Protein AF-0000000073255661 (afdb_homodimer)

InterPro domains:
  IPR002220 DapA-like [PF00701] (5-300)
  IPR002220 DapA-like [PIRSF001365] (4-300)
  IPR002220 DapA-like [PR00146] (39-60)
  IPR002220 DapA-like [PR00146] (75-93)
  IPR002220 DapA-like [PR00146] (135-152)
  IPR002220 DapA-like [PTHR12128] (3-297)
  IPR002220 DapA-like [SM01130] (4-303)
  IPR013785 Aldolase-type TIM barrel [G3DSA:3.20.20.70] (1-301)

Structure (mmCIF, N/CA/C/O backbone):
data_AF-0000000073255661-model_v1
#
loop_
_entity.id
_entity.type
_entity.pdbx_description
1 polymer 'Chromosome 2, complete genome'
#
loop_
_atom_site.group_PDB
_atom_site.id
_atom_site.type_symbol
_atom_site.label_atom_id
_atom_site.label_alt_id
_atom_site.label_comp_id
_atom_site.label_asym_id
_atom_site.label_entity_id
_atom_site.label_seq_id
_atom_site.pdbx_PDB_ins_code
_atom_site.Cartn_x
_atom_site.Cartn_y
_atom_site.Cartn_z
_atom_site.occupancy
_atom_site.B_iso_or_equiv
_atom_site.auth_seq_id
_atom_site.auth_comp_id
_atom_site.auth_asym_id
_atom_site.auth_atom_id
_atom_site.pdbx_PDB_model_num
ATOM 1 N N . MET A 1 1 ? 19.641 -24.047 -0.344 1 47.06 1 MET A N 1
ATOM 2 C CA . MET A 1 1 ? 19.094 -25.016 -1.289 1 47.06 1 MET A CA 1
ATOM 3 C C . MET A 1 1 ? 18.328 -24.312 -2.406 1 47.06 1 MET A C 1
ATOM 5 O O . MET A 1 1 ? 17.5 -23.438 -2.141 1 47.06 1 MET A O 1
ATOM 9 N N . SER A 1 2 ? 18.953 -24.219 -3.6 1 65.62 2 SER A N 1
ATOM 10 C CA . SER A 1 2 ? 18.453 -23.594 -4.824 1 65.62 2 SER A CA 1
ATOM 11 C C . SER A 1 2 ? 17.312 -24.406 -5.43 1 65.62 2 SER A C 1
ATOM 13 O O . SER A 1 2 ? 17.406 -25.641 -5.527 1 65.62 2 SER A O 1
ATOM 15 N N . PHE A 1 3 ? 16.031 -24 -5.211 1 81.38 3 PHE A N 1
ATOM 16 C CA . PHE A 1 3 ? 14.938 -24.672 -5.91 1 81.38 3 PHE A CA 1
ATOM 17 C C . PHE A 1 3 ? 14.688 -24.031 -7.266 1 81.38 3 PHE A C 1
ATOM 19 O O . PHE A 1 3 ? 15.125 -22.906 -7.516 1 81.38 3 PHE A O 1
ATOM 26 N N . ASP A 1 4 ? 14.266 -24.844 -8.195 1 92.88 4 ASP A N 1
ATOM 27 C CA . ASP A 1 4 ? 13.953 -24.484 -9.57 1 92.88 4 ASP A CA 1
ATOM 28 C C . ASP A 1 4 ? 12.516 -23.969 -9.688 1 92.88 4 ASP A C 1
ATOM 30 O O . ASP A 1 4 ? 11.57 -24.672 -9.344 1 92.88 4 ASP A O 1
ATOM 34 N N . LEU A 1 5 ? 12.375 -22.766 -10.148 1 96.94 5 LEU A N 1
ATOM 35 C CA . LEU A 1 5 ? 11.055 -22.172 -10.273 1 96.94 5 LEU A CA 1
ATOM 36 C C . LEU A 1 5 ? 10.602 -22.141 -11.727 1 96.94 5 LEU A C 1
ATOM 38 O O . LEU A 1 5 ? 9.562 -21.562 -12.047 1 96.94 5 LEU A O 1
ATOM 42 N N . LYS A 1 6 ? 11.383 -22.812 -12.625 1 97.38 6 LYS A N 1
ATOM 43 C CA . LYS A 1 6 ? 11.062 -22.844 -14.047 1 97.38 6 LYS A CA 1
ATOM 44 C C . LYS A 1 6 ? 9.891 -23.797 -14.328 1 97.38 6 LYS A C 1
ATOM 46 O O . LYS A 1 6 ? 10.102 -24.969 -14.633 1 97.38 6 LYS A O 1
ATOM 51 N N . GLY A 1 7 ? 8.773 -23.375 -14.32 1 98 7 GLY A N 1
ATOM 52 C CA . GLY A 1 7 ? 7.504 -24.062 -14.484 1 98 7 GLY A CA 1
ATOM 53 C C . GLY A 1 7 ? 6.316 -23.25 -14 1 98 7 GLY A C 1
ATOM 54 O O . GLY A 1 7 ? 6.23 -22.047 -14.258 1 98 7 GLY A O 1
ATOM 55 N N . LEU A 1 8 ? 5.375 -23.938 -13.438 1 98.69 8 LEU A N 1
ATOM 56 C CA . LEU A 1 8 ? 4.203 -23.234 -12.93 1 98.69 8 LEU A CA 1
ATOM 57 C C . LEU A 1 8 ? 4.316 -23 -11.422 1 98.69 8 LEU A C 1
ATOM 59 O O . LEU A 1 8 ? 4.594 -23.938 -10.664 1 98.69 8 LEU A O 1
ATOM 63 N N . VAL A 1 9 ? 4.207 -21.797 -11 1 98.62 9 VAL A N 1
ATOM 64 C CA . VAL A 1 9 ? 4.227 -21.375 -9.602 1 98.62 9 VAL A CA 1
ATOM 65 C C . VAL A 1 9 ? 2.926 -20.672 -9.25 1 98.62 9 VAL A C 1
ATOM 67 O O . VAL A 1 9 ? 2.848 -19.438 -9.312 1 98.62 9 VAL A O 1
ATOM 70 N N . PRO A 1 10 ? 1.924 -21.438 -8.844 1 98.69 10 PRO A N 1
ATOM 71 C CA . PRO A 1 10 ? 0.635 -20.828 -8.516 1 98.69 10 PRO A CA 1
ATOM 72 C C . PRO A 1 10 ? 0.72 -19.891 -7.316 1 98.69 10 PRO A C 1
ATOM 74 O O . PRO A 1 10 ? 1.548 -20.094 -6.422 1 98.69 10 PRO A O 1
ATOM 77 N N . ALA A 1 11 ? -0.057 -18.891 -7.32 1 98.25 11 ALA A N 1
ATOM 78 C CA . ALA A 1 11 ? -0.345 -18.047 -6.164 1 98.25 11 ALA A CA 1
ATOM 79 C C . ALA A 1 11 ? -1.748 -18.312 -5.625 1 98.25 11 ALA A C 1
ATOM 81 O O . ALA A 1 11 ? -2.695 -17.594 -5.965 1 98.25 11 ALA A O 1
ATOM 82 N N . PRO A 1 12 ? -1.879 -19.234 -4.762 1 98.5 12 PRO A N 1
ATOM 83 C CA . PRO A 1 12 ? -3.211 -19.656 -4.324 1 98.5 12 PRO A CA 1
ATOM 84 C C . PRO A 1 12 ? -3.885 -18.641 -3.412 1 98.5 12 PRO A C 1
ATOM 86 O O . PRO A 1 12 ? -3.205 -17.844 -2.77 1 98.5 12 PRO A O 1
ATOM 89 N N . VAL A 1 13 ? -5.199 -18.703 -3.367 1 98.5 13 VAL A N 1
ATOM 90 C CA . VAL A 1 13 ? -6.012 -17.953 -2.414 1 98.5 13 VAL A CA 1
ATOM 91 C C . VAL A 1 13 ? -5.801 -18.516 -1.008 1 98.5 13 VAL A C 1
ATOM 93 O O . VAL A 1 13 ? -5.297 -19.625 -0.842 1 98.5 13 VAL A O 1
ATOM 96 N N . THR A 1 14 ? -6.102 -17.734 -0.025 1 98.75 14 THR A N 1
ATOM 97 C CA . THR A 1 14 ? -6.238 -18.219 1.343 1 98.75 14 THR A CA 1
ATOM 98 C C . THR A 1 14 ? -7.695 -18.562 1.655 1 98.75 14 THR A C 1
ATOM 100 O O . THR A 1 14 ? -8.547 -17.672 1.679 1 98.75 14 THR A O 1
ATOM 103 N N . PRO A 1 15 ? -7.98 -19.812 1.904 1 98.75 15 PRO A N 1
ATOM 104 C CA . PRO A 1 15 ? -9.352 -20.156 2.277 1 98.75 15 PRO A CA 1
ATOM 105 C C . PRO A 1 15 ? -9.727 -19.672 3.674 1 98.75 15 PRO A C 1
ATOM 107 O O . PRO A 1 15 ? -8.906 -19.719 4.59 1 98.75 15 PRO A O 1
ATOM 110 N N . PHE A 1 16 ? -10.938 -19.203 3.783 1 98.69 16 PHE A N 1
ATOM 111 C CA . PHE A 1 16 ? -11.492 -18.812 5.07 1 98.69 16 PHE A CA 1
ATOM 112 C C . PHE A 1 16 ? -12.734 -19.625 5.398 1 98.69 16 PHE A C 1
ATOM 114 O O . PHE A 1 16 ? -13.453 -20.062 4.5 1 98.69 16 PHE A O 1
ATOM 121 N N . THR A 1 17 ? -12.961 -19.828 6.691 1 98.56 17 THR A N 1
ATOM 122 C CA . THR A 1 17 ? -14.242 -20.391 7.121 1 98.56 17 THR A CA 1
ATOM 123 C C . THR A 1 17 ? -15.359 -19.359 6.938 1 98.56 17 THR A C 1
ATOM 125 O O . THR A 1 17 ? -15.094 -18.188 6.664 1 98.56 17 THR A O 1
ATOM 128 N N . LYS A 1 18 ? -16.578 -19.797 7.07 1 97.69 18 LYS A N 1
ATOM 129 C CA . LYS A 1 18 ? -17.719 -18.922 6.848 1 97.69 18 LYS A CA 1
ATOM 130 C C . LYS A 1 18 ? -17.719 -17.766 7.844 1 97.69 18 LYS A C 1
ATOM 132 O O . LYS A 1 18 ? -18.219 -16.672 7.547 1 97.69 18 LYS A O 1
ATOM 137 N N . ASP A 1 19 ? -17.094 -17.953 9.016 1 96.38 19 ASP A N 1
ATOM 138 C CA . ASP A 1 19 ? -17.047 -16.906 10.023 1 96.38 19 ASP A CA 1
ATOM 139 C C . ASP A 1 19 ? -15.773 -16.078 9.898 1 96.38 19 ASP A C 1
ATOM 141 O O . ASP A 1 19 ? -15.484 -15.242 10.75 1 96.38 19 ASP A O 1
ATOM 145 N N . GLY A 1 20 ? -14.922 -16.359 8.891 1 96.19 20 GLY A N 1
ATOM 146 C CA . GLY A 1 20 ? -13.844 -15.445 8.539 1 96.19 20 GLY A CA 1
ATOM 147 C C . GLY A 1 20 ? -12.5 -15.867 9.102 1 96.19 20 GLY A C 1
ATOM 148 O O . GLY A 1 20 ? -11.508 -15.141 8.969 1 96.19 20 GLY A O 1
ATOM 149 N N . LYS A 1 21 ? -12.477 -17.031 9.727 1 97.88 21 LYS A N 1
ATOM 150 C CA . LYS A 1 21 ? -11.188 -17.531 10.211 1 97.88 21 LYS A CA 1
ATOM 151 C C . LYS A 1 21 ? -10.438 -18.266 9.102 1 97.88 21 LYS A C 1
ATOM 153 O O . LYS A 1 21 ? -11.039 -18.734 8.133 1 97.88 21 LYS A O 1
ATOM 158 N N . VAL A 1 22 ? -9.109 -18.328 9.219 1 98.69 22 VAL A N 1
ATOM 159 C CA . VAL A 1 22 ? -8.336 -19.109 8.25 1 98.69 22 VAL A CA 1
ATOM 160 C C . VAL A 1 22 ? -8.797 -20.562 8.273 1 98.69 22 VAL A C 1
ATOM 162 O O . VAL A 1 22 ? -8.906 -21.172 9.336 1 98.69 22 VAL A O 1
ATOM 165 N N . ASP A 1 23 ? -9.086 -21.109 7.148 1 98.81 23 ASP A N 1
ATOM 166 C CA . ASP A 1 23 ? -9.57 -22.469 7.023 1 98.81 23 ASP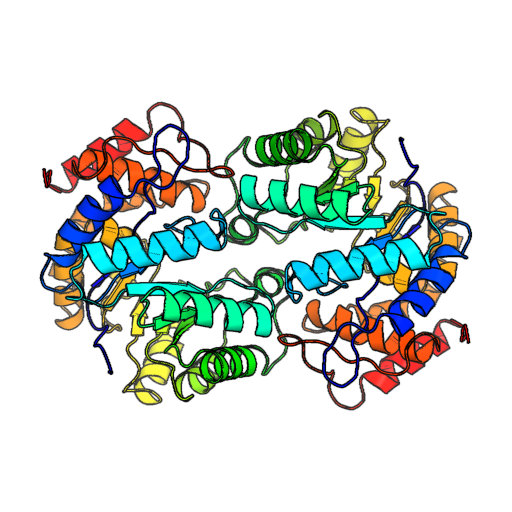 A CA 1
ATOM 167 C C . ASP A 1 23 ? -8.422 -23.438 6.75 1 98.81 23 ASP A C 1
ATOM 169 O O . ASP A 1 23 ? -8.125 -23.75 5.59 1 98.81 23 ASP A O 1
ATOM 173 N N . PHE A 1 24 ? -7.871 -24.031 7.797 1 98.75 24 PHE A N 1
ATOM 174 C CA . PHE A 1 24 ? -6.676 -24.859 7.684 1 98.75 24 PHE A CA 1
ATOM 175 C C . PHE A 1 24 ? -6.988 -26.156 6.969 1 98.75 24 PHE A C 1
ATOM 177 O O . PHE A 1 24 ? -6.145 -26.703 6.254 1 98.75 24 PHE A O 1
ATOM 184 N N . GLU A 1 25 ? -8.172 -26.656 7.148 1 98.62 25 GLU A N 1
ATOM 185 C CA . GLU A 1 25 ? -8.562 -27.875 6.441 1 98.62 25 GLU A CA 1
ATOM 186 C C . GLU A 1 25 ? -8.625 -27.641 4.938 1 98.62 25 GLU A C 1
ATOM 188 O O . GLU A 1 25 ? -8.164 -28.469 4.152 1 98.62 25 GLU A O 1
ATOM 193 N N . ALA A 1 26 ? -9.227 -26.531 4.578 1 98.75 26 ALA A N 1
ATOM 194 C CA . ALA A 1 26 ? -9.297 -26.188 3.16 1 98.75 26 ALA A CA 1
ATOM 195 C C . ALA A 1 26 ? -7.902 -25.938 2.592 1 98.75 26 ALA A C 1
ATOM 197 O O . ALA A 1 26 ? -7.633 -26.25 1.431 1 98.75 26 ALA A O 1
ATOM 198 N N . ILE A 1 27 ? -7.023 -25.328 3.393 1 98.81 27 ILE A N 1
ATOM 199 C CA . ILE A 1 27 ? -5.641 -25.125 2.971 1 98.81 27 ILE A CA 1
ATOM 200 C C . ILE A 1 27 ? -4.98 -26.469 2.703 1 98.81 27 ILE A C 1
ATOM 202 O O . ILE A 1 27 ? -4.266 -26.641 1.712 1 98.81 27 ILE A O 1
ATOM 206 N N . GLN A 1 28 ? -5.227 -27.422 3.586 1 98.62 28 GLN A N 1
ATOM 207 C CA . GLN A 1 28 ? -4.684 -28.75 3.381 1 98.62 28 GLN A CA 1
ATOM 208 C C . GLN A 1 28 ? -5.152 -29.344 2.053 1 98.62 28 GLN A C 1
ATOM 210 O O . GLN A 1 28 ? -4.355 -29.906 1.302 1 98.62 28 GLN A O 1
ATOM 215 N N . ARG A 1 29 ? -6.426 -29.219 1.754 1 98.25 29 ARG A N 1
ATOM 216 C CA . ARG A 1 29 ? -6.98 -29.75 0.511 1 98.25 29 ARG A CA 1
ATOM 217 C C . ARG A 1 29 ? -6.371 -29.047 -0.7 1 98.25 29 ARG A C 1
ATOM 219 O O . ARG A 1 29 ? -5.93 -29.703 -1.646 1 98.25 29 ARG A O 1
ATOM 226 N N . LEU A 1 30 ? -6.332 -27.766 -0.643 1 98.62 30 LEU A N 1
ATOM 227 C CA . LEU A 1 30 ? -5.84 -26.953 -1.75 1 98.62 30 LEU A CA 1
ATOM 228 C C . LEU A 1 30 ? -4.352 -27.188 -1.984 1 98.62 30 LEU A C 1
ATOM 230 O O . LEU A 1 30 ? -3.934 -27.453 -3.113 1 98.62 30 LEU A O 1
ATOM 234 N N . GLY A 1 31 ? -3.578 -27.078 -0.909 1 98.62 31 GLY A N 1
ATOM 235 C CA . GLY A 1 31 ? -2.145 -27.297 -1.012 1 98.62 31 GLY A CA 1
ATOM 236 C C . GLY A 1 31 ? -1.777 -28.688 -1.466 1 98.62 31 GLY A C 1
ATOM 237 O O . GLY A 1 31 ? -0.877 -28.875 -2.289 1 98.62 31 GLY A O 1
ATOM 238 N N . SER A 1 32 ? -2.459 -29.688 -0.92 1 98.31 32 SER A N 1
ATOM 239 C CA . SER A 1 32 ? -2.188 -31.062 -1.309 1 98.31 32 SER A CA 1
ATOM 240 C C . SER A 1 32 ? -2.504 -31.297 -2.783 1 98.31 32 SER A C 1
ATOM 242 O O . SER A 1 32 ? -1.758 -31.984 -3.482 1 98.31 32 SER A O 1
ATOM 244 N N . TRP A 1 33 ? -3.613 -30.766 -3.197 1 98.31 33 TRP A N 1
ATOM 245 C CA . TRP A 1 33 ? -3.996 -30.906 -4.598 1 98.31 33 TRP A CA 1
ATOM 246 C C . TRP A 1 33 ? -2.953 -30.266 -5.512 1 98.31 33 TRP A C 1
ATOM 248 O O . TRP A 1 33 ? -2.41 -30.938 -6.398 1 98.31 33 TRP A O 1
ATOM 258 N N . LEU A 1 34 ? -2.592 -29.016 -5.297 1 98.5 34 LEU A N 1
ATOM 259 C CA . LEU A 1 34 ? -1.617 -28.312 -6.129 1 98.5 34 LEU A CA 1
ATOM 260 C C . LEU A 1 34 ? -0.25 -28.984 -6.043 1 98.5 34 LEU A C 1
ATOM 262 O O . LEU A 1 34 ? 0.434 -29.141 -7.055 1 98.5 34 LEU A O 1
ATOM 266 N N . GLY A 1 35 ? 0.116 -29.375 -4.828 1 97.81 35 GLY A N 1
ATOM 267 C CA . GLY A 1 35 ? 1.404 -30.016 -4.613 1 97.81 35 GLY A CA 1
ATOM 268 C C . GLY A 1 35 ? 1.529 -31.359 -5.316 1 97.81 35 GLY A C 1
ATOM 269 O O . GLY A 1 35 ? 2.639 -31.844 -5.539 1 97.81 35 GLY A O 1
ATOM 270 N N . SER A 1 36 ? 0.444 -31.984 -5.672 1 97.31 36 SER A N 1
ATOM 271 C CA . SER A 1 36 ? 0.451 -33.312 -6.281 1 97.31 36 SER A CA 1
ATOM 272 C C . SER A 1 36 ? 0.637 -33.219 -7.789 1 97.31 36 SER A C 1
ATOM 274 O O . SER A 1 36 ? 0.905 -34.219 -8.445 1 97.31 36 SER A O 1
ATOM 276 N N . ILE A 1 37 ? 0.541 -32.062 -8.336 1 97.5 37 ILE A N 1
ATOM 277 C CA . ILE A 1 37 ? 0.562 -31.906 -9.781 1 97.5 37 ILE A CA 1
ATOM 278 C C . ILE A 1 37 ? 2.002 -31.734 -10.258 1 97.5 37 ILE A C 1
ATOM 280 O O . ILE A 1 37 ? 2.689 -30.797 -9.859 1 97.5 37 ILE A O 1
ATOM 284 N N . ASP A 1 38 ? 2.389 -32.625 -11.156 1 97.31 38 ASP A N 1
ATOM 285 C CA . ASP A 1 38 ? 3.729 -32.531 -11.734 1 97.31 38 ASP A CA 1
ATOM 286 C C . ASP A 1 38 ? 3.896 -31.266 -12.547 1 97.31 38 ASP A C 1
ATOM 288 O O . ASP A 1 38 ? 3.018 -30.906 -13.328 1 97.31 38 ASP A O 1
ATOM 292 N N . GLY A 1 39 ? 4.941 -30.547 -12.297 1 97.5 39 GLY A N 1
ATOM 293 C CA . GLY A 1 39 ? 5.223 -29.328 -13.031 1 97.5 39 GLY A CA 1
ATOM 294 C C . GLY A 1 39 ? 5.039 -28.078 -12.195 1 97.5 39 GLY A C 1
ATOM 295 O O . GLY A 1 39 ? 5.523 -27 -12.555 1 97.5 39 GLY A O 1
ATOM 296 N N . ILE A 1 40 ? 4.273 -28.234 -11.133 1 98.38 40 ILE A N 1
ATOM 297 C CA . ILE A 1 40 ? 4.219 -27.141 -10.172 1 98.38 40 ILE A CA 1
ATOM 298 C C . ILE A 1 40 ? 5.523 -27.078 -9.375 1 98.38 40 ILE A C 1
ATOM 300 O O . ILE A 1 40 ? 5.965 -28.078 -8.82 1 98.38 40 ILE A O 1
ATOM 304 N N . LYS A 1 41 ? 6.133 -25.891 -9.344 1 98.5 41 LYS A N 1
ATOM 305 C CA . LYS A 1 41 ? 7.5 -25.766 -8.844 1 98.5 41 LYS A CA 1
ATOM 306 C C . LYS A 1 41 ? 7.527 -25.047 -7.492 1 98.5 41 LYS A C 1
ATOM 308 O O . LYS A 1 41 ? 8.578 -24.953 -6.855 1 98.5 41 LYS A O 1
ATOM 313 N N . GLY A 1 42 ? 6.43 -24.609 -6.988 1 98.38 42 GLY A N 1
ATOM 314 C CA . GLY A 1 42 ? 6.242 -23.906 -5.73 1 98.38 42 GLY A CA 1
ATOM 315 C C . GLY A 1 42 ? 4.887 -23.234 -5.617 1 98.38 42 GLY A C 1
ATOM 316 O O . GLY A 1 42 ? 4.125 -23.188 -6.586 1 98.38 42 GLY A O 1
ATOM 317 N N . LEU A 1 43 ? 4.543 -22.766 -4.465 1 98.81 43 LEU A N 1
ATOM 318 C CA . LEU A 1 43 ? 3.338 -21.984 -4.23 1 98.81 43 LEU A CA 1
ATOM 319 C C . LEU A 1 43 ? 3.678 -20.656 -3.582 1 98.81 43 LEU A C 1
ATOM 321 O O . LEU A 1 43 ? 4.414 -20.609 -2.594 1 98.81 43 LEU A O 1
ATOM 325 N N . VAL A 1 44 ? 3.234 -19.594 -4.168 1 98.75 44 VAL A N 1
ATOM 326 C CA . VAL A 1 44 ? 3.369 -18.281 -3.549 1 98.75 44 VAL A CA 1
ATOM 327 C C . VAL A 1 44 ? 2.125 -17.969 -2.719 1 98.75 44 VAL A C 1
ATOM 329 O O . VAL A 1 44 ? 1.071 -17.641 -3.27 1 98.75 44 VAL A O 1
ATOM 332 N N . VAL A 1 45 ? 2.297 -17.969 -1.446 1 98.81 45 VAL A N 1
ATOM 333 C CA . VAL A 1 45 ? 1.172 -17.719 -0.551 1 98.81 45 VAL A CA 1
ATOM 334 C C . VAL A 1 45 ? 1.273 -16.297 0.019 1 98.81 45 VAL A C 1
ATOM 336 O O . VAL A 1 45 ? 2.338 -15.68 -0.03 1 98.81 45 VAL A O 1
ATOM 339 N N . LEU A 1 46 ? 0.157 -15.75 0.447 1 98.19 46 LEU A N 1
ATOM 340 C CA . LEU A 1 46 ? 0.066 -14.43 1.055 1 98.19 46 LEU A CA 1
ATOM 341 C C . LEU A 1 46 ? 0.337 -13.336 0.024 1 98.19 46 LEU A C 1
ATOM 343 O O . LEU A 1 46 ? 0.79 -12.25 0.375 1 98.19 46 LEU A O 1
ATOM 347 N N . GLY A 1 47 ? 0.209 -13.648 -1.259 1 94.88 47 GLY A N 1
ATOM 348 C CA . GLY A 1 47 ? 0.194 -12.602 -2.266 1 94.88 47 GLY A CA 1
ATOM 349 C C . GLY A 1 47 ? -1.116 -11.836 -2.314 1 94.88 47 GLY A C 1
ATOM 350 O O . GLY A 1 47 ? -1.903 -11.891 -1.366 1 94.88 47 GLY A O 1
ATOM 351 N N . HIS A 1 48 ? -1.36 -11.148 -3.371 1 92.25 48 HIS A N 1
ATOM 352 C CA . HIS A 1 48 ? -2.615 -10.422 -3.512 1 92.25 48 HIS A CA 1
ATOM 353 C C . HIS A 1 48 ? -3.803 -11.375 -3.566 1 92.25 48 HIS A C 1
ATOM 355 O O . HIS A 1 48 ? -4.781 -11.203 -2.834 1 92.25 48 HIS A O 1
ATOM 361 N N . ALA A 1 49 ? -3.709 -12.391 -4.355 1 93.25 49 ALA A N 1
ATOM 362 C CA . ALA A 1 49 ? -4.777 -13.383 -4.445 1 93.25 49 ALA A CA 1
ATOM 363 C C . ALA A 1 49 ? -4.988 -14.086 -3.107 1 93.25 49 ALA A C 1
ATOM 365 O O . ALA A 1 49 ? -6.105 -14.5 -2.785 1 93.25 49 ALA A O 1
ATOM 366 N N . GLY A 1 50 ? -3.936 -14.188 -2.387 1 96.5 50 GLY A N 1
ATOM 367 C CA . GLY A 1 50 ? -3.969 -14.875 -1.108 1 96.5 50 GLY A CA 1
ATOM 368 C C . GLY A 1 50 ? -4.461 -14 0.03 1 96.5 50 GLY A C 1
ATOM 369 O O . GLY A 1 50 ? -4.527 -14.445 1.178 1 96.5 50 GLY A O 1
ATOM 370 N N . GLU A 1 51 ? -4.754 -12.758 -0.24 1 96.75 51 GLU A N 1
ATOM 371 C CA . GLU A 1 51 ? -5.266 -11.844 0.777 1 96.75 51 GLU A CA 1
ATOM 372 C C . GLU A 1 51 ? -4.309 -11.742 1.961 1 96.75 51 GLU A C 1
ATOM 374 O O . GLU A 1 51 ? -4.742 -11.672 3.113 1 96.75 51 GLU A O 1
ATOM 379 N N . GLY A 1 52 ? -2.99 -11.82 1.691 1 96.56 52 GLY A N 1
ATOM 380 C CA . GLY A 1 52 ? -1.988 -11.844 2.744 1 96.56 52 GLY A CA 1
ATOM 381 C C . GLY A 1 52 ? -2.045 -10.633 3.654 1 96.56 52 GLY A C 1
ATOM 382 O O . GLY A 1 52 ? -1.881 -10.75 4.871 1 96.56 52 GLY A O 1
ATOM 383 N N . THR A 1 53 ? -2.279 -9.492 3.129 1 95.38 53 THR A N 1
ATOM 384 C CA . THR A 1 53 ? -2.289 -8.25 3.895 1 95.38 53 THR A CA 1
ATOM 385 C C . THR A 1 53 ? -3.574 -8.125 4.707 1 95.38 53 THR A C 1
ATOM 387 O O . THR A 1 53 ? -3.725 -7.195 5.504 1 95.38 53 THR A O 1
ATOM 390 N N . PHE A 1 54 ? -4.516 -9.055 4.5 1 96.94 54 PHE A N 1
ATOM 391 C CA . PHE A 1 54 ? -5.762 -9.062 5.258 1 96.94 54 PHE A CA 1
ATOM 392 C C . PHE A 1 54 ? -5.617 -9.891 6.531 1 96.94 54 PHE A C 1
ATOM 394 O O . PHE A 1 54 ? -6.523 -9.922 7.363 1 96.94 54 PHE A O 1
ATOM 401 N N . LEU A 1 55 ? -4.484 -10.5 6.66 1 98 55 LEU A N 1
ATOM 402 C CA . LEU A 1 55 ? -4.203 -11.367 7.801 1 98 55 LEU A CA 1
ATOM 403 C C . LEU A 1 55 ? -3.332 -10.648 8.828 1 98 55 LEU A C 1
ATOM 405 O O . LEU A 1 55 ? -2.463 -9.852 8.461 1 98 55 LEU A O 1
ATOM 409 N N . THR A 1 56 ? -3.576 -10.953 10.117 1 97.38 56 THR A N 1
ATOM 410 C CA . THR A 1 56 ? -2.635 -10.523 11.148 1 97.38 56 THR A CA 1
ATOM 411 C C . THR A 1 56 ? -1.292 -11.227 10.984 1 97.38 56 THR A C 1
ATOM 413 O O . THR A 1 56 ? -1.193 -12.227 10.258 1 97.38 56 THR A O 1
ATOM 416 N N . GLN A 1 57 ? -0.295 -10.719 11.656 1 97.56 57 GLN A N 1
ATOM 417 C CA . GLN A 1 57 ? 1.03 -11.32 11.562 1 97.56 57 GLN A CA 1
ATOM 418 C C . GLN A 1 57 ? 0.998 -12.789 11.977 1 97.56 57 GLN A C 1
ATOM 420 O O . GLN A 1 57 ? 1.611 -13.641 11.32 1 97.56 57 GLN A O 1
ATOM 425 N N . GLN A 1 58 ? 0.267 -13.047 13.023 1 98.38 58 GLN A N 1
ATOM 426 C CA . GLN A 1 58 ? 0.179 -14.43 13.477 1 98.38 58 GLN A CA 1
ATOM 427 C C . GLN A 1 58 ? -0.564 -15.297 12.461 1 98.38 58 GLN A C 1
ATOM 429 O O . GLN A 1 58 ? -0.161 -16.438 12.188 1 98.38 58 GLN A O 1
ATOM 434 N N . GLU A 1 59 ? -1.635 -14.766 11.914 1 98.75 59 GLU A N 1
ATOM 435 C CA . GLU A 1 59 ? -2.357 -15.508 10.891 1 98.75 59 GLU A CA 1
ATOM 436 C C . GLU A 1 59 ? -1.47 -15.781 9.68 1 98.75 59 GLU A C 1
ATOM 438 O O . GLU A 1 59 ? -1.579 -16.844 9.047 1 98.75 59 GLU A O 1
ATOM 443 N N . GLN A 1 60 ? -0.628 -14.797 9.297 1 98.75 60 GLN A N 1
ATOM 444 C CA . GLN A 1 60 ? 0.315 -15.008 8.203 1 98.75 60 GLN A CA 1
ATOM 445 C C . GLN A 1 60 ? 1.23 -16.188 8.492 1 98.75 60 GLN A C 1
ATOM 447 O O . GLN A 1 60 ? 1.41 -17.062 7.641 1 98.75 60 GLN A O 1
ATOM 452 N N . VAL A 1 61 ? 1.775 -16.219 9.719 1 98.88 61 VAL A N 1
ATOM 453 C CA . VAL A 1 61 ? 2.68 -17.281 10.133 1 98.88 61 VAL A CA 1
ATOM 454 C C . VAL A 1 61 ? 1.955 -18.625 10.078 1 98.88 61 VAL A C 1
ATOM 456 O O . VAL A 1 61 ? 2.467 -19.594 9.508 1 98.88 61 VAL A O 1
ATOM 459 N N . ASP A 1 62 ? 0.76 -18.672 10.602 1 98.88 62 ASP A N 1
ATOM 460 C CA . ASP A 1 62 ? -0.008 -19.906 10.656 1 98.88 62 ASP A CA 1
ATOM 461 C C . ASP A 1 62 ? -0.394 -20.375 9.258 1 98.88 62 ASP A C 1
ATOM 463 O O . ASP A 1 62 ? -0.43 -21.578 8.984 1 98.88 62 ASP A O 1
ATOM 467 N N . THR A 1 63 ? -0.716 -19.438 8.398 1 98.88 63 THR A N 1
ATOM 468 C CA . THR A 1 63 ? -1.07 -19.766 7.02 1 98.88 63 THR A CA 1
ATOM 469 C C . THR A 1 63 ? 0.121 -20.359 6.285 1 98.88 63 THR A C 1
ATOM 471 O O . THR A 1 63 ? -0.022 -21.359 5.57 1 98.88 63 THR A O 1
ATOM 474 N N . ILE A 1 64 ? 1.324 -19.781 6.465 1 98.88 64 ILE A N 1
ATOM 475 C CA . ILE A 1 64 ? 2.531 -20.328 5.852 1 98.88 64 ILE A CA 1
ATOM 476 C C . ILE A 1 64 ? 2.766 -21.75 6.344 1 98.88 64 ILE A C 1
ATOM 478 O O . ILE A 1 64 ? 2.957 -22.672 5.543 1 98.88 64 ILE A O 1
ATOM 482 N N . LYS A 1 65 ? 2.678 -21.922 7.668 1 98.88 65 LYS A N 1
ATOM 483 C CA . LYS A 1 65 ? 2.881 -23.25 8.25 1 98.88 65 LYS A CA 1
ATOM 484 C C . LYS A 1 65 ? 1.898 -24.266 7.668 1 98.88 65 LYS A C 1
ATOM 486 O O . LYS A 1 65 ? 2.271 -25.406 7.379 1 98.88 65 LYS A O 1
ATOM 491 N N . ALA A 1 66 ? 0.682 -23.844 7.551 1 98.88 66 ALA A N 1
ATOM 492 C CA . ALA A 1 66 ? -0.362 -24.734 7.035 1 98.88 66 ALA A CA 1
ATOM 493 C C . ALA A 1 66 ? -0.067 -25.156 5.598 1 98.88 66 ALA A C 1
ATOM 495 O O . ALA A 1 66 ? -0.222 -26.328 5.242 1 98.88 66 ALA A O 1
ATOM 496 N N . PHE A 1 67 ? 0.34 -24.219 4.762 1 98.88 67 PHE A N 1
ATOM 497 C CA . PHE A 1 67 ? 0.644 -24.562 3.377 1 98.88 67 PHE A CA 1
ATOM 498 C C . PHE A 1 67 ? 1.887 -25.438 3.293 1 98.88 67 PHE A C 1
ATOM 500 O O . PHE A 1 67 ? 1.948 -26.359 2.477 1 98.88 67 PHE A O 1
ATOM 507 N N . VAL A 1 68 ? 2.936 -25.141 4.098 1 98.75 68 VAL A N 1
ATOM 508 C CA . VAL A 1 68 ? 4.133 -25.969 4.137 1 98.75 68 VAL A CA 1
ATOM 509 C C . VAL A 1 68 ? 3.746 -27.422 4.441 1 98.75 68 VAL A C 1
ATOM 511 O O . VAL A 1 68 ? 4.188 -28.344 3.752 1 98.75 68 VAL A O 1
ATOM 514 N N . LYS A 1 69 ? 2.928 -27.578 5.426 1 98.69 69 LYS A N 1
ATOM 515 C CA . LYS A 1 69 ? 2.471 -28.906 5.805 1 98.69 69 LYS A CA 1
ATOM 516 C C . LYS A 1 69 ? 1.676 -29.562 4.676 1 98.69 69 LYS A C 1
ATOM 518 O O . LYS A 1 69 ? 1.831 -30.75 4.406 1 98.69 69 LYS A O 1
ATOM 523 N N . SER A 1 70 ? 0.884 -28.812 3.998 1 98.75 70 SER A N 1
ATOM 524 C CA . SER A 1 70 ? -0.061 -29.312 3.01 1 98.75 70 SER A CA 1
ATOM 525 C C . SER A 1 70 ? 0.665 -29.922 1.81 1 98.75 70 SER A C 1
ATOM 527 O O . SER A 1 70 ? 0.141 -30.812 1.146 1 98.75 70 SER A O 1
ATOM 529 N N . VAL A 1 71 ? 1.871 -29.422 1.478 1 98.19 71 VAL A N 1
ATOM 530 C CA . VAL A 1 71 ? 2.576 -29.891 0.29 1 98.19 71 VAL A CA 1
ATOM 531 C C . VAL A 1 71 ? 3.611 -30.953 0.686 1 98.19 71 VAL A C 1
ATOM 533 O O . VAL A 1 71 ? 4.391 -31.406 -0.153 1 98.19 71 VAL A O 1
ATOM 536 N N . ASP A 1 72 ? 3.713 -31.281 1.926 1 94.94 72 ASP A N 1
ATOM 537 C CA . ASP A 1 72 ? 4.602 -32.312 2.471 1 94.94 72 ASP A CA 1
ATOM 538 C C . ASP A 1 72 ? 6.051 -32.031 2.062 1 94.94 72 ASP A C 1
ATOM 540 O O . ASP A 1 72 ? 6.762 -32.969 1.661 1 94.94 72 ASP A O 1
ATOM 544 N N . ASN A 1 73 ? 6.418 -30.828 1.963 1 88.62 73 ASN A N 1
ATOM 545 C CA . ASN A 1 73 ? 7.758 -30.328 1.653 1 88.62 73 ASN A CA 1
ATOM 546 C C . ASN A 1 73 ? 8.219 -30.797 0.275 1 88.62 73 ASN A C 1
ATOM 548 O O . ASN A 1 73 ? 9.422 -30.844 0.004 1 88.62 73 ASN A O 1
ATOM 552 N N . LYS A 1 74 ? 7.332 -31.109 -0.542 1 93.94 74 LYS A N 1
ATOM 553 C CA . LYS A 1 74 ? 7.672 -31.562 -1.889 1 93.94 74 LYS A CA 1
ATOM 554 C C . LYS A 1 74 ? 8.047 -30.391 -2.785 1 93.94 74 LYS A C 1
ATOM 556 O O . LYS A 1 74 ? 8.859 -30.531 -3.701 1 93.94 74 LYS A O 1
ATOM 561 N N . ILE A 1 75 ? 7.402 -29.312 -2.596 1 97.25 75 ILE A N 1
ATOM 562 C CA . ILE A 1 75 ? 7.699 -28.078 -3.32 1 97.25 75 ILE A CA 1
ATOM 563 C C . ILE A 1 75 ? 7.832 -26.922 -2.334 1 97.25 75 ILE A C 1
ATOM 565 O O . ILE A 1 75 ? 7.281 -26.969 -1.232 1 97.25 75 ILE A O 1
ATOM 569 N N . PRO A 1 76 ? 8.609 -25.938 -2.699 1 98.44 76 PRO A N 1
ATOM 570 C CA . PRO A 1 76 ? 8.789 -24.828 -1.776 1 98.44 76 PRO A CA 1
ATOM 571 C C . PRO A 1 76 ? 7.539 -23.953 -1.645 1 98.44 76 PRO A C 1
ATOM 573 O O . PRO A 1 76 ? 6.82 -23.75 -2.625 1 98.44 76 PRO A O 1
ATOM 576 N N . ILE A 1 77 ? 7.348 -23.516 -0.438 1 98.75 77 ILE A N 1
ATOM 577 C CA . ILE A 1 77 ? 6.41 -22.422 -0.192 1 98.75 77 ILE A CA 1
ATOM 578 C C . ILE A 1 77 ? 7.152 -21.094 -0.218 1 98.75 77 ILE A C 1
ATOM 580 O O . ILE A 1 77 ? 8.211 -20.953 0.401 1 98.75 77 ILE A O 1
ATOM 584 N N . ILE A 1 78 ? 6.621 -20.188 -1 1 98.81 78 ILE A N 1
ATOM 585 C CA . ILE A 1 78 ? 7.133 -18.828 -1.135 1 98.81 78 ILE A CA 1
ATOM 586 C C . ILE A 1 78 ? 6.16 -17.844 -0.493 1 98.81 78 ILE A C 1
ATOM 588 O O . ILE A 1 78 ? 4.957 -17.875 -0.76 1 98.81 78 ILE A O 1
ATOM 592 N N . ALA A 1 79 ? 6.641 -16.984 0.35 1 98.88 79 ALA A N 1
ATOM 593 C CA . ALA A 1 79 ? 5.758 -16.078 1.086 1 98.88 79 ALA A CA 1
ATOM 594 C C . ALA A 1 79 ? 5.766 -14.688 0.473 1 98.88 79 ALA A C 1
ATOM 596 O O . ALA A 1 79 ? 6.824 -14.164 0.128 1 98.88 79 ALA A O 1
ATOM 597 N N . GLY A 1 80 ? 4.566 -14.133 0.299 1 98.62 80 GLY A N 1
ATOM 598 C CA . GLY A 1 80 ? 4.523 -12.711 0.015 1 98.62 80 GLY A CA 1
ATOM 599 C C . GLY A 1 80 ? 5.059 -11.859 1.15 1 98.62 80 GLY A C 1
ATOM 600 O O . GLY A 1 80 ? 4.648 -12.023 2.301 1 98.62 80 GLY A O 1
ATOM 601 N N . ILE A 1 81 ? 6.027 -11.023 0.863 1 98.69 81 ILE A N 1
ATOM 602 C CA . ILE A 1 81 ? 6.59 -10.07 1.809 1 98.69 81 ILE A CA 1
ATOM 603 C C . ILE A 1 81 ? 6.133 -8.656 1.448 1 98.69 81 ILE A C 1
ATOM 605 O O . ILE A 1 81 ? 6.57 -8.094 0.444 1 98.69 81 ILE A O 1
ATOM 609 N N . THR A 1 82 ? 5.305 -8.062 2.309 1 96.62 82 THR A N 1
ATOM 610 C CA . THR A 1 82 ? 4.574 -6.883 1.861 1 96.62 82 THR A CA 1
ATOM 611 C C . THR A 1 82 ? 4.84 -5.699 2.787 1 96.62 82 THR A C 1
ATOM 613 O O . THR A 1 82 ? 4.375 -4.586 2.529 1 96.62 82 THR A O 1
ATOM 616 N N . GLY A 1 83 ? 5.562 -5.922 3.865 1 96.12 83 GLY A N 1
ATOM 617 C CA . GLY A 1 83 ? 5.867 -4.797 4.734 1 96.12 83 GLY A CA 1
ATOM 618 C C . GLY A 1 83 ? 6.457 -3.613 3.996 1 96.12 83 GLY A C 1
ATOM 619 O O . GLY A 1 83 ? 7.215 -3.787 3.039 1 96.12 83 GLY A O 1
ATOM 620 N N . GLU A 1 84 ? 6.207 -2.375 4.453 1 94.19 84 GLU A N 1
ATOM 621 C CA . GLU A 1 84 ? 6.551 -1.186 3.68 1 94.19 84 GLU A CA 1
ATOM 622 C C . GLU A 1 84 ? 7.957 -0.7 4.008 1 94.19 84 GLU A C 1
ATOM 624 O O . GLU A 1 84 ? 8.797 -0.55 3.115 1 94.19 84 GLU A O 1
ATOM 629 N N . GLY A 1 85 ? 8.219 -0.418 5.301 1 95.88 85 GLY A N 1
ATOM 630 C CA . GLY A 1 85 ? 9.594 -0.122 5.68 1 95.88 85 GLY A CA 1
ATOM 631 C C . GLY A 1 85 ? 10.539 -1.284 5.445 1 95.88 85 GLY A C 1
ATOM 632 O O . GLY A 1 85 ? 10.164 -2.445 5.613 1 95.88 85 GLY A O 1
ATOM 633 N N . THR A 1 86 ? 11.781 -0.965 5.062 1 97.81 86 THR A N 1
ATOM 634 C CA . THR A 1 86 ? 12.727 -2.027 4.754 1 97.81 86 THR A CA 1
ATOM 635 C C . THR A 1 86 ? 12.938 -2.939 5.957 1 97.81 86 THR A C 1
ATOM 637 O O . THR A 1 86 ? 12.922 -4.164 5.824 1 97.81 86 THR A O 1
ATOM 640 N N . GLU A 1 87 ? 13.086 -2.348 7.062 1 97.69 87 GLU A N 1
ATOM 641 C CA . GLU A 1 87 ? 13.25 -3.154 8.266 1 97.69 87 GLU A CA 1
ATOM 642 C C . GLU A 1 87 ? 11.992 -3.969 8.562 1 97.69 87 GLU A C 1
ATOM 644 O O . GLU A 1 87 ? 12.078 -5.133 8.953 1 97.69 87 GLU A O 1
ATOM 649 N N . VAL A 1 88 ? 10.852 -3.365 8.422 1 97.94 88 VAL A N 1
ATOM 650 C CA . VAL A 1 88 ? 9.578 -4.035 8.664 1 97.94 88 VAL A CA 1
ATOM 651 C C . VAL A 1 88 ? 9.43 -5.223 7.715 1 97.94 88 VAL A C 1
ATOM 653 O O . VAL A 1 88 ? 9.016 -6.309 8.125 1 97.94 88 VAL A O 1
ATOM 656 N N . ALA A 1 89 ? 9.766 -5.012 6.496 1 98.5 89 ALA A N 1
ATOM 657 C CA . ALA A 1 89 ? 9.734 -6.086 5.508 1 98.5 89 ALA A CA 1
ATOM 658 C C . ALA A 1 89 ? 10.727 -7.188 5.863 1 98.5 89 ALA A C 1
ATOM 660 O O . ALA A 1 89 ? 10.43 -8.375 5.703 1 98.5 89 ALA A O 1
ATOM 661 N N . ALA A 1 90 ? 11.938 -6.785 6.309 1 98.81 90 ALA A N 1
ATOM 662 C CA . ALA A 1 90 ? 12.961 -7.758 6.68 1 98.81 90 ALA A CA 1
ATOM 663 C C . ALA A 1 90 ? 12.492 -8.641 7.832 1 98.81 90 ALA A C 1
ATOM 665 O O . ALA A 1 90 ? 12.68 -9.859 7.812 1 98.81 90 ALA A O 1
ATOM 666 N N . LEU A 1 91 ? 11.867 -8.008 8.797 1 98.75 91 LEU A N 1
ATOM 667 C CA . LEU A 1 91 ? 11.352 -8.758 9.945 1 98.75 91 LEU A CA 1
ATOM 668 C C . LEU A 1 91 ? 10.211 -9.68 9.523 1 98.75 91 LEU A C 1
ATOM 670 O O . LEU A 1 91 ? 10.07 -10.781 10.055 1 98.75 91 LEU A O 1
ATOM 674 N N . GLU A 1 92 ? 9.383 -9.219 8.602 1 98.75 92 GLU A N 1
ATOM 675 C CA . GLU A 1 92 ? 8.352 -10.07 8.031 1 98.75 92 GLU A CA 1
ATOM 676 C C . GLU A 1 92 ? 8.961 -11.289 7.34 1 98.75 92 GLU A C 1
ATOM 678 O O . GLU A 1 92 ? 8.469 -12.406 7.488 1 98.75 92 GLU A O 1
ATOM 683 N N . ALA A 1 93 ? 10.023 -11.07 6.613 1 98.88 93 ALA A N 1
ATOM 684 C CA . ALA A 1 93 ? 10.727 -12.148 5.926 1 98.88 93 ALA A CA 1
ATOM 685 C C . ALA A 1 93 ? 11.328 -13.133 6.922 1 98.88 93 ALA A C 1
ATOM 687 O O . ALA A 1 93 ? 11.336 -14.344 6.68 1 98.88 93 ALA A O 1
ATOM 688 N N . VAL A 1 94 ? 11.859 -12.617 8.023 1 98.94 94 VAL A N 1
ATOM 689 C CA . VAL A 1 94 ? 12.383 -13.484 9.07 1 98.94 94 VAL A CA 1
ATOM 690 C C . VAL A 1 94 ? 11.273 -14.391 9.594 1 98.94 94 VAL A C 1
ATOM 692 O O . VAL A 1 94 ? 11.461 -15.609 9.711 1 98.94 94 VAL A O 1
ATOM 695 N N . ARG A 1 95 ? 10.078 -13.828 9.906 1 98.88 95 ARG A N 1
ATOM 696 C CA . ARG A 1 95 ? 8.953 -14.609 10.406 1 98.88 95 ARG A CA 1
ATOM 697 C C . ARG A 1 95 ? 8.508 -15.648 9.375 1 98.88 95 ARG A C 1
ATOM 699 O O . ARG A 1 95 ? 8.164 -16.781 9.727 1 98.88 95 ARG A O 1
ATOM 706 N N . ALA A 1 96 ? 8.523 -15.195 8.109 1 98.88 96 ALA A N 1
ATOM 707 C CA . ALA A 1 96 ? 8.125 -16.109 7.039 1 98.88 96 ALA A CA 1
ATOM 708 C C . ALA A 1 96 ? 9.07 -17.312 6.957 1 98.88 96 ALA A C 1
ATOM 710 O O . ALA A 1 96 ? 8.633 -18.453 6.84 1 98.88 96 ALA A O 1
ATOM 711 N N . LYS A 1 97 ? 10.344 -17.016 7.02 1 98.81 97 LYS A N 1
ATOM 712 C CA . LYS A 1 97 ? 11.352 -18.062 6.988 1 98.81 97 LYS A CA 1
ATOM 713 C C . LYS A 1 97 ? 11.188 -19.016 8.172 1 98.81 97 LYS A C 1
ATOM 715 O O . LYS A 1 97 ? 11.227 -20.234 8.008 1 98.81 97 LYS A O 1
ATOM 720 N N . GLU A 1 98 ? 11 -18.484 9.328 1 98.81 98 GLU A N 1
ATOM 721 C CA . GLU A 1 98 ? 10.812 -19.281 10.539 1 98.81 98 GLU A CA 1
ATOM 722 C C . GLU A 1 98 ? 9.555 -20.141 10.445 1 98.81 98 GLU A C 1
ATOM 724 O O . GLU A 1 98 ? 9.492 -21.234 11.023 1 98.81 98 GLU A O 1
ATOM 729 N N . ALA A 1 99 ? 8.594 -19.688 9.688 1 98.81 99 ALA A N 1
ATOM 730 C CA . ALA A 1 99 ? 7.332 -20.406 9.516 1 98.81 99 ALA A CA 1
ATOM 731 C C . ALA A 1 99 ? 7.465 -21.516 8.484 1 98.81 99 ALA A C 1
ATOM 733 O O . ALA A 1 99 ? 6.555 -22.344 8.32 1 98.81 99 ALA A O 1
ATOM 734 N N . GLY A 1 100 ? 8.562 -21.516 7.719 1 98.62 100 GLY A N 1
ATOM 735 C CA . GLY A 1 100 ? 8.828 -22.625 6.812 1 98.62 100 GLY A CA 1
ATOM 736 C C . GLY A 1 100 ? 8.93 -22.188 5.363 1 98.62 100 GLY A C 1
ATOM 737 O O . GLY A 1 100 ? 9.211 -23.016 4.488 1 98.62 100 GLY A O 1
ATOM 738 N N . ALA A 1 101 ? 8.719 -20.906 5.078 1 98.69 101 ALA A N 1
ATOM 739 C CA . ALA A 1 101 ? 8.891 -20.453 3.705 1 98.69 101 ALA A CA 1
ATOM 740 C C . ALA A 1 101 ? 10.344 -20.625 3.246 1 98.69 101 ALA A C 1
ATOM 742 O O . ALA A 1 101 ? 11.273 -20.375 4.016 1 98.69 101 ALA A O 1
ATOM 743 N N . GLN A 1 102 ? 10.477 -20.953 2.055 1 98.44 102 GLN A N 1
ATOM 744 C CA . GLN A 1 102 ? 11.812 -21.188 1.523 1 98.44 102 GLN A CA 1
ATOM 745 C C . GLN A 1 102 ? 12.266 -20.031 0.648 1 98.44 102 GLN A C 1
ATOM 747 O O . GLN A 1 102 ? 13.445 -19.938 0.284 1 98.44 102 GLN A O 1
ATOM 752 N N . ALA A 1 103 ? 11.406 -19.172 0.291 1 98.69 103 ALA A N 1
ATOM 753 C CA . ALA A 1 103 ? 11.68 -17.922 -0.425 1 98.69 103 ALA A CA 1
ATOM 754 C C . ALA A 1 103 ? 10.594 -16.891 -0.157 1 98.69 103 ALA A C 1
ATOM 756 O O . ALA A 1 103 ? 9.594 -17.172 0.509 1 98.69 103 ALA A O 1
ATOM 757 N N . GLY A 1 104 ? 10.867 -15.664 -0.592 1 98.81 104 GLY A N 1
ATOM 758 C CA . GLY A 1 104 ? 9.898 -14.586 -0.493 1 98.81 104 GLY A CA 1
ATOM 759 C C . GLY A 1 104 ? 9.695 -13.844 -1.8 1 98.81 104 GLY A C 1
ATOM 760 O O . GLY A 1 104 ? 10.648 -13.641 -2.557 1 98.81 104 GLY A O 1
ATOM 761 N N . LEU A 1 105 ? 8.492 -13.531 -2.104 1 98.81 105 LEU A N 1
ATOM 762 C CA . LEU A 1 105 ? 8.172 -12.531 -3.121 1 98.81 105 LEU A CA 1
ATOM 763 C C . LEU A 1 105 ? 8.094 -11.141 -2.514 1 98.81 105 LEU A C 1
ATOM 765 O O . LEU A 1 105 ? 7.133 -10.812 -1.812 1 98.81 105 LEU A O 1
ATOM 769 N N . LEU A 1 106 ? 9.07 -10.328 -2.799 1 98.56 106 LEU A N 1
ATOM 770 C CA . LEU A 1 106 ? 9.148 -9.031 -2.141 1 98.56 106 LEU A CA 1
ATOM 771 C C . LEU A 1 106 ? 8.391 -7.973 -2.932 1 98.56 106 LEU A C 1
ATOM 773 O O . LEU A 1 106 ? 8.742 -7.68 -4.078 1 98.56 106 LEU A O 1
ATOM 777 N N . TYR A 1 107 ? 7.402 -7.457 -2.314 1 96.94 107 TYR A N 1
ATOM 778 C CA . TYR A 1 107 ? 6.617 -6.379 -2.902 1 96.94 107 TYR A CA 1
ATOM 779 C C . TYR A 1 107 ? 7.352 -5.047 -2.791 1 96.94 107 TYR A C 1
ATOM 781 O O . TYR A 1 107 ? 8.109 -4.828 -1.846 1 96.94 107 TYR A O 1
ATOM 789 N N . PRO A 1 108 ? 7.148 -4.16 -3.842 1 95 108 PRO A N 1
ATOM 790 C CA . PRO A 1 108 ? 7.609 -2.793 -3.586 1 95 108 PRO A CA 1
ATOM 791 C C . PRO A 1 108 ? 6.898 -2.145 -2.398 1 95 108 PRO A C 1
ATOM 793 O O . PRO A 1 108 ? 5.781 -2.535 -2.055 1 95 108 PRO A O 1
ATOM 796 N N . SER A 1 109 ? 7.613 -1.199 -1.791 1 92.56 109 SER A N 1
ATOM 797 C CA . SER A 1 109 ? 6.938 -0.396 -0.777 1 92.56 109 SER A CA 1
ATOM 798 C C . SER A 1 109 ? 5.66 0.229 -1.328 1 92.56 109 SER A C 1
ATOM 800 O O . SER A 1 109 ? 5.648 0.742 -2.449 1 92.56 109 SER A O 1
ATOM 802 N N . HIS A 1 110 ? 4.66 0.224 -0.601 1 87.31 110 HIS A N 1
ATOM 803 C CA . HIS A 1 110 ? 3.357 0.646 -1.109 1 87.31 110 HIS A CA 1
ATOM 804 C C . HIS A 1 110 ? 3.346 2.139 -1.417 1 87.31 110 HIS A C 1
ATOM 806 O O . HIS A 1 110 ? 2.652 2.582 -2.336 1 87.31 110 HIS A O 1
ATOM 812 N N . GLY A 1 111 ? 4.043 2.941 -0.602 1 87.62 111 GLY A N 1
ATOM 813 C CA . GLY A 1 111 ? 4.145 4.359 -0.905 1 87.62 111 GLY A CA 1
ATOM 814 C C . GLY A 1 111 ? 4.676 4.637 -2.299 1 87.62 111 GLY A C 1
ATOM 815 O O . GLY A 1 111 ? 4.34 5.652 -2.906 1 87.62 111 GLY A O 1
ATOM 816 N N . TRP A 1 112 ? 5.457 3.68 -2.832 1 91.62 112 TRP A N 1
ATOM 817 C CA . TRP A 1 112 ? 6.055 3.855 -4.148 1 91.62 112 TRP A CA 1
ATOM 818 C C . TRP A 1 112 ? 5 3.762 -5.246 1 91.62 112 TRP A C 1
ATOM 820 O O . TRP A 1 112 ? 5.191 4.285 -6.348 1 91.62 112 TRP A O 1
ATOM 830 N N . LEU A 1 113 ? 3.936 3.014 -4.918 1 89.06 113 LEU A N 1
ATOM 831 C CA . LEU A 1 113 ? 2.881 2.861 -5.914 1 89.06 113 LEU A CA 1
ATOM 832 C C . LEU A 1 113 ? 2.342 4.219 -6.348 1 89.06 113 LEU A C 1
ATOM 834 O O . LEU A 1 113 ? 2.039 4.426 -7.527 1 89.06 113 LEU A O 1
ATOM 838 N N . ARG A 1 114 ? 2.334 5.121 -5.367 1 85 114 ARG A N 1
ATOM 839 C CA . ARG A 1 114 ? 1.745 6.441 -5.57 1 85 114 ARG A CA 1
ATOM 840 C C . ARG A 1 114 ? 2.816 7.473 -5.898 1 85 114 ARG A C 1
ATOM 842 O O . ARG A 1 114 ? 2.615 8.336 -6.762 1 85 114 ARG A O 1
ATOM 849 N N . PHE A 1 115 ? 3.977 7.383 -5.254 1 87.25 115 PHE A N 1
ATOM 850 C CA . PHE A 1 115 ? 4.875 8.531 -5.215 1 87.25 115 PHE A CA 1
ATOM 851 C C . PHE A 1 115 ? 6.164 8.234 -5.973 1 87.25 115 PHE A C 1
ATOM 853 O O . PHE A 1 115 ? 6.961 9.141 -6.234 1 87.25 115 PHE A O 1
ATOM 860 N N . GLY A 1 116 ? 6.367 6.961 -6.383 1 90.69 116 GLY A N 1
ATOM 861 C CA . GLY A 1 116 ? 7.648 6.559 -6.941 1 90.69 116 GLY A CA 1
ATOM 862 C C . GLY A 1 116 ? 8.734 6.395 -5.895 1 90.69 116 GLY A C 1
ATOM 863 O O . GLY A 1 116 ? 8.453 6.391 -4.695 1 90.69 116 GLY A O 1
ATOM 864 N N . TYR A 1 117 ? 9.93 6.152 -6.309 1 93.75 117 TYR A N 1
ATOM 865 C CA . TYR A 1 117 ? 11.023 5.887 -5.383 1 93.75 117 TYR A CA 1
ATOM 866 C C . TYR A 1 117 ? 12.305 6.578 -5.844 1 93.75 117 TYR A C 1
ATOM 868 O O . TYR A 1 117 ? 12.438 6.938 -7.016 1 93.75 117 TYR A O 1
ATOM 876 N N . GLN A 1 118 ? 13.211 6.832 -4.93 1 93.94 118 GLN A N 1
ATOM 877 C CA . GLN A 1 118 ? 14.531 7.371 -5.242 1 93.94 118 GLN A CA 1
ATOM 878 C C . GLN A 1 118 ? 15.398 6.324 -5.941 1 93.94 118 GLN A C 1
ATOM 880 O O . GLN A 1 118 ? 15.336 5.137 -5.617 1 93.94 118 GLN A O 1
ATOM 885 N N . PRO A 1 119 ? 16.25 6.855 -6.949 1 93.56 119 PRO A N 1
ATOM 886 C CA . PRO A 1 119 ? 17.219 5.918 -7.512 1 93.56 119 PRO A CA 1
ATOM 887 C C . PRO A 1 119 ? 18.047 5.219 -6.441 1 93.56 119 PRO A C 1
ATOM 889 O O . PRO A 1 119 ? 18.547 5.863 -5.512 1 93.56 119 PRO A O 1
ATOM 892 N N . GLY A 1 120 ? 18.141 3.865 -6.527 1 96.31 120 GLY A N 1
ATOM 893 C CA . GLY A 1 120 ? 18.938 3.102 -5.586 1 96.31 120 GLY A CA 1
ATOM 894 C C . GLY A 1 120 ? 18.125 2.496 -4.461 1 96.31 120 GLY A C 1
ATOM 895 O O . GLY A 1 120 ? 18.547 1.512 -3.844 1 96.31 120 GLY A O 1
ATOM 896 N N . ALA A 1 121 ? 16.953 3.021 -4.188 1 96.75 121 ALA A N 1
ATOM 897 C CA . ALA A 1 121 ? 16.125 2.586 -3.055 1 96.75 121 ALA A CA 1
ATOM 898 C C . ALA A 1 121 ? 15.672 1.14 -3.232 1 96.75 121 ALA A C 1
ATOM 900 O O . ALA A 1 121 ? 15.75 0.339 -2.297 1 96.75 121 ALA A O 1
ATOM 901 N N . PRO A 1 122 ? 15.242 0.742 -4.469 1 97.81 122 PRO A N 1
ATOM 902 C CA . PRO A 1 122 ? 14.844 -0.658 -4.617 1 97.81 122 PRO A CA 1
ATOM 903 C C . PRO A 1 122 ? 16 -1.631 -4.398 1 97.81 122 PRO A C 1
ATOM 905 O O . PRO A 1 122 ? 15.82 -2.666 -3.75 1 97.81 122 PRO A O 1
ATOM 908 N N . GLN A 1 123 ? 17.203 -1.296 -4.926 1 98.44 123 GLN A N 1
ATOM 909 C CA . GLN A 1 123 ? 18.375 -2.135 -4.723 1 98.44 123 GLN A CA 1
ATOM 910 C C . GLN A 1 123 ? 18.672 -2.305 -3.238 1 98.44 123 GLN A C 1
ATOM 912 O O . GLN A 1 123 ? 18.938 -3.418 -2.775 1 98.44 123 GLN A O 1
ATOM 917 N N . ASP A 1 124 ? 18.609 -1.239 -2.561 1 98 124 ASP A N 1
ATOM 918 C CA . ASP A 1 124 ? 18.875 -1.264 -1.126 1 98 124 ASP A CA 1
ATOM 919 C C . ASP A 1 124 ? 17.859 -2.131 -0.39 1 98 124 ASP A C 1
ATOM 921 O O . ASP A 1 124 ? 18.219 -2.902 0.5 1 98 124 ASP A O 1
ATOM 925 N N . ARG A 1 125 ? 16.641 -2.01 -0.702 1 98.19 125 ARG A N 1
ATOM 926 C CA . ARG A 1 125 ? 15.57 -2.768 -0.062 1 98.19 125 ARG A CA 1
ATOM 927 C C . ARG A 1 125 ? 15.797 -4.266 -0.215 1 98.19 125 ARG A C 1
ATOM 929 O O . ARG A 1 125 ? 15.742 -5.012 0.767 1 98.19 125 ARG A O 1
ATOM 936 N N . TYR A 1 126 ? 16.062 -4.699 -1.438 1 98.75 126 TYR A N 1
ATOM 937 C CA . TYR A 1 126 ? 16.312 -6.121 -1.671 1 98.75 126 TYR A CA 1
ATOM 938 C C . TYR A 1 126 ? 17.531 -6.598 -0.902 1 98.75 126 TYR A C 1
ATOM 940 O O . TYR A 1 126 ? 17.516 -7.672 -0.298 1 98.75 126 TYR A O 1
ATOM 948 N N . LYS A 1 127 ? 18.562 -5.812 -0.915 1 98.69 127 LYS A N 1
ATOM 949 C CA . LYS A 1 127 ? 19.797 -6.156 -0.215 1 98.69 127 LYS A CA 1
ATOM 950 C C . LYS A 1 127 ? 19.547 -6.332 1.28 1 98.69 127 LYS A C 1
ATOM 952 O O . LYS A 1 127 ? 19.906 -7.363 1.856 1 98.69 127 LYS A O 1
ATOM 957 N N . VAL A 1 128 ? 18.906 -5.422 1.907 1 98.56 128 VAL A N 1
ATOM 958 C CA . VAL A 1 128 ? 18.719 -5.414 3.355 1 98.56 128 VAL A CA 1
ATOM 959 C C . VAL A 1 128 ? 17.781 -6.539 3.771 1 98.56 128 VAL A C 1
ATOM 961 O O . VAL A 1 128 ? 18.047 -7.254 4.742 1 98.56 128 VAL A O 1
ATOM 964 N N . VAL A 1 129 ? 16.688 -6.711 3.049 1 98.81 129 VAL A N 1
ATOM 965 C CA . VAL A 1 129 ? 15.719 -7.742 3.408 1 98.81 129 VAL A CA 1
ATOM 966 C C . VAL A 1 129 ? 16.375 -9.117 3.348 1 98.81 129 VAL A C 1
ATOM 968 O O . VAL A 1 129 ? 16.172 -9.945 4.238 1 98.81 129 VAL A O 1
AT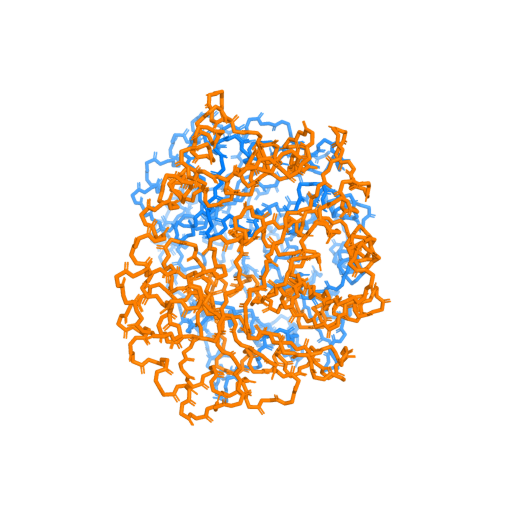OM 971 N N . TYR A 1 130 ? 17.25 -9.367 2.336 1 98.81 130 TYR A N 1
ATOM 972 C CA . TYR A 1 130 ? 17.938 -10.648 2.234 1 98.81 130 TYR A CA 1
ATOM 973 C C . TYR A 1 130 ? 18.969 -10.797 3.338 1 98.81 130 TYR A C 1
ATOM 975 O O . TYR A 1 130 ? 19.078 -11.844 3.975 1 98.81 130 TYR A O 1
ATOM 983 N N . GLU A 1 131 ? 19.719 -9.742 3.576 1 98.69 131 GLU A N 1
ATOM 984 C CA . GLU A 1 131 ? 20.812 -9.82 4.555 1 98.69 131 GLU A CA 1
ATOM 985 C C . GLU A 1 131 ? 20.266 -10.102 5.957 1 98.69 131 GLU A C 1
ATOM 987 O O . GLU A 1 131 ? 20.875 -10.836 6.73 1 98.69 131 GLU A O 1
ATOM 992 N N . VAL A 1 132 ? 19.125 -9.547 6.281 1 98.62 132 VAL A N 1
ATOM 993 C CA . VAL A 1 132 ? 18.562 -9.688 7.617 1 98.62 132 VAL A CA 1
ATOM 994 C C . VAL A 1 132 ? 17.859 -11.039 7.742 1 98.62 132 VAL A C 1
ATOM 996 O O . VAL A 1 132 ? 18.016 -11.734 8.75 1 98.62 132 VAL A O 1
ATOM 999 N N . SER A 1 133 ? 17.141 -11.461 6.738 1 98.75 133 SER A N 1
ATOM 1000 C CA . SER A 1 133 ? 16.281 -12.633 6.848 1 98.75 133 SER A CA 1
ATOM 1001 C C . SER A 1 133 ? 16.969 -13.883 6.32 1 98.75 133 SER A C 1
ATOM 1003 O O . SER A 1 133 ? 16.609 -15 6.672 1 98.75 133 SER A O 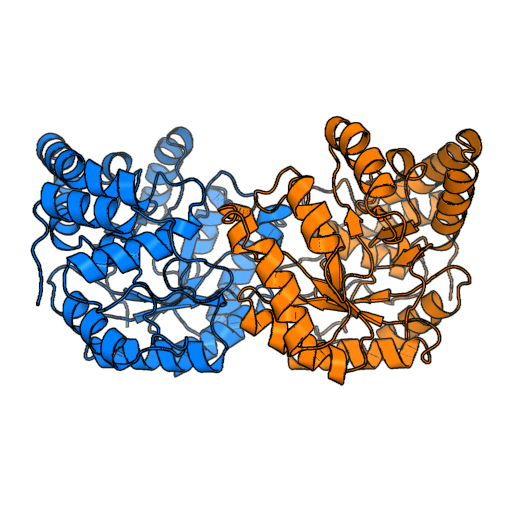1
ATOM 1005 N N . LYS A 1 134 ? 17.906 -13.664 5.348 1 98.62 134 LYS A N 1
ATOM 1006 C CA . LYS A 1 134 ? 18.562 -14.727 4.59 1 98.62 134 LYS A CA 1
ATOM 1007 C C . LYS A 1 134 ? 17.547 -15.547 3.799 1 98.62 134 LYS A C 1
ATOM 1009 O O . LYS A 1 134 ? 17.812 -16.688 3.438 1 98.62 134 LYS A O 1
ATOM 1014 N N . LEU A 1 135 ? 16.344 -15.047 3.627 1 98.62 135 LEU A N 1
ATOM 1015 C CA . LEU A 1 135 ? 15.328 -15.648 2.766 1 98.62 135 LEU A CA 1
ATOM 1016 C C . LEU A 1 135 ? 15.57 -15.281 1.306 1 98.62 135 LEU A C 1
ATOM 1018 O O . LEU A 1 135 ? 15.57 -14.094 0.953 1 98.62 135 LEU A O 1
ATOM 1022 N N . PRO A 1 136 ? 15.852 -16.266 0.458 1 98.62 136 PRO A N 1
ATOM 1023 C CA . PRO A 1 136 ? 15.914 -15.93 -0.965 1 98.62 136 PRO A CA 1
ATOM 1024 C C . PRO A 1 136 ? 14.688 -15.156 -1.444 1 98.62 136 PRO A C 1
ATOM 1026 O O . PRO A 1 136 ? 13.578 -15.398 -0.963 1 98.62 136 PRO A O 1
ATOM 1029 N N . LEU A 1 137 ? 14.922 -14.227 -2.398 1 98.75 137 LEU A N 1
ATOM 1030 C CA . LEU A 1 137 ? 13.844 -13.32 -2.789 1 98.75 137 LEU A CA 1
ATOM 1031 C C . LEU A 1 137 ? 13.578 -13.414 -4.289 1 98.75 137 LEU A C 1
ATOM 1033 O O . LEU A 1 137 ? 14.508 -13.57 -5.078 1 98.75 137 LEU A O 1
ATOM 1037 N N . ILE A 1 138 ? 12.344 -13.289 -4.617 1 98.75 138 ILE A N 1
ATOM 1038 C CA . ILE A 1 138 ? 11.922 -13.094 -5.996 1 98.75 138 ILE A CA 1
ATOM 1039 C C . ILE A 1 138 ? 11.734 -11.602 -6.27 1 98.75 138 ILE A C 1
ATOM 1041 O O . ILE A 1 138 ? 11.055 -10.906 -5.512 1 98.75 138 ILE A O 1
ATOM 1045 N N . LEU A 1 139 ? 12.43 -11.125 -7.309 1 98.56 139 LEU A N 1
ATOM 1046 C CA . LEU A 1 139 ? 12.289 -9.758 -7.801 1 98.56 139 LEU A CA 1
ATOM 1047 C C . LEU A 1 139 ? 10.922 -9.562 -8.453 1 98.56 139 LEU A C 1
ATOM 1049 O O . LEU A 1 139 ? 10.578 -10.258 -9.406 1 98.56 139 LEU A O 1
ATOM 1053 N N . PHE A 1 140 ? 10.203 -8.625 -7.906 1 98.19 140 PHE A N 1
ATOM 1054 C CA . PHE A 1 140 ? 8.852 -8.383 -8.414 1 98.19 140 PHE A CA 1
ATOM 1055 C C . PHE A 1 140 ? 8.812 -7.109 -9.25 1 98.19 140 PHE A C 1
ATOM 1057 O O . PHE A 1 140 ? 8.711 -6.008 -8.703 1 98.19 140 PHE A O 1
ATOM 1064 N N . GLN A 1 141 ? 8.836 -7.297 -10.586 1 97.25 141 GLN A N 1
ATOM 1065 C CA . GLN A 1 141 ? 8.547 -6.199 -11.5 1 97.25 141 GLN A CA 1
ATOM 1066 C C . GLN A 1 141 ? 7.062 -5.863 -11.516 1 97.25 141 GLN A C 1
ATOM 1068 O O . GLN A 1 141 ? 6.242 -6.656 -11.984 1 97.25 141 GLN A O 1
ATOM 1073 N N . TYR A 1 142 ? 6.809 -4.766 -10.969 1 91.62 142 TYR A N 1
ATOM 1074 C CA . TYR A 1 142 ? 5.438 -4.328 -10.719 1 91.62 142 TYR A CA 1
ATOM 1075 C C . TYR A 1 142 ? 4.844 -3.672 -11.961 1 91.62 142 TYR A C 1
ATOM 1077 O O . TYR A 1 142 ? 5.574 -3.141 -12.805 1 91.62 142 TYR A O 1
ATOM 1085 N N . PRO A 1 143 ? 3.531 -3.752 -12.18 1 86.62 143 PRO A N 1
ATOM 1086 C CA . PRO A 1 143 ? 2.994 -3.344 -13.477 1 86.62 143 PRO A CA 1
ATOM 1087 C C . PRO A 1 143 ? 3.338 -1.897 -13.828 1 86.62 143 PRO A C 1
ATOM 1089 O O . PRO A 1 143 ? 3.564 -1.078 -12.938 1 86.62 143 PRO A O 1
ATOM 1092 N N . ASP A 1 144 ? 3.236 -1.55 -15.086 1 86.25 144 ASP A N 1
ATOM 1093 C CA . ASP A 1 144 ? 3.697 -0.29 -15.656 1 86.25 144 ASP A CA 1
ATOM 1094 C C . ASP A 1 144 ? 2.773 0.862 -15.273 1 86.25 144 ASP A C 1
ATOM 1096 O O . ASP A 1 144 ? 3.146 2.031 -15.391 1 86.25 144 ASP A O 1
ATOM 1100 N N . ASN A 1 145 ? 1.607 0.541 -14.875 1 81.81 145 ASN A N 1
ATOM 1101 C CA . ASN A 1 145 ? 0.652 1.603 -14.578 1 81.81 145 ASN A CA 1
ATOM 1102 C C . ASN A 1 145 ? 0.835 2.139 -13.156 1 81.81 145 ASN A C 1
ATOM 1104 O O . ASN A 1 145 ? 0.128 3.057 -12.742 1 81.81 145 ASN A O 1
ATOM 1108 N N . THR A 1 146 ? 1.785 1.61 -12.398 1 86.75 146 THR A N 1
ATOM 1109 C CA . THR A 1 146 ? 2.115 2.123 -11.07 1 86.75 146 THR A CA 1
ATOM 1110 C C . THR A 1 146 ? 3.447 2.867 -11.094 1 86.75 146 THR A C 1
ATOM 1112 O O . THR A 1 146 ? 4.25 2.684 -12.016 1 86.75 146 THR A O 1
ATOM 1115 N N . LYS A 1 147 ? 3.688 3.693 -10.094 1 89.38 147 LYS A N 1
ATOM 1116 C CA . LYS A 1 147 ? 4.953 4.414 -10 1 89.38 147 LYS A CA 1
ATOM 1117 C C . LYS A 1 147 ? 6.047 3.535 -9.398 1 89.38 147 LYS A C 1
ATOM 1119 O O . LYS A 1 147 ? 7.219 3.92 -9.375 1 89.38 147 LYS A O 1
ATOM 1124 N N . ALA A 1 148 ? 5.621 2.367 -8.93 1 91.5 148 ALA A N 1
ATOM 1125 C CA . ALA A 1 148 ? 6.582 1.408 -8.391 1 91.5 148 ALA A CA 1
ATOM 1126 C C . ALA A 1 148 ? 7.094 0.468 -9.477 1 91.5 148 ALA A C 1
ATOM 1128 O O . ALA A 1 148 ? 7.293 -0.724 -9.234 1 91.5 148 ALA A O 1
ATOM 1129 N N . THR A 1 149 ? 7.297 0.938 -10.68 1 94.12 149 THR A N 1
ATOM 1130 C CA . THR A 1 149 ? 7.816 0.162 -11.797 1 94.12 149 THR A CA 1
ATOM 1131 C C . THR A 1 149 ? 9.32 0.361 -11.945 1 94.12 149 THR A C 1
ATOM 1133 O O . THR A 1 149 ? 9.812 1.489 -11.867 1 94.12 149 THR A O 1
ATOM 1136 N N . TYR A 1 150 ? 10.023 -0.755 -12.031 1 97.06 150 TYR A N 1
ATOM 1137 C CA . TYR A 1 150 ? 11.477 -0.694 -12.102 1 97.06 150 TYR A CA 1
ATOM 1138 C C . TYR A 1 150 ? 11.953 -0.595 -13.539 1 97.06 150 TYR A C 1
ATOM 1140 O O . TYR A 1 150 ? 11.445 -1.297 -14.422 1 97.06 150 TYR A O 1
ATOM 1148 N N . ASN A 1 151 ? 12.922 0.314 -13.805 1 96.38 151 ASN A N 1
ATOM 1149 C CA . ASN A 1 151 ? 13.547 0.342 -15.125 1 96.38 151 ASN A CA 1
ATOM 1150 C C . ASN A 1 151 ? 14.531 -0.815 -15.297 1 96.38 151 ASN A C 1
ATOM 1152 O O . ASN A 1 151 ? 14.82 -1.541 -14.344 1 96.38 151 ASN A O 1
ATOM 1156 N N . LEU A 1 152 ? 15.055 -0.993 -16.484 1 97.88 152 LEU A N 1
ATOM 1157 C CA . LEU A 1 152 ? 15.875 -2.15 -16.844 1 97.88 152 LEU A CA 1
ATOM 1158 C C . LEU A 1 152 ? 17.141 -2.199 -15.977 1 97.88 152 LEU A C 1
ATOM 1160 O O . LEU A 1 152 ? 17.5 -3.26 -15.469 1 97.88 152 LEU A O 1
ATOM 1164 N N . GLN A 1 153 ? 17.797 -1.097 -15.797 1 98.56 153 GLN A N 1
ATOM 1165 C CA . GLN A 1 153 ? 19.031 -1.085 -15.016 1 98.56 153 GLN A CA 1
ATOM 1166 C C . GLN A 1 153 ? 18.766 -1.505 -13.57 1 98.56 153 GLN A C 1
ATOM 1168 O O . GLN A 1 153 ? 19.547 -2.246 -12.984 1 98.56 153 GLN A O 1
ATOM 1173 N N . THR A 1 154 ? 17.688 -1.039 -12.961 1 98.38 154 THR A N 1
ATOM 1174 C CA . THR A 1 154 ? 17.297 -1.431 -11.609 1 98.38 154 THR A CA 1
ATOM 1175 C C . THR A 1 154 ? 17.047 -2.934 -11.531 1 98.38 154 THR A C 1
ATOM 1177 O O . THR A 1 154 ? 17.484 -3.596 -10.594 1 98.38 154 THR A O 1
ATOM 1180 N N . LEU A 1 155 ? 16.344 -3.443 -12.516 1 98.62 155 LEU A N 1
ATOM 1181 C CA . LEU A 1 155 ? 16.109 -4.883 -12.578 1 98.62 155 LEU A CA 1
ATOM 1182 C C . LEU A 1 155 ? 17.422 -5.652 -12.609 1 98.62 155 LEU A C 1
ATOM 1184 O O . LEU A 1 155 ? 17.594 -6.617 -11.867 1 98.62 155 LEU A O 1
ATOM 1188 N N . LEU A 1 156 ? 18.312 -5.211 -13.484 1 98.81 156 LEU A N 1
ATOM 1189 C CA . LEU A 1 156 ? 19.609 -5.879 -13.648 1 98.81 156 LEU A CA 1
ATOM 1190 C C . LEU A 1 156 ? 20.422 -5.805 -12.359 1 98.81 156 LEU A C 1
ATOM 1192 O O . LEU A 1 156 ? 21.031 -6.793 -11.945 1 98.81 156 LEU A O 1
ATOM 1196 N N . ASP A 1 157 ? 20.391 -4.652 -11.711 1 98.88 157 ASP A N 1
ATOM 1197 C CA . ASP A 1 157 ? 21.125 -4.461 -10.469 1 98.88 157 ASP A CA 1
ATOM 1198 C C . ASP A 1 157 ? 20.609 -5.383 -9.375 1 98.88 157 ASP A C 1
ATOM 1200 O O . ASP A 1 157 ? 21.391 -6.012 -8.656 1 98.88 157 ASP A O 1
ATOM 1204 N N . ILE A 1 158 ? 19.328 -5.461 -9.211 1 98.81 158 ILE A N 1
ATOM 1205 C CA . ILE A 1 158 ? 18.719 -6.273 -8.164 1 98.81 158 ILE A CA 1
ATOM 1206 C C . ILE A 1 158 ? 18.969 -7.754 -8.453 1 98.81 158 ILE A C 1
ATOM 1208 O O . ILE A 1 158 ? 19.312 -8.516 -7.551 1 98.81 158 ILE A O 1
ATOM 1212 N N . ALA A 1 159 ? 18.859 -8.133 -9.688 1 98.56 159 ALA A N 1
ATOM 1213 C CA . ALA A 1 159 ? 19 -9.531 -10.078 1 98.56 159 ALA A CA 1
ATOM 1214 C C . ALA A 1 159 ? 20.422 -10.016 -9.859 1 98.56 159 ALA A C 1
ATOM 1216 O O . ALA A 1 159 ? 20.672 -11.227 -9.789 1 98.56 159 ALA A O 1
ATOM 1217 N N . ALA A 1 160 ? 21.375 -9.109 -9.812 1 98.44 160 ALA A N 1
ATOM 1218 C CA . ALA A 1 160 ? 22.766 -9.461 -9.609 1 98.44 160 ALA A CA 1
ATOM 1219 C C . ALA A 1 160 ? 23.078 -9.688 -8.125 1 98.44 160 ALA A C 1
ATOM 1221 O O . ALA A 1 160 ? 24.125 -10.234 -7.777 1 98.44 160 ALA A O 1
ATOM 1222 N N . GLN A 1 161 ? 22.203 -9.328 -7.258 1 98.38 161 GLN A N 1
ATOM 1223 C CA . GLN A 1 161 ? 22.453 -9.406 -5.82 1 98.38 161 GLN A CA 1
ATOM 1224 C C . GLN A 1 161 ? 22.344 -10.852 -5.332 1 98.38 161 GLN A C 1
ATOM 1226 O O . GLN A 1 161 ? 21.547 -11.633 -5.84 1 98.38 161 GLN A O 1
ATOM 1231 N N . PRO A 1 162 ? 23.141 -11.125 -4.273 1 96.69 162 PRO A N 1
ATOM 1232 C CA . PRO A 1 162 ? 22.953 -12.422 -3.635 1 96.69 162 PRO A CA 1
ATOM 1233 C C . PRO A 1 162 ? 21.531 -12.617 -3.115 1 96.69 162 PRO A C 1
ATOM 1235 O O . PRO A 1 162 ? 20.938 -11.688 -2.568 1 96.69 162 PRO A O 1
ATOM 1238 N N . GLY A 1 163 ? 21 -13.742 -3.395 1 96.56 163 GLY A N 1
ATOM 1239 C CA . GLY A 1 163 ? 19.719 -14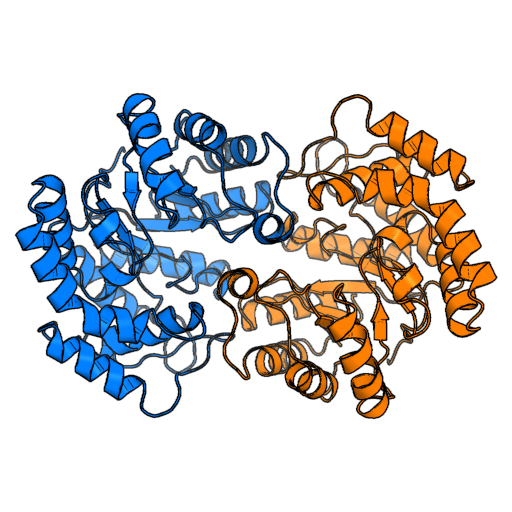.086 -2.791 1 96.56 163 GLY A CA 1
ATOM 1240 C C . GLY A 1 163 ? 18.531 -13.828 -3.703 1 96.56 163 GLY A C 1
ATOM 1241 O O . GLY A 1 163 ? 17.406 -14.188 -3.377 1 96.56 163 GLY A O 1
ATOM 1242 N N . VAL A 1 164 ? 18.734 -13.172 -4.82 1 98.12 164 VAL A N 1
ATOM 1243 C CA . VAL A 1 164 ? 17.656 -13.008 -5.785 1 98.12 164 VAL A CA 1
ATOM 1244 C C . VAL A 1 164 ? 17.594 -14.219 -6.707 1 98.12 164 VAL A C 1
ATOM 1246 O O . VAL A 1 164 ? 18.562 -14.523 -7.41 1 98.12 164 VAL A O 1
ATOM 1249 N N . ILE A 1 165 ? 16.422 -14.883 -6.742 1 98.12 165 ILE A N 1
ATOM 1250 C CA . ILE A 1 165 ? 16.453 -16.234 -7.301 1 98.12 165 ILE A CA 1
ATOM 1251 C C . ILE A 1 165 ? 15.57 -16.297 -8.547 1 98.12 165 ILE A C 1
ATOM 1253 O O . ILE A 1 165 ? 15.617 -17.266 -9.297 1 98.12 165 ILE A O 1
ATOM 1257 N N . ALA A 1 166 ? 14.789 -15.297 -8.812 1 98.5 166 ALA A N 1
ATOM 1258 C CA . ALA A 1 166 ? 13.906 -15.203 -9.969 1 98.5 166 ALA A CA 1
ATOM 1259 C C . ALA A 1 166 ? 13.312 -13.805 -10.102 1 98.5 166 ALA A C 1
ATOM 1261 O O . ALA A 1 166 ? 13.453 -12.977 -9.195 1 98.5 166 ALA A O 1
ATOM 1262 N N . MET A 1 167 ? 12.742 -13.555 -11.195 1 98.38 167 MET A N 1
ATOM 1263 C CA . MET A 1 167 ? 11.945 -12.352 -11.406 1 98.38 167 MET A CA 1
ATOM 1264 C C . MET A 1 167 ? 10.5 -12.703 -11.758 1 98.38 167 MET A C 1
ATOM 1266 O O . MET A 1 167 ? 10.258 -13.523 -12.648 1 98.38 167 MET A O 1
ATOM 1270 N N . LYS A 1 168 ? 9.617 -12.211 -10.977 1 98.25 168 LYS A N 1
ATOM 1271 C CA . LYS A 1 168 ? 8.227 -12.117 -11.414 1 98.25 168 LYS A CA 1
ATOM 1272 C C . LYS A 1 168 ? 7.988 -10.859 -12.242 1 98.25 168 LYS A C 1
ATOM 1274 O O . LYS A 1 168 ? 8.055 -9.742 -11.719 1 98.25 168 LYS A O 1
ATOM 1279 N N . ASN A 1 169 ? 7.625 -11.031 -13.484 1 97.44 169 ASN A N 1
ATOM 1280 C CA . ASN A 1 169 ? 7.523 -9.875 -14.367 1 97.44 169 ASN A CA 1
ATOM 1281 C C . ASN A 1 169 ? 6.07 -9.578 -14.742 1 97.44 169 ASN A C 1
ATOM 1283 O O . ASN A 1 169 ? 5.469 -10.312 -15.531 1 97.44 169 ASN A O 1
ATOM 1287 N N . GLY A 1 170 ? 5.594 -8.461 -14.164 1 93.69 170 GLY A N 1
ATOM 1288 C CA . GLY A 1 170 ? 4.203 -8.086 -14.375 1 93.69 170 GLY A CA 1
ATOM 1289 C C . GLY A 1 170 ? 4.027 -7.039 -15.453 1 93.69 170 GLY A C 1
ATOM 1290 O O . GLY A 1 170 ? 2.98 -6.391 -15.531 1 93.69 170 GLY A O 1
ATOM 1291 N N . VAL A 1 171 ? 5.004 -6.805 -16.344 1 91.31 171 VAL A N 1
ATOM 1292 C CA . VAL A 1 171 ? 4.93 -5.812 -17.422 1 91.31 171 VAL A CA 1
ATOM 1293 C C . VAL A 1 171 ? 3.855 -6.211 -18.422 1 91.31 171 VAL A C 1
ATOM 1295 O O . VAL A 1 171 ? 3.809 -7.363 -18.859 1 91.31 171 VAL A O 1
ATOM 1298 N N . ARG A 1 172 ? 3.049 -5.332 -18.781 1 89.56 172 ARG A N 1
ATOM 1299 C CA . ARG A 1 172 ? 1.978 -5.539 -19.75 1 89.56 172 ARG A CA 1
ATOM 1300 C C . ARG A 1 172 ? 2.18 -4.664 -20.984 1 89.56 172 ARG A C 1
ATOM 1302 O O . ARG A 1 172 ? 1.377 -4.707 -21.922 1 89.56 172 ARG A O 1
ATOM 1309 N N . ASN A 1 173 ? 3.104 -3.844 -20.922 1 93.69 173 ASN A N 1
ATOM 1310 C CA . ASN A 1 173 ? 3.537 -3.039 -22.062 1 93.69 173 ASN A CA 1
ATOM 1311 C C . ASN A 1 173 ? 4.492 -3.814 -22.953 1 93.69 173 ASN A C 1
ATOM 1313 O O . ASN A 1 173 ? 5.672 -3.965 -22.641 1 93.69 173 ASN A O 1
ATOM 1317 N N . MET A 1 174 ? 3.953 -4.168 -24.047 1 94.56 174 MET A N 1
ATOM 1318 C CA . MET A 1 174 ? 4.723 -5.09 -24.875 1 94.56 174 MET A CA 1
ATOM 1319 C C . MET A 1 174 ? 5.934 -4.391 -25.484 1 94.56 174 MET A C 1
ATOM 1321 O O . MET A 1 174 ? 6.922 -5.043 -25.828 1 94.56 174 MET A O 1
ATOM 1325 N N . ARG A 1 175 ? 5.883 -2.992 -25.719 1 94.94 175 ARG A N 1
ATOM 1326 C CA . ARG A 1 175 ? 7.09 -2.283 -26.141 1 94.94 175 ARG A CA 1
ATOM 1327 C C . ARG A 1 175 ? 8.219 -2.486 -25.141 1 94.94 175 ARG A C 1
ATOM 1329 O O . ARG A 1 175 ? 9.359 -2.766 -25.516 1 94.94 175 ARG A O 1
ATOM 1336 N N . ARG A 1 176 ? 7.883 -2.451 -23.906 1 94.75 176 ARG A N 1
ATOM 1337 C CA . ARG A 1 176 ? 8.867 -2.674 -22.844 1 94.75 176 ARG A CA 1
ATOM 1338 C C . ARG A 1 176 ? 9.289 -4.141 -22.797 1 94.75 176 ARG A C 1
ATOM 1340 O O . ARG A 1 176 ? 10.477 -4.445 -22.672 1 94.75 176 ARG A O 1
ATOM 1347 N N . TRP A 1 177 ? 8.281 -4.965 -22.906 1 96 177 TRP A N 1
ATOM 1348 C CA . TRP A 1 177 ? 8.547 -6.398 -22.859 1 96 177 TRP A CA 1
ATOM 1349 C C . TRP A 1 177 ? 9.555 -6.801 -23.938 1 96 177 TRP A C 1
ATOM 1351 O O . TRP A 1 177 ? 10.578 -7.418 -23.641 1 96 177 TRP A O 1
ATOM 1361 N N . ASP A 1 178 ? 9.359 -6.363 -25.125 1 96.19 178 ASP A N 1
ATOM 1362 C CA . ASP A 1 178 ? 10.156 -6.758 -26.281 1 96.19 178 ASP A CA 1
ATOM 1363 C C . ASP A 1 178 ? 11.562 -6.164 -26.203 1 96.19 178 ASP A C 1
ATOM 1365 O O . ASP A 1 178 ? 12.508 -6.73 -26.766 1 96.19 178 ASP A O 1
ATOM 1369 N N . THR A 1 179 ? 11.68 -5.102 -25.516 1 97.06 179 THR A N 1
ATOM 1370 C CA . THR A 1 179 ? 12.969 -4.422 -25.484 1 97.06 179 THR A CA 1
ATOM 1371 C C . THR A 1 179 ? 13.773 -4.836 -24.266 1 97.06 179 THR A C 1
ATOM 1373 O O . THR A 1 179 ? 15 -4.934 -24.312 1 97.06 179 THR A O 1
ATOM 1376 N N . GLU A 1 180 ? 13.109 -5.125 -23.172 1 97.31 180 GLU A N 1
ATOM 1377 C CA . GLU A 1 180 ? 13.812 -5.324 -21.906 1 97.31 180 GLU A CA 1
ATOM 1378 C C . GLU A 1 180 ? 14.102 -6.801 -21.656 1 97.31 180 GLU A C 1
ATOM 1380 O O . GLU A 1 180 ? 15.172 -7.156 -21.156 1 97.31 180 GLU A O 1
ATOM 1385 N N . ILE A 1 181 ? 13.227 -7.641 -22.016 1 97.31 181 ILE A N 1
ATOM 1386 C CA . ILE A 1 181 ? 13.352 -9.047 -21.672 1 97.31 181 ILE A CA 1
ATOM 1387 C C . ILE A 1 181 ? 14.555 -9.656 -22.375 1 97.31 181 ILE A C 1
ATOM 1389 O O . ILE A 1 181 ? 15.367 -10.352 -21.75 1 97.31 181 ILE A O 1
ATOM 1393 N N . PRO A 1 182 ? 14.781 -9.383 -23.703 1 97.69 182 PRO A N 1
ATOM 1394 C CA . PRO A 1 182 ? 15.977 -9.953 -24.328 1 97.69 182 PRO A CA 1
ATOM 1395 C C . PRO A 1 182 ? 17.266 -9.492 -23.656 1 97.69 182 PRO A C 1
ATOM 1397 O O . PRO A 1 182 ? 18.203 -10.289 -23.516 1 97.69 182 PRO A O 1
ATOM 1400 N N . VAL A 1 183 ? 17.328 -8.273 -23.234 1 98.56 183 VAL A N 1
ATOM 1401 C CA . VAL A 1 183 ? 18.531 -7.75 -22.578 1 98.56 183 VAL A CA 1
ATOM 1402 C C . VAL A 1 183 ? 18.688 -8.398 -21.203 1 98.56 183 VAL A C 1
ATOM 1404 O O . VAL A 1 183 ? 19.781 -8.828 -20.828 1 98.56 183 VAL A O 1
ATOM 1407 N N . PHE A 1 184 ? 17.625 -8.508 -20.469 1 98.5 184 PHE A N 1
ATOM 1408 C CA . PHE A 1 184 ? 17.672 -9.117 -19.141 1 98.5 184 PHE A CA 1
ATOM 1409 C C . PHE A 1 184 ? 18.172 -10.555 -19.219 1 98.5 184 PHE A C 1
ATOM 1411 O O . PHE A 1 184 ? 19.047 -10.961 -18.438 1 98.5 184 PHE A O 1
ATOM 1418 N N . ARG A 1 185 ? 17.641 -11.312 -20.141 1 97.5 185 ARG A N 1
ATOM 1419 C CA . ARG A 1 185 ? 18.016 -12.711 -20.297 1 97.5 185 ARG A CA 1
ATOM 1420 C C . ARG A 1 185 ? 19.484 -12.852 -20.672 1 97.5 185 ARG A C 1
ATOM 1422 O O . ARG A 1 185 ? 20.156 -13.789 -20.219 1 97.5 185 ARG A O 1
ATOM 1429 N N . ARG A 1 186 ? 19.938 -11.961 -21.453 1 98.19 186 ARG A N 1
ATOM 1430 C CA . ARG A 1 186 ? 21.344 -11.984 -21.859 1 98.19 186 ARG A CA 1
ATOM 1431 C C . ARG A 1 186 ? 22.25 -11.648 -20.672 1 98.19 186 ARG A C 1
ATOM 1433 O O . ARG A 1 186 ? 23.266 -12.32 -20.453 1 98.19 186 ARG A O 1
ATOM 1440 N N . GLU A 1 187 ? 21.891 -10.641 -19.906 1 98.62 187 GLU A N 1
ATOM 1441 C CA . GLU A 1 187 ? 22.75 -10.117 -18.844 1 98.62 187 GLU A CA 1
ATOM 1442 C C . GLU A 1 187 ? 22.609 -10.938 -17.562 1 98.62 187 GLU A C 1
ATOM 1444 O O . GLU A 1 187 ? 23.531 -10.969 -16.734 1 98.62 187 GLU A O 1
ATOM 1449 N N . ARG A 1 188 ? 21.469 -11.562 -17.406 1 98.25 188 ARG A N 1
ATOM 1450 C CA . ARG A 1 188 ? 21.188 -12.367 -16.219 1 98.25 188 ARG A CA 1
ATOM 1451 C C . ARG A 1 188 ? 20.625 -13.734 -16.609 1 98.25 188 ARG A C 1
ATOM 1453 O O . ARG A 1 188 ? 19.516 -14.094 -16.203 1 98.25 188 ARG A O 1
ATOM 1460 N N . PRO A 1 189 ? 21.422 -14.539 -17.328 1 96.56 189 PRO A N 1
ATOM 1461 C CA . PRO A 1 189 ? 20.922 -15.797 -17.906 1 96.56 189 PRO A CA 1
ATOM 1462 C C . PRO A 1 189 ? 20.562 -16.828 -16.828 1 96.56 189 PRO A C 1
ATOM 1464 O O . PRO A 1 189 ? 19.812 -17.766 -17.094 1 96.56 189 PRO A O 1
ATOM 1467 N N . ASN A 1 190 ? 21.062 -16.609 -15.633 1 95.62 190 ASN A N 1
ATOM 1468 C CA . ASN A 1 190 ? 20.844 -17.609 -14.586 1 95.62 190 ASN A CA 1
ATOM 1469 C C . ASN A 1 190 ? 19.656 -17.234 -13.703 1 95.62 190 ASN A C 1
ATOM 1471 O O . ASN A 1 190 ? 19.344 -17.938 -12.742 1 95.62 190 ASN A O 1
ATOM 1475 N N . VAL A 1 191 ? 18.969 -16.141 -13.93 1 97.75 191 VAL A N 1
ATOM 1476 C CA . VAL A 1 191 ? 17.797 -15.703 -13.172 1 97.75 191 VAL A CA 1
ATOM 1477 C C . VAL A 1 191 ? 16.531 -16 -13.961 1 97.75 191 VAL A C 1
ATOM 1479 O O . VAL A 1 191 ? 16.25 -15.352 -14.969 1 97.75 191 VAL A O 1
ATOM 1482 N N . PRO A 1 192 ? 15.766 -16.984 -13.492 1 97.94 192 PRO A N 1
ATOM 1483 C CA . PRO A 1 192 ? 14.523 -17.312 -14.203 1 97.94 192 PRO A CA 1
ATOM 1484 C C . PRO A 1 192 ? 13.57 -16.125 -14.305 1 97.94 192 PRO A C 1
ATOM 1486 O O . PRO A 1 192 ? 13.438 -15.352 -13.352 1 97.94 192 PRO A O 1
ATOM 1489 N N . VAL A 1 193 ? 12.945 -16.016 -15.469 1 98.06 193 VAL A N 1
ATOM 1490 C CA . VAL A 1 193 ? 11.898 -15.023 -15.695 1 98.06 193 VAL A CA 1
ATOM 1491 C C . VAL A 1 193 ? 10.531 -15.703 -15.695 1 98.06 193 VAL A C 1
ATOM 1493 O O . VAL A 1 193 ? 10.242 -16.547 -16.547 1 98.06 193 VAL A O 1
ATOM 1496 N N . LEU A 1 194 ? 9.75 -15.352 -14.703 1 98.38 194 LEU A N 1
ATOM 1497 C CA . LEU A 1 194 ? 8.383 -15.852 -14.594 1 98.38 194 LEU A CA 1
ATOM 1498 C C . LEU A 1 194 ? 7.379 -14.766 -14.953 1 98.38 194 LEU A C 1
ATOM 1500 O O . LEU A 1 194 ? 7.348 -13.703 -14.312 1 98.38 194 LEU A O 1
ATOM 1504 N N . THR A 1 195 ? 6.59 -15.047 -16.016 1 97.31 195 THR A N 1
ATOM 1505 C CA . THR A 1 195 ? 5.574 -14.062 -16.359 1 97.31 195 THR A CA 1
ATOM 1506 C C . THR A 1 195 ? 4.422 -14.094 -15.367 1 97.31 195 THR A C 1
ATOM 1508 O O . THR A 1 195 ? 4.211 -15.094 -14.68 1 97.31 195 THR A O 1
ATOM 1511 N N . CYS A 1 196 ? 3.85 -12.938 -15.32 1 93.5 196 CYS A N 1
ATOM 1512 C CA . CYS A 1 196 ? 2.637 -12.844 -14.516 1 93.5 196 CYS A CA 1
ATOM 1513 C C . CYS A 1 196 ? 1.578 -12 -15.219 1 93.5 196 CYS A C 1
ATOM 1515 O O . CYS A 1 196 ? 1.748 -11.633 -16.391 1 93.5 196 CYS A O 1
ATOM 1517 N N . HIS A 1 197 ? 0.414 -11.797 -14.672 1 85.12 197 HIS A N 1
ATOM 1518 C CA . HIS A 1 197 ? -0.822 -11.234 -15.203 1 85.12 197 HIS A CA 1
ATOM 1519 C C . HIS A 1 197 ? -1.511 -12.203 -16.156 1 85.12 197 HIS A C 1
ATOM 1521 O O . HIS A 1 197 ? -1.153 -12.289 -17.328 1 85.12 197 HIS A O 1
ATOM 1527 N N . ASP A 1 198 ? -2.488 -12.672 -15.82 1 86 198 ASP A N 1
ATOM 1528 C CA . ASP A 1 198 ? -3.18 -13.844 -16.359 1 86 198 ASP A CA 1
ATOM 1529 C C . ASP A 1 198 ? -3.775 -13.539 -17.734 1 86 198 ASP A C 1
ATOM 1531 O O . ASP A 1 198 ? -3.846 -14.422 -18.594 1 86 198 ASP A O 1
ATOM 1535 N N . GLU A 1 199 ? -3.975 -12.289 -18.016 1 90.06 199 GLU A N 1
ATOM 1536 C CA . GLU A 1 199 ? -4.566 -11.883 -19.281 1 90.06 199 GLU A CA 1
ATOM 1537 C C . GLU A 1 199 ? -3.504 -11.75 -20.375 1 90.06 199 GLU A C 1
ATOM 1539 O O . GLU A 1 199 ? -3.83 -11.594 -21.547 1 90.06 199 GLU A O 1
ATOM 1544 N N . TYR A 1 200 ? -2.23 -11.914 -20.016 1 92.5 200 TYR A N 1
ATOM 1545 C CA . TYR A 1 200 ? -1.16 -11.648 -20.969 1 92.5 200 TYR A CA 1
ATOM 1546 C C . TYR A 1 200 ? -0.302 -12.891 -21.172 1 92.5 200 TYR A C 1
ATOM 1548 O O . TYR A 1 200 ? 0.784 -12.812 -21.766 1 92.5 200 TYR A O 1
ATOM 1556 N N . LEU A 1 201 ? -0.746 -14.008 -20.766 1 96.31 201 LEU A N 1
ATOM 1557 C CA . LEU A 1 201 ? 0.091 -15.203 -20.781 1 96.31 201 LEU A CA 1
ATOM 1558 C C . LEU A 1 201 ? 0.43 -15.625 -22.203 1 96.31 201 LEU A C 1
ATOM 1560 O O . LEU A 1 201 ? 1.564 -16.016 -22.484 1 96.31 201 LEU A O 1
ATOM 1564 N N . LEU A 1 202 ? -0.552 -15.523 -23.125 1 96.62 202 LEU A N 1
ATOM 1565 C CA . LEU A 1 202 ? -0.26 -15.891 -24.516 1 96.62 202 LEU A CA 1
ATOM 1566 C C . LEU A 1 202 ? 0.863 -15.031 -25.078 1 96.62 202 LEU A C 1
ATOM 1568 O O . LEU A 1 202 ? 1.752 -15.539 -25.766 1 96.62 202 LEU A O 1
ATOM 1572 N N . HIS A 1 203 ? 0.919 -13.766 -24.734 1 95.19 203 HIS A N 1
ATOM 1573 C CA . HIS A 1 203 ? 1.821 -12.789 -25.328 1 95.19 203 HIS A CA 1
ATOM 1574 C C . HIS A 1 203 ? 3.225 -12.906 -24.734 1 95.19 203 HIS A C 1
ATOM 1576 O O . HIS A 1 203 ? 4.191 -12.414 -25.328 1 95.19 203 HIS A O 1
ATOM 1582 N N . THR A 1 204 ? 3.297 -13.625 -23.578 1 96.62 204 THR A N 1
ATOM 1583 C CA . THR A 1 204 ? 4.578 -13.609 -22.891 1 96.62 204 THR A CA 1
ATOM 1584 C C . THR A 1 204 ? 5.133 -15.031 -22.75 1 96.62 204 THR A C 1
ATOM 1586 O O . THR A 1 204 ? 6.309 -1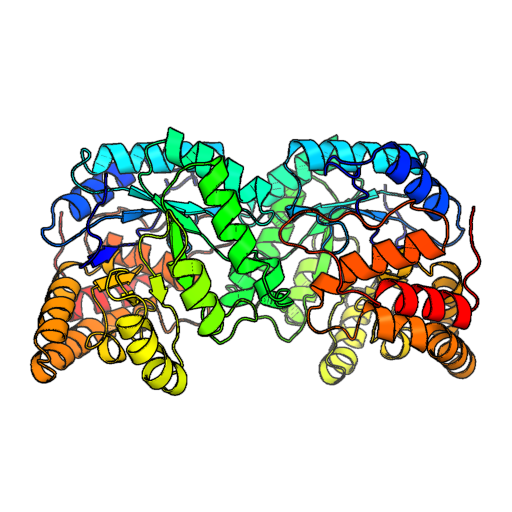5.211 -22.422 1 96.62 204 THR A O 1
ATOM 1589 N N . ALA A 1 205 ? 4.367 -16.016 -23.109 1 96.81 205 ALA A N 1
ATOM 1590 C CA . ALA A 1 205 ? 4.684 -17.422 -22.828 1 96.81 205 ALA A CA 1
ATOM 1591 C C . ALA A 1 205 ? 5.934 -17.859 -23.578 1 96.81 205 ALA A C 1
ATOM 1593 O O . ALA A 1 205 ? 6.605 -18.812 -23.188 1 96.81 205 ALA A O 1
ATOM 1594 N N . PHE A 1 206 ? 6.332 -17.156 -24.594 1 96.44 206 PHE A N 1
ATOM 1595 C CA . PHE A 1 206 ? 7.363 -17.641 -25.516 1 96.44 206 PHE A CA 1
ATOM 1596 C C . PHE A 1 206 ? 8.742 -17.156 -25.062 1 96.44 206 PHE A C 1
ATOM 1598 O O . PHE A 1 206 ? 9.758 -17.641 -25.562 1 96.44 206 PHE A O 1
ATOM 1605 N N . ASP A 1 207 ? 8.812 -16.188 -24.078 1 94.69 207 ASP A N 1
ATOM 1606 C CA . ASP A 1 207 ? 10.062 -15.547 -23.703 1 94.69 207 ASP A CA 1
ATOM 1607 C C . ASP A 1 207 ? 10.406 -15.82 -22.25 1 94.69 207 ASP A C 1
ATOM 1609 O O . ASP A 1 207 ? 11.328 -15.219 -21.688 1 94.69 207 ASP A O 1
ATOM 1613 N N . VAL A 1 208 ? 9.672 -16.703 -21.641 1 96.38 208 VAL A N 1
ATOM 1614 C CA . VAL A 1 208 ? 9.828 -16.812 -20.188 1 96.38 208 VAL A CA 1
ATOM 1615 C C . VAL A 1 208 ? 10.156 -18.25 -19.812 1 96.38 208 VAL A C 1
ATOM 1617 O O . VAL A 1 208 ? 10.117 -19.156 -20.672 1 96.38 208 VAL A O 1
ATOM 1620 N N . ASP A 1 209 ? 10.531 -18.453 -18.531 1 97.5 209 ASP A N 1
ATOM 1621 C CA . ASP A 1 209 ? 10.914 -19.766 -18.016 1 97.5 209 ASP A CA 1
ATOM 1622 C C . ASP A 1 209 ? 9.742 -20.438 -17.312 1 97.5 209 ASP A C 1
ATOM 1624 O O . ASP A 1 209 ? 9.781 -21.656 -17.047 1 97.5 209 ASP A O 1
ATOM 1628 N N . GLY A 1 210 ? 8.711 -19.703 -17.016 1 98 210 GLY A N 1
ATOM 1629 C CA . GLY A 1 210 ? 7.551 -20.203 -16.297 1 98 210 GLY A CA 1
ATOM 1630 C C . GLY A 1 210 ? 6.527 -19.125 -15.984 1 98 210 GLY A C 1
ATOM 1631 O O . GLY A 1 210 ? 6.562 -18.047 -16.562 1 98 210 GLY A O 1
ATOM 1632 N N . MET A 1 211 ? 5.543 -19.516 -15.188 1 98.5 211 MET A N 1
ATOM 1633 C CA . MET A 1 211 ? 4.449 -18.609 -14.836 1 98.5 211 MET A CA 1
ATOM 1634 C C . MET A 1 211 ? 4.246 -18.578 -13.32 1 98.5 211 MET A C 1
ATOM 1636 O O . MET A 1 211 ? 4.16 -19.609 -12.672 1 98.5 211 MET A O 1
ATOM 1640 N N . LEU A 1 212 ? 4.309 -17.422 -12.719 1 98.31 212 LEU A N 1
ATOM 1641 C CA . LEU A 1 212 ? 3.871 -17.172 -11.344 1 98.31 212 LEU A CA 1
ATOM 1642 C C . LEU A 1 212 ? 2.562 -16.391 -11.328 1 98.31 212 LEU A C 1
ATOM 1644 O O . LEU A 1 212 ? 2.57 -15.156 -11.43 1 98.31 212 LEU A O 1
ATOM 1648 N N . VAL A 1 213 ? 1.428 -17.062 -11.188 1 97.62 213 VAL A N 1
ATOM 1649 C CA . VAL A 1 213 ? 0.125 -16.469 -11.461 1 97.62 213 VAL A CA 1
ATOM 1650 C C . VAL A 1 213 ? -0.917 -17.047 -10.5 1 97.62 213 VAL A C 1
ATOM 1652 O O . VAL A 1 213 ? -0.823 -18.203 -10.086 1 97.62 213 VAL A O 1
ATOM 1655 N N . GLY A 1 214 ? -1.857 -16.188 -10.141 1 96.31 214 GLY A N 1
ATOM 1656 C CA . GLY A 1 214 ? -3.035 -16.688 -9.445 1 96.31 214 GLY A CA 1
ATOM 1657 C C . GLY A 1 214 ? -3.82 -17.703 -10.242 1 96.31 214 GLY A C 1
ATOM 1658 O O . GLY A 1 214 ? -4.359 -18.656 -9.672 1 96.31 214 GLY A O 1
ATOM 1659 N N . TYR A 1 215 ? -3.807 -17.562 -11.531 1 95.81 215 TYR A N 1
ATOM 1660 C CA . TYR A 1 215 ? -4.496 -18.438 -12.484 1 95.81 215 TYR A CA 1
ATOM 1661 C C . TYR A 1 215 ? -4.098 -19.891 -12.281 1 95.81 215 TYR A C 1
ATOM 1663 O O . TYR A 1 215 ? -4.91 -20.797 -12.484 1 95.81 215 TYR A O 1
ATOM 1671 N N . GLY A 1 216 ? -2.885 -20.094 -11.914 1 97.5 216 GLY A N 1
ATOM 1672 C CA . GLY A 1 216 ? -2.373 -21.438 -11.68 1 97.5 216 GLY A CA 1
ATOM 1673 C C . GLY A 1 216 ? -3.088 -22.156 -10.555 1 97.5 216 GLY A C 1
ATOM 1674 O O . GLY A 1 216 ? -3.031 -23.391 -10.469 1 97.5 216 GLY A O 1
ATOM 1675 N N . GLY A 1 217 ? -3.766 -21.391 -9.711 1 97.5 217 GLY A N 1
ATOM 1676 C CA . GLY A 1 217 ? -4.484 -21.969 -8.586 1 97.5 217 GLY A CA 1
ATOM 1677 C C . GLY A 1 217 ? -5.793 -22.625 -8.992 1 97.5 217 GLY A C 1
ATOM 1678 O O . GLY A 1 217 ? -6.355 -23.422 -8.234 1 97.5 217 GLY A O 1
ATOM 1679 N N . ILE A 1 218 ? -6.277 -22.328 -10.258 1 98.06 218 ILE A N 1
ATOM 1680 C CA . ILE A 1 218 ? -7.582 -22.859 -10.625 1 98.06 218 ILE A CA 1
ATOM 1681 C C . ILE A 1 218 ? -7.473 -23.625 -11.938 1 98.06 218 ILE A C 1
ATOM 1683 O O . ILE A 1 218 ? -8.336 -24.453 -12.258 1 98.06 218 ILE A O 1
ATOM 1687 N N . ALA A 1 219 ? -6.449 -23.391 -12.711 1 98.19 219 ALA A N 1
ATOM 1688 C CA . ALA A 1 219 ? -6.301 -24.031 -14.016 1 98.19 219 ALA A CA 1
ATOM 1689 C C . ALA A 1 219 ? -4.859 -24.484 -14.242 1 98.19 219 ALA A C 1
ATOM 1691 O O . ALA A 1 219 ? -4.266 -24.188 -15.281 1 98.19 219 ALA A O 1
ATOM 1692 N N . PRO A 1 220 ? -4.34 -25.25 -13.281 1 98.31 220 PRO A N 1
ATOM 1693 C CA . PRO A 1 220 ? -2.93 -25.625 -13.406 1 98.31 220 PRO A CA 1
ATOM 1694 C C . PRO A 1 220 ? -2.66 -26.516 -14.617 1 98.31 220 PRO A C 1
ATOM 1696 O O . PRO A 1 220 ? -1.646 -26.344 -15.297 1 98.31 220 PRO A O 1
ATOM 1699 N N . GLU A 1 221 ? -3.533 -27.375 -15.023 1 97.75 221 GLU A N 1
ATOM 1700 C CA . GLU A 1 221 ? -3.281 -28.375 -16.062 1 97.75 221 GLU A CA 1
ATOM 1701 C C . GLU A 1 221 ? -3.102 -27.703 -17.422 1 97.75 221 GLU A C 1
ATOM 1703 O O . GLU A 1 221 ? -2.059 -27.844 -18.062 1 97.75 221 GLU A O 1
ATOM 1708 N N . PRO A 1 222 ? -4.047 -26.906 -17.859 1 98.19 222 PRO A N 1
ATOM 1709 C CA . PRO A 1 222 ? -3.836 -26.266 -19.156 1 98.19 222 PRO A CA 1
ATOM 1710 C C . PRO A 1 222 ? -2.68 -25.266 -19.141 1 98.19 222 PRO A C 1
ATOM 1712 O O . PRO A 1 222 ? -2.018 -25.062 -20.156 1 98.19 222 PRO A O 1
ATOM 1715 N N . LEU A 1 223 ? -2.363 -24.625 -18.031 1 98.56 223 LEU A N 1
ATOM 1716 C CA . LEU A 1 223 ? -1.264 -23.672 -17.969 1 98.56 223 LEU A CA 1
ATOM 1717 C C . LEU A 1 223 ? 0.08 -24.375 -18.109 1 98.56 223 LEU A C 1
ATOM 1719 O O . LEU A 1 223 ? 1.02 -23.828 -18.688 1 98.56 223 LEU A O 1
ATOM 1723 N N . LEU A 1 224 ? 0.159 -25.609 -17.531 1 98.69 224 LEU A N 1
ATOM 1724 C CA . LEU A 1 224 ? 1.367 -26.391 -17.734 1 98.69 224 LEU A CA 1
ATOM 1725 C C . LEU A 1 224 ? 1.555 -26.734 -19.219 1 98.69 224 LEU A C 1
ATOM 1727 O O . LEU A 1 224 ? 2.676 -26.688 -19.719 1 98.69 224 LEU A O 1
ATOM 1731 N N . GLU A 1 225 ? 0.45 -27 -19.891 1 98.62 225 GLU A N 1
ATOM 1732 C CA . GLU A 1 225 ? 0.508 -27.219 -21.328 1 98.62 225 GLU A CA 1
ATOM 1733 C C . GLU A 1 225 ? 0.913 -25.953 -22.062 1 98.62 225 GLU A C 1
ATOM 1735 O O . GLU A 1 225 ? 1.637 -26 -23.062 1 98.62 225 GLU A O 1
ATOM 1740 N N . LEU A 1 226 ? 0.431 -24.812 -21.594 1 98.69 226 LEU A N 1
ATOM 1741 C CA . LEU A 1 226 ? 0.78 -23.547 -22.219 1 98.69 226 LEU A CA 1
ATOM 1742 C C . LEU A 1 226 ? 2.27 -23.25 -22.062 1 98.69 226 LEU A C 1
ATOM 1744 O O . LEU A 1 226 ? 2.908 -22.766 -23 1 98.69 226 LEU A O 1
ATOM 1748 N N . ILE A 1 227 ? 2.803 -23.516 -20.891 1 98.56 227 ILE A N 1
ATOM 1749 C CA . ILE A 1 227 ? 4.23 -23.344 -20.656 1 98.56 227 ILE A CA 1
ATOM 1750 C C . ILE A 1 227 ? 5.027 -24.219 -21.625 1 98.56 227 ILE A C 1
ATOM 1752 O O . ILE A 1 227 ? 5.992 -23.766 -22.234 1 98.56 227 ILE A O 1
ATOM 1756 N N . LYS A 1 228 ? 4.602 -25.484 -21.781 1 98.5 228 LYS A N 1
ATOM 1757 C CA . LYS A 1 228 ? 5.262 -26.406 -22.703 1 98.5 228 LYS A CA 1
ATOM 1758 C C . LYS A 1 228 ? 5.191 -25.891 -24.141 1 98.5 228 LYS A C 1
ATOM 1760 O O . LYS A 1 228 ? 6.188 -25.922 -24.859 1 98.5 228 LYS A O 1
ATOM 1765 N N . ALA A 1 229 ? 4.035 -25.438 -24.516 1 98.69 229 ALA A N 1
ATOM 1766 C CA . ALA A 1 229 ? 3.855 -24.891 -25.859 1 98.69 229 ALA A CA 1
ATOM 1767 C C . ALA A 1 229 ? 4.742 -23.672 -26.078 1 98.69 229 ALA A C 1
ATOM 1769 O O . ALA A 1 229 ? 5.316 -23.5 -27.156 1 98.69 229 ALA A O 1
ATOM 1770 N N . GLY A 1 230 ? 4.785 -22.797 -25.078 1 98.06 230 GLY A N 1
ATOM 1771 C CA . GLY A 1 230 ? 5.645 -21.625 -25.156 1 98.06 230 GLY A CA 1
ATOM 1772 C C . GLY A 1 230 ? 7.113 -21.969 -25.328 1 98.06 230 GLY A C 1
ATOM 1773 O O . GLY A 1 230 ? 7.797 -21.406 -26.188 1 98.06 230 GLY A O 1
ATOM 1774 N N . LYS A 1 231 ? 7.59 -22.906 -24.531 1 97.31 231 LYS A N 1
ATOM 1775 C CA . LYS A 1 231 ? 8.977 -23.344 -24.609 1 97.31 231 LYS A CA 1
ATOM 1776 C C . LYS A 1 231 ? 9.289 -23.938 -25.984 1 97.31 231 LYS A C 1
ATOM 1778 O O . LYS A 1 231 ? 10.398 -23.766 -26.5 1 97.31 231 LYS A O 1
ATOM 1783 N N . ALA A 1 232 ? 8.305 -24.562 -26.547 1 98.19 232 ALA A N 1
ATOM 1784 C CA . ALA A 1 232 ? 8.461 -25.188 -27.844 1 98.19 232 ALA A CA 1
ATOM 1785 C C . ALA A 1 232 ? 8.242 -24.188 -28.969 1 98.19 232 ALA A C 1
ATOM 1787 O O . ALA A 1 232 ? 8.406 -24.516 -30.156 1 98.19 232 ALA A O 1
ATOM 1788 N N . LYS A 1 233 ? 7.883 -23.016 -28.672 1 98 233 LYS A N 1
ATOM 1789 C CA . LYS A 1 233 ? 7.539 -21.984 -29.641 1 98 233 LYS A CA 1
ATOM 1790 C C . LYS A 1 233 ? 6.426 -22.438 -30.562 1 98 233 LYS A C 1
ATOM 1792 O O . LYS A 1 233 ? 6.453 -22.156 -31.766 1 98 233 LYS A O 1
ATOM 1797 N N . ASP A 1 234 ? 5.609 -23.25 -30 1 98.44 234 ASP A N 1
ATOM 1798 C CA . ASP A 1 234 ? 4.441 -23.75 -30.719 1 98.44 234 ASP A CA 1
ATOM 1799 C C . ASP A 1 234 ? 3.246 -22.812 -30.547 1 98.44 234 ASP A C 1
ATOM 1801 O O . ASP A 1 234 ? 2.373 -23.062 -29.719 1 98.44 234 ASP A O 1
ATOM 1805 N N . TYR A 1 235 ? 3.168 -21.844 -31.422 1 98.25 235 TYR A N 1
ATOM 1806 C CA . TYR A 1 235 ? 2.129 -20.828 -31.297 1 98.25 235 TYR A CA 1
ATOM 1807 C C . TYR A 1 235 ? 0.745 -21.438 -31.469 1 98.25 235 TYR A C 1
ATOM 1809 O O . TYR A 1 235 ? -0.209 -21.047 -30.797 1 98.25 235 TYR A O 1
ATOM 1817 N N . ALA A 1 236 ? 0.616 -22.312 -32.375 1 98.56 236 ALA A N 1
ATOM 1818 C CA . ALA A 1 236 ? -0.692 -22.906 -32.625 1 98.56 236 ALA A CA 1
ATOM 1819 C C . ALA A 1 236 ? -1.249 -23.578 -31.375 1 98.56 236 ALA A C 1
ATOM 1821 O O . ALA A 1 236 ? -2.406 -23.359 -31.016 1 98.56 236 ALA A O 1
ATOM 1822 N N . LYS A 1 237 ? -0.428 -24.359 -30.75 1 98.62 237 LYS A N 1
ATOM 1823 C CA . LYS A 1 237 ? -0.854 -25.031 -29.531 1 98.62 237 LYS A CA 1
ATOM 1824 C C . LYS A 1 237 ? -1.114 -24.031 -28.406 1 98.62 237 LYS A C 1
ATOM 1826 O O . LYS A 1 237 ? -2.082 -24.172 -27.656 1 98.62 237 LYS A O 1
ATOM 1831 N N . ALA A 1 238 ? -0.233 -23.047 -28.266 1 98.56 238 ALA A N 1
ATOM 1832 C CA . ALA A 1 238 ? -0.416 -22.016 -27.25 1 98.56 238 ALA A CA 1
ATOM 1833 C C . ALA A 1 238 ? -1.744 -21.281 -27.453 1 98.56 238 ALA A C 1
ATOM 1835 O O . ALA A 1 238 ? -2.471 -21.031 -26.484 1 98.56 238 ALA A O 1
ATOM 1836 N N . ARG A 1 239 ? -2.068 -20.953 -28.719 1 98.38 239 ARG A N 1
ATOM 1837 C CA . ARG A 1 239 ? -3.314 -20.266 -29.047 1 98.38 239 ARG A CA 1
ATOM 1838 C C . ARG A 1 239 ? -4.523 -21.141 -28.719 1 98.38 239 ARG A C 1
ATOM 1840 O O . ARG A 1 239 ? -5.52 -20.641 -28.172 1 98.38 239 ARG A O 1
ATOM 1847 N N . GLU A 1 240 ? -4.414 -22.375 -29.016 1 98.62 240 GLU A N 1
ATOM 1848 C CA . GLU A 1 240 ? -5.484 -23.312 -28.688 1 98.62 240 GLU A CA 1
ATOM 1849 C C . GLU A 1 240 ? -5.789 -23.328 -27.203 1 98.62 240 GLU A C 1
ATOM 1851 O O . GLU A 1 240 ? -6.953 -23.25 -26.797 1 98.62 240 GLU A O 1
ATOM 1856 N N . ILE A 1 241 ? -4.77 -23.422 -26.406 1 98.31 241 ILE A N 1
ATOM 1857 C CA . ILE A 1 241 ? -4.926 -23.453 -24.953 1 98.31 241 ILE A CA 1
ATOM 1858 C C . ILE A 1 241 ? -5.48 -22.109 -24.469 1 98.31 241 ILE A C 1
ATOM 1860 O O . ILE A 1 241 ? -6.367 -22.078 -23.609 1 98.31 241 ILE A O 1
ATOM 1864 N N . HIS A 1 242 ? -4.93 -21.016 -25.016 1 98.19 242 HIS A N 1
ATOM 1865 C CA . HIS A 1 242 ? -5.426 -19.672 -24.703 1 98.19 242 HIS A CA 1
ATOM 1866 C C . HIS A 1 242 ? -6.926 -19.562 -24.953 1 98.19 242 HIS A C 1
ATOM 1868 O O . HIS A 1 242 ? -7.676 -19.094 -24.109 1 98.19 242 HIS A O 1
ATOM 1874 N N . ASP A 1 243 ? -7.34 -20.016 -26.125 1 98.19 243 ASP A N 1
ATOM 1875 C CA . ASP A 1 243 ? -8.75 -19.922 -26.5 1 98.19 243 ASP A CA 1
ATOM 1876 C C . ASP A 1 243 ? -9.617 -20.797 -25.594 1 98.19 243 ASP A C 1
ATOM 1878 O O . ASP A 1 243 ? -10.734 -20.406 -25.25 1 98.19 243 ASP A O 1
ATOM 1882 N N . GLN A 1 244 ? -9.133 -21.953 -25.203 1 97.81 244 GLN A N 1
ATOM 1883 C CA . GLN A 1 244 ? -9.836 -22.828 -24.266 1 97.81 244 GLN A CA 1
ATOM 1884 C C . GLN A 1 244 ? -10.062 -22.141 -22.922 1 97.81 244 GLN A C 1
ATOM 1886 O O . GLN A 1 244 ? -11.141 -22.266 -22.328 1 97.81 244 GLN A O 1
ATOM 1891 N N . LEU A 1 245 ? -9.078 -21.359 -22.5 1 97.88 245 LEU A N 1
ATOM 1892 C CA . LEU A 1 245 ? -9.094 -20.781 -21.172 1 97.88 245 LEU A CA 1
ATOM 1893 C C . LEU A 1 245 ? -9.734 -19.391 -21.188 1 97.88 245 LEU A C 1
ATOM 1895 O O . LEU A 1 245 ? -10.07 -18.844 -20.125 1 97.88 245 LEU A O 1
ATOM 1899 N N . LEU A 1 246 ? -9.992 -18.812 -22.344 1 97.44 246 LEU A N 1
ATOM 1900 C CA . LEU A 1 246 ? -10.406 -17.422 -22.484 1 97.44 246 LEU A CA 1
ATOM 1901 C C . LEU A 1 246 ? -11.703 -17.156 -21.734 1 97.44 246 LEU A C 1
ATOM 1903 O O . LEU A 1 246 ? -11.844 -16.125 -21.078 1 97.44 246 LEU A O 1
ATOM 1907 N N . PRO A 1 247 ? -12.742 -18.078 -21.734 1 97.25 247 PRO A N 1
ATOM 1908 C CA . PRO A 1 247 ? -13.945 -17.828 -20.938 1 97.25 247 PRO A CA 1
ATOM 1909 C C . PRO A 1 247 ? -13.633 -17.672 -19.453 1 97.25 247 PRO A C 1
ATOM 1911 O O . PRO A 1 247 ? -14.234 -16.828 -18.781 1 97.25 247 PRO A O 1
ATOM 1914 N N . VAL A 1 248 ? -12.719 -18.453 -18.906 1 97.62 248 VAL A N 1
ATOM 1915 C CA . VAL A 1 248 ? -12.336 -18.375 -17.5 1 97.62 248 VAL A CA 1
ATOM 1916 C C . VAL A 1 248 ? -11.586 -17.062 -17.234 1 97.62 248 VAL A C 1
ATOM 1918 O O . VAL A 1 248 ? -11.844 -16.391 -16.234 1 97.62 248 VAL A O 1
ATOM 1921 N N . THR A 1 249 ? -10.625 -16.719 -18.172 1 96.75 249 THR A N 1
ATOM 1922 C CA . THR A 1 249 ? -9.883 -15.469 -18.047 1 96.75 249 THR A CA 1
ATOM 1923 C C . THR A 1 249 ? -10.828 -14.273 -17.969 1 96.75 249 THR A C 1
ATOM 1925 O O . THR A 1 249 ? -10.656 -13.398 -17.125 1 96.75 249 THR A O 1
ATOM 1928 N N . LYS A 1 250 ? -11.828 -14.266 -18.844 1 95.56 250 LYS A N 1
ATOM 1929 C CA . LYS A 1 250 ? -12.797 -13.18 -18.844 1 95.56 250 LYS A CA 1
ATOM 1930 C C . LYS A 1 250 ? -13.594 -13.133 -17.547 1 95.56 250 LYS A C 1
ATOM 1932 O O . LYS A 1 250 ? -13.75 -12.062 -16.953 1 95.56 250 LYS A O 1
ATOM 1937 N N . ALA A 1 251 ? -14.023 -14.266 -17.078 1 95.38 251 ALA A N 1
ATOM 1938 C CA . ALA A 1 251 ? -14.898 -14.344 -15.914 1 95.38 251 ALA A CA 1
ATOM 1939 C C . ALA A 1 251 ? -14.148 -13.945 -14.641 1 95.38 251 ALA A C 1
ATOM 1941 O O . ALA A 1 251 ? -14.742 -13.391 -13.719 1 95.38 251 ALA A O 1
ATOM 1942 N N . VAL A 1 252 ? -12.867 -14.148 -14.648 1 94.75 252 VAL A N 1
ATOM 1943 C CA . VAL A 1 252 ? -12.102 -13.961 -13.422 1 94.75 252 VAL A CA 1
ATOM 1944 C C . VAL A 1 252 ? -11.414 -12.594 -13.445 1 94.75 252 VAL A C 1
ATOM 1946 O O . VAL A 1 252 ? -11.422 -11.867 -12.453 1 94.75 252 VAL A O 1
ATOM 1949 N N . TYR A 1 253 ? -10.898 -12.164 -14.625 1 91.19 253 TYR A N 1
ATOM 1950 C CA . TYR A 1 253 ? -9.93 -11.078 -14.586 1 91.19 253 TYR A CA 1
ATOM 1951 C C . TYR A 1 253 ? -10.43 -9.867 -15.359 1 91.19 253 TYR A C 1
ATOM 1953 O O . TYR A 1 253 ? -9.82 -8.797 -15.32 1 91.19 253 TYR A O 1
ATOM 1961 N N . HIS A 1 254 ? -11.5 -9.977 -16.141 1 88.06 254 HIS A N 1
ATOM 1962 C CA . HIS A 1 254 ? -12.031 -8.82 -16.859 1 88.06 254 HIS A CA 1
ATOM 1963 C C . HIS A 1 254 ? -13.109 -8.117 -16.031 1 88.06 254 HIS A C 1
ATOM 1965 O O . HIS A 1 254 ? -14.062 -7.57 -16.594 1 88.06 254 HIS A O 1
ATOM 1971 N N . ARG A 1 255 ? -12.945 -8.172 -14.789 1 82.88 255 ARG A N 1
ATOM 1972 C CA . ARG A 1 255 ? -13.891 -7.547 -13.867 1 82.88 255 ARG A CA 1
ATOM 1973 C C . ARG A 1 255 ? -13.492 -6.105 -13.57 1 82.88 255 ARG A C 1
ATOM 1975 O O . ARG A 1 255 ? -12.383 -5.684 -13.891 1 82.88 255 ARG A O 1
ATOM 1982 N N . GLY A 1 256 ? -14.453 -5.32 -13.047 1 72.94 256 GLY A N 1
ATOM 1983 C CA . GLY A 1 256 ? -14.242 -3.91 -12.773 1 72.94 256 GLY A CA 1
ATOM 1984 C C . GLY A 1 256 ? -13.055 -3.652 -11.859 1 72.94 256 GLY A C 1
ATOM 1985 O O . GLY A 1 256 ? -12.227 -2.783 -12.141 1 72.94 256 GLY A O 1
ATOM 1986 N N . SER A 1 257 ? -12.992 -4.359 -10.766 1 76.81 257 SER A N 1
ATOM 1987 C CA . SER A 1 257 ? -11.828 -4.32 -9.891 1 76.81 257 SER A CA 1
ATOM 1988 C C . SER A 1 257 ? -11.039 -5.621 -9.961 1 76.81 257 SER A C 1
ATOM 1990 O O . SER A 1 257 ? -11.602 -6.707 -9.82 1 76.81 257 SER A O 1
ATOM 1992 N N . HIS A 1 258 ? -9.758 -5.445 -10.141 1 76.44 258 HIS A N 1
ATOM 1993 C CA . HIS A 1 258 ? -8.922 -6.637 -10.195 1 76.44 258 HIS A CA 1
ATOM 1994 C C . HIS A 1 258 ? -8.914 -7.367 -8.859 1 76.44 258 HIS A C 1
ATOM 1996 O O . HIS A 1 258 ? -8.586 -8.555 -8.797 1 76.44 258 HIS A O 1
ATOM 2002 N N . MET A 1 259 ? -9.312 -6.625 -7.832 1 81.44 259 MET A N 1
ATOM 2003 C CA . MET A 1 259 ? -9.391 -7.273 -6.527 1 81.44 259 MET A CA 1
ATOM 2004 C C . MET A 1 259 ? -10.5 -8.32 -6.512 1 81.44 259 MET A C 1
ATOM 2006 O O . MET A 1 259 ? -10.414 -9.312 -5.789 1 81.44 259 MET A O 1
ATOM 2010 N N . GLU A 1 260 ? -11.492 -8.125 -7.344 1 90.06 260 GLU A N 1
ATOM 2011 C CA . GLU A 1 260 ? -12.578 -9.094 -7.461 1 90.06 260 GLU A CA 1
ATOM 2012 C C . GLU A 1 260 ? -12.07 -10.43 -8 1 90.06 260 GLU A C 1
ATOM 2014 O O . GLU A 1 260 ? -12.734 -11.453 -7.852 1 90.06 260 GLU A O 1
ATOM 2019 N N . GLY A 1 261 ? -10.969 -10.328 -8.609 1 92.94 261 GLY A N 1
ATOM 2020 C CA . GLY A 1 261 ? -10.359 -11.547 -9.117 1 92.94 261 GLY A CA 1
ATOM 2021 C C . GLY A 1 261 ? -10.148 -12.602 -8.047 1 92.94 261 GLY A C 1
ATOM 2022 O O . GLY A 1 261 ? -10.359 -13.789 -8.281 1 92.94 261 GLY A O 1
ATOM 2023 N N . THR A 1 262 ? -9.797 -12.164 -6.867 1 95.12 262 THR A N 1
ATOM 2024 C CA . THR A 1 262 ? -9.594 -13.086 -5.75 1 95.12 262 THR A CA 1
ATOM 2025 C C . THR A 1 262 ? -10.891 -13.805 -5.402 1 95.12 262 THR A C 1
ATOM 2027 O O . THR A 1 262 ? -10.891 -15.016 -5.176 1 95.12 262 THR A O 1
ATOM 2030 N N . VAL A 1 263 ? -11.984 -13.07 -5.402 1 96.62 263 VAL A N 1
ATOM 2031 C CA . VAL A 1 263 ? -13.281 -13.664 -5.098 1 96.62 263 VAL A CA 1
ATOM 2032 C C . VAL A 1 263 ? -13.664 -14.664 -6.195 1 96.62 263 VAL A C 1
ATOM 2034 O O . VAL A 1 263 ? -14.141 -15.758 -5.902 1 96.62 263 VAL A O 1
ATOM 2037 N N . ALA A 1 264 ? -13.414 -14.242 -7.398 1 97.25 264 ALA A N 1
ATOM 2038 C CA . ALA A 1 264 ? -13.719 -15.094 -8.547 1 97.25 264 ALA A CA 1
ATOM 2039 C C . ALA A 1 264 ? -12.875 -16.375 -8.523 1 97.25 264 ALA A C 1
ATOM 2041 O O . ALA A 1 264 ? -13.359 -17.453 -8.867 1 97.25 264 ALA A O 1
ATOM 2042 N N . LEU A 1 265 ? -11.625 -16.234 -8.141 1 97.81 265 LEU A N 1
ATOM 2043 C CA . LEU A 1 265 ? -10.766 -17.406 -8.016 1 97.81 265 LEU A CA 1
ATOM 2044 C C . LEU A 1 265 ? -11.336 -18.406 -7.016 1 97.81 265 LEU A C 1
ATOM 2046 O O . LEU A 1 265 ? -11.297 -19.609 -7.242 1 97.81 265 LEU A O 1
ATOM 2050 N N . LYS A 1 266 ? -11.898 -17.891 -5.918 1 98.44 266 LYS A N 1
ATOM 2051 C CA . LYS A 1 266 ? -12.469 -18.781 -4.91 1 98.44 266 LYS A CA 1
ATOM 2052 C C . LYS A 1 266 ? -13.727 -19.469 -5.434 1 98.44 266 LYS A C 1
ATOM 2054 O O . LYS A 1 266 ? -13.945 -20.656 -5.172 1 98.44 266 LYS A O 1
ATOM 2059 N N . HIS A 1 267 ? -14.523 -18.766 -6.203 1 98.25 267 HIS A N 1
ATOM 2060 C CA . HIS A 1 267 ? -15.68 -19.391 -6.828 1 98.25 267 HIS A CA 1
ATOM 2061 C C . HIS A 1 267 ? -15.25 -20.469 -7.832 1 98.25 267 HIS A C 1
ATOM 2063 O O . HIS A 1 267 ? -15.914 -21.5 -7.965 1 98.25 267 HIS A O 1
ATOM 2069 N N . ALA A 1 268 ? -14.203 -20.188 -8.578 1 98.44 268 ALA A N 1
ATOM 2070 C CA . ALA A 1 268 ? -13.672 -21.172 -9.508 1 98.44 268 ALA A CA 1
ATOM 2071 C C . ALA A 1 268 ? -13.242 -22.438 -8.773 1 98.44 268 ALA A C 1
ATOM 2073 O O . ALA A 1 268 ? -13.453 -23.547 -9.266 1 98.44 268 ALA A O 1
ATOM 2074 N N . LEU A 1 269 ? -12.641 -22.266 -7.59 1 98.62 269 LEU A N 1
ATOM 2075 C CA . LEU A 1 269 ? -12.203 -23.422 -6.801 1 98.62 269 LEU A CA 1
ATOM 2076 C C . LEU A 1 269 ? -13.398 -24.188 -6.254 1 98.62 269 LEU A C 1
ATOM 2078 O O . LEU A 1 269 ? -13.336 -25.406 -6.082 1 98.62 269 LEU A O 1
ATOM 2082 N N . VAL A 1 270 ? -14.484 -23.484 -5.977 1 98.31 270 VAL A N 1
ATOM 2083 C CA . VAL A 1 270 ? -15.727 -24.156 -5.625 1 98.31 270 VAL A CA 1
ATOM 2084 C C . VAL A 1 270 ? -16.203 -25.016 -6.797 1 98.31 270 VAL A C 1
ATOM 2086 O O . VAL A 1 270 ? -16.547 -26.188 -6.617 1 98.31 270 VAL A O 1
ATOM 2089 N N . ALA A 1 271 ? -16.156 -24.453 -7.957 1 98.06 271 ALA A N 1
ATOM 2090 C CA . ALA A 1 271 ? -16.562 -25.172 -9.156 1 98.06 271 ALA A CA 1
ATOM 2091 C C . ALA A 1 271 ? -15.695 -26.406 -9.391 1 98.06 271 ALA A C 1
ATOM 2093 O O . ALA A 1 271 ? -16.172 -27.422 -9.875 1 98.06 271 ALA A O 1
ATOM 2094 N N . ARG A 1 272 ? -14.438 -26.297 -9.031 1 97.75 272 ARG A N 1
ATOM 2095 C CA . ARG A 1 272 ? -13.492 -27.391 -9.211 1 97.75 272 ARG A CA 1
ATOM 2096 C C . ARG A 1 272 ? -13.641 -28.438 -8.117 1 97.75 272 ARG A C 1
ATOM 2098 O O . ARG A 1 272 ? -13.055 -29.516 -8.195 1 97.75 272 ARG A O 1
ATOM 2105 N N . GLY A 1 273 ? -14.406 -28.156 -7.066 1 97.69 273 GLY A N 1
ATOM 2106 C CA . GLY A 1 273 ? -14.672 -29.078 -5.98 1 97.69 273 GLY A CA 1
ATOM 2107 C C . GLY A 1 273 ? -13.602 -29.062 -4.902 1 97.69 273 GLY A C 1
ATOM 2108 O O . GLY A 1 273 ? -13.477 -30 -4.125 1 97.69 273 GLY A O 1
ATOM 2109 N N . ILE A 1 274 ? -12.805 -28.047 -4.883 1 97.81 274 ILE A N 1
ATOM 2110 C CA . ILE A 1 274 ? -11.703 -27.938 -3.926 1 97.81 274 ILE A CA 1
ATOM 2111 C C . ILE A 1 274 ? -12.188 -27.203 -2.678 1 97.81 274 ILE A C 1
ATOM 2113 O O . ILE A 1 274 ? -11.844 -27.578 -1.555 1 97.81 274 ILE A O 1
ATOM 2117 N N . LEU A 1 275 ? -12.938 -26.109 -2.881 1 98.31 275 LEU A N 1
ATOM 2118 C CA . LEU A 1 275 ? -13.516 -25.344 -1.78 1 98.31 275 LEU A CA 1
ATOM 2119 C C . LEU A 1 275 ? -15.023 -25.562 -1.696 1 98.31 275 LEU A C 1
ATOM 2121 O O . LEU A 1 275 ? -15.672 -25.844 -2.707 1 98.31 275 LEU A O 1
ATOM 2125 N N . ASP A 1 276 ? -15.57 -25.359 -0.502 1 97.5 276 ASP A N 1
ATOM 2126 C CA . ASP A 1 276 ? -17.016 -25.5 -0.308 1 97.5 276 ASP A CA 1
ATOM 2127 C C . ASP A 1 276 ? -17.734 -24.172 -0.504 1 97.5 276 ASP A C 1
ATOM 2129 O O . ASP A 1 276 ? -18.938 -24.141 -0.777 1 97.5 276 ASP A O 1
ATOM 2133 N N . HIS A 1 277 ? -17.078 -23.141 -0.342 1 98 277 HIS A N 1
ATOM 2134 C CA . HIS A 1 277 ? -17.625 -21.797 -0.469 1 98 277 HIS A CA 1
ATOM 2135 C C . HIS A 1 277 ? -16.516 -20.781 -0.771 1 98 277 HIS A C 1
ATOM 2137 O O . HIS A 1 277 ? -15.336 -21.109 -0.719 1 98 277 HIS A O 1
ATOM 2143 N N . ALA A 1 278 ? -16.891 -19.547 -1.113 1 98 278 ALA A N 1
ATOM 2144 C CA . ALA A 1 278 ? -15.953 -18.531 -1.586 1 98 278 ALA A CA 1
ATOM 2145 C C . ALA A 1 278 ? -15.859 -17.375 -0.596 1 98 278 ALA A C 1
ATOM 2147 O O . ALA A 1 278 ? -15.805 -16.203 -0.997 1 98 278 ALA A O 1
ATOM 2148 N N . THR A 1 279 ? -15.797 -17.641 0.696 1 98.06 279 THR A N 1
ATOM 2149 C CA . THR A 1 279 ? -15.734 -16.609 1.724 1 98.06 279 THR A CA 1
ATOM 2150 C C . THR A 1 279 ? -14.469 -15.773 1.569 1 98.06 279 THR A C 1
ATOM 2152 O O . THR A 1 279 ? -13.383 -16.312 1.338 1 98.06 279 THR A O 1
ATOM 2155 N N . VAL A 1 280 ? -14.602 -14.484 1.581 1 97.25 280 VAL A N 1
ATOM 2156 C CA . VAL A 1 280 ? -13.484 -13.547 1.573 1 97.25 280 VAL A CA 1
ATOM 2157 C C . VAL A 1 280 ? -13.508 -12.703 2.844 1 97.25 280 VAL A C 1
ATOM 2159 O O . VAL A 1 280 ? -14.508 -12.688 3.566 1 97.25 280 VAL A O 1
ATOM 2162 N N . ARG A 1 281 ? -12.414 -12.031 3.115 1 96.5 281 ARG A N 1
ATOM 2163 C CA . ARG A 1 281 ? -12.344 -11.07 4.215 1 96.5 281 ARG A CA 1
ATOM 2164 C C . ARG A 1 281 ? -12.484 -9.641 3.701 1 96.5 281 ARG A C 1
ATOM 2166 O O . ARG A 1 281 ? -12.008 -9.312 2.613 1 96.5 281 ARG A O 1
ATOM 2173 N N . SER A 1 282 ? -13.086 -8.867 4.547 1 94.56 282 SER A N 1
ATOM 2174 C CA . SER A 1 282 ? -13.117 -7.434 4.289 1 94.56 282 SER A CA 1
ATOM 2175 C C . SER A 1 282 ? -11.703 -6.855 4.207 1 94.56 282 SER A C 1
ATOM 2177 O O . SER A 1 282 ? -10.844 -7.203 5.012 1 94.56 282 SER A O 1
ATOM 2179 N N . PRO A 1 283 ? -11.438 -6.047 3.088 1 94.88 283 PRO A N 1
ATOM 2180 C CA . PRO A 1 283 ? -12.398 -5.176 2.404 1 94.88 283 PRO A CA 1
ATOM 2181 C C . PRO A 1 283 ? -12.961 -5.805 1.133 1 94.88 283 PRO A C 1
ATOM 2183 O O . PRO A 1 283 ? -13.727 -5.164 0.408 1 94.88 283 PRO A O 1
ATOM 2186 N N . LEU A 1 284 ? -12.617 -7.031 0.817 1 95.81 284 LEU A N 1
ATOM 2187 C CA . LEU A 1 284 ? -13.281 -7.688 -0.302 1 95.81 284 LEU A CA 1
ATOM 2188 C C . LEU A 1 284 ? -14.727 -8.023 0.046 1 95.81 284 LEU A C 1
ATOM 2190 O O . LEU A 1 284 ? -15.039 -8.336 1.196 1 95.81 284 LEU A O 1
ATOM 2194 N N . LEU A 1 285 ? -15.57 -7.938 -0.91 1 95.38 285 LEU A N 1
ATOM 2195 C CA . LEU A 1 285 ? -16.984 -8.289 -0.773 1 95.38 285 LEU A CA 1
ATOM 2196 C C . LEU A 1 285 ? -17.344 -9.461 -1.682 1 95.38 285 LEU A C 1
ATOM 2198 O O . LEU A 1 285 ? -16.672 -9.703 -2.684 1 95.38 285 LEU A O 1
ATOM 2202 N N . PRO A 1 286 ? -18.406 -10.188 -1.264 1 95.62 286 PRO A N 1
ATOM 2203 C CA . PRO A 1 286 ? -18.891 -11.188 -2.215 1 95.62 286 PRO A CA 1
ATOM 2204 C C . PRO A 1 286 ? -19.266 -10.586 -3.562 1 95.62 286 PRO A C 1
ATOM 2206 O O . PRO A 1 286 ? -19.609 -9.398 -3.639 1 95.62 286 PRO A O 1
ATOM 2209 N N . LEU A 1 287 ? -19.172 -11.359 -4.609 1 95.25 287 LEU A N 1
ATOM 2210 C CA . LEU A 1 287 ? -19.594 -10.898 -5.93 1 95.25 287 LEU A CA 1
ATOM 2211 C C . LEU A 1 287 ? -21.109 -10.758 -5.996 1 95.25 287 LEU A C 1
ATOM 2213 O O . LEU A 1 287 ? -21.828 -11.375 -5.211 1 95.25 287 LEU A O 1
ATOM 2217 N N . PRO A 1 288 ? -21.547 -9.906 -6.898 1 91.69 288 PRO A N 1
ATOM 2218 C CA . PRO A 1 288 ? -23 -9.766 -7.047 1 91.69 288 PRO A CA 1
ATOM 2219 C C . PRO A 1 288 ? -23.672 -11.078 -7.434 1 91.69 288 PRO A C 1
ATOM 2221 O O . PRO A 1 288 ? -23.016 -11.992 -7.934 1 91.69 288 PRO A O 1
ATOM 2224 N N . GLU A 1 289 ? -24.938 -11.047 -7.238 1 92.44 289 GLU A N 1
ATOM 2225 C CA . GLU A 1 289 ? -25.734 -12.211 -7.59 1 92.44 289 GLU A CA 1
ATOM 2226 C C . GLU A 1 289 ? -25.547 -12.586 -9.062 1 92.44 289 GLU A C 1
ATOM 2228 O O . GLU A 1 289 ? -25.531 -11.711 -9.93 1 92.44 289 GLU A O 1
ATOM 2233 N N . GLY A 1 290 ? -25.344 -13.844 -9.344 1 93.5 290 GLY A N 1
ATOM 2234 C CA . GLY A 1 290 ? -25.203 -14.312 -10.711 1 93.5 290 GLY A CA 1
ATOM 2235 C C . GLY A 1 290 ? -23.766 -14.523 -11.125 1 93.5 290 GLY A C 1
ATOM 2236 O O . GLY A 1 290 ? -23.484 -15.312 -12.031 1 93.5 290 GLY A O 1
ATOM 2237 N N . ALA A 1 291 ? -22.844 -13.867 -10.477 1 92.88 291 ALA A N 1
ATOM 2238 C CA . ALA A 1 291 ? -21.438 -13.953 -10.844 1 92.88 291 ALA A CA 1
ATOM 2239 C C . ALA A 1 291 ? -20.906 -15.367 -10.648 1 92.88 291 ALA A C 1
ATOM 2241 O O . ALA A 1 291 ? -20.094 -15.852 -11.438 1 92.88 291 ALA A O 1
ATOM 2242 N N . GLU A 1 292 ? -21.359 -16 -9.617 1 94.94 292 GLU A N 1
ATOM 2243 C CA . GLU A 1 292 ? -20.922 -17.375 -9.352 1 94.94 292 GLU A CA 1
ATOM 2244 C C . GLU A 1 292 ? -21.312 -18.297 -10.492 1 94.94 292 GLU A C 1
ATOM 2246 O O . GLU A 1 292 ? -20.5 -19.141 -10.906 1 94.94 292 GLU A O 1
ATOM 2251 N N . GLY A 1 293 ? -22.516 -18.156 -10.984 1 96.44 293 GLY A N 1
ATOM 2252 C CA . GLY A 1 293 ? -22.953 -18.969 -12.102 1 96.44 293 GLY A CA 1
ATOM 2253 C C . GLY A 1 293 ? -22.125 -18.75 -13.359 1 96.44 293 GLY A C 1
ATOM 2254 O O . GLY A 1 293 ? -21.828 -19.703 -14.078 1 96.44 293 GLY A O 1
ATOM 2255 N N . GLU A 1 294 ? -21.797 -17.5 -13.539 1 96.25 294 GLU A N 1
ATOM 2256 C CA . GLU A 1 294 ? -20.969 -17.172 -14.688 1 96.25 294 GLU A CA 1
ATOM 2257 C C . GLU A 1 294 ? -19.594 -17.828 -14.586 1 96.25 294 GLU A C 1
ATOM 2259 O O . GLU A 1 294 ? -19.094 -18.375 -15.57 1 96.25 294 GLU A O 1
ATOM 2264 N N . ILE A 1 295 ? -19.031 -17.844 -13.453 1 97.62 295 ILE A N 1
ATOM 2265 C CA . ILE A 1 295 ? -17.703 -18.422 -13.234 1 97.62 295 ILE A CA 1
ATOM 2266 C C . ILE A 1 295 ? -17.766 -19.938 -13.375 1 97.62 295 ILE A C 1
ATOM 2268 O O . ILE A 1 295 ? -16.922 -20.547 -14.023 1 97.62 295 ILE A O 1
ATOM 2272 N N . HIS A 1 296 ? -18.812 -20.531 -12.82 1 97.62 296 HIS A N 1
ATOM 2273 C CA . HIS A 1 296 ? -18.984 -21.969 -12.93 1 97.62 296 HIS A CA 1
ATOM 2274 C C . HIS A 1 296 ? -19.156 -22.391 -14.391 1 97.62 296 HIS A C 1
ATOM 2276 O O . HIS A 1 296 ? -18.578 -23.391 -14.82 1 97.62 296 HIS A O 1
ATOM 2282 N N . SER A 1 297 ? -19.891 -21.625 -15.102 1 97.75 297 SER A N 1
ATOM 2283 C CA . SER A 1 297 ? -20.094 -21.891 -16.516 1 97.75 297 SER A CA 1
ATOM 2284 C C . SER A 1 297 ? -18.766 -21.797 -17.281 1 97.75 297 SER A C 1
ATOM 2286 O O . SER A 1 297 ? -18.5 -22.609 -18.172 1 97.75 297 SER A O 1
ATOM 2288 N N . ALA A 1 298 ? -18.016 -20.812 -16.984 1 97.94 298 ALA A N 1
ATOM 2289 C CA . ALA A 1 298 ? -16.719 -20.625 -17.641 1 97.94 298 ALA A CA 1
ATOM 2290 C C . ALA A 1 298 ? -15.789 -21.812 -17.375 1 97.94 298 ALA A C 1
ATOM 2292 O O . ALA A 1 298 ? -15.094 -22.281 -18.281 1 97.94 298 ALA A O 1
ATOM 2293 N N . ILE A 1 299 ? -15.805 -22.281 -16.125 1 98.06 299 ILE A N 1
ATOM 2294 C CA . ILE A 1 299 ? -14.992 -23.438 -15.742 1 98.06 299 ILE A CA 1
ATOM 2295 C C . ILE A 1 299 ? -15.422 -24.656 -16.547 1 98.06 299 ILE A C 1
ATOM 2297 O O . ILE A 1 299 ? -14.586 -25.406 -17.047 1 98.06 299 ILE A O 1
ATOM 2301 N N . SER A 1 300 ? -16.688 -24.797 -16.703 1 97.06 300 SER A N 1
ATOM 2302 C CA . SER A 1 300 ? -17.234 -25.906 -17.469 1 97.06 300 SER A CA 1
ATOM 2303 C C . SER A 1 300 ? -16.875 -25.781 -18.953 1 97.06 300 SER A C 1
ATOM 2305 O O . SER A 1 300 ? -16.484 -26.766 -19.578 1 97.06 300 SER A O 1
ATOM 2307 N N . MET A 1 301 ? -17 -24.656 -19.453 1 96.81 301 MET A N 1
ATOM 2308 C CA . MET A 1 301 ? -16.719 -24.406 -20.875 1 96.81 301 MET A CA 1
ATOM 2309 C C . MET A 1 301 ? -15.258 -24.688 -21.188 1 96.81 301 MET A C 1
ATOM 2311 O O . MET A 1 301 ? -14.945 -25.141 -22.297 1 96.81 301 MET A O 1
ATOM 2315 N N . ALA A 1 302 ? -14.422 -24.453 -20.234 1 97 302 ALA A N 1
ATOM 2316 C CA . ALA A 1 302 ? -12.984 -24.672 -20.438 1 97 302 ALA A CA 1
ATOM 2317 C C . ALA A 1 302 ? -12.602 -26.125 -20.172 1 97 302 ALA A C 1
ATOM 2319 O O . ALA A 1 302 ? -11.43 -26.484 -20.266 1 97 302 ALA A O 1
ATOM 2320 N N . SER A 1 303 ? -13.547 -26.953 -19.844 1 95.88 303 SER A N 1
ATOM 2321 C CA . SER A 1 303 ? -13.375 -28.391 -19.609 1 95.88 303 SER A CA 1
ATOM 2322 C C . SER A 1 303 ? -12.422 -28.641 -18.438 1 95.88 303 SER A C 1
ATOM 2324 O O . SER A 1 303 ? -11.578 -29.531 -18.5 1 95.88 303 SER A O 1
ATOM 2326 N N . LEU A 1 304 ? -12.484 -27.734 -17.438 1 96.25 304 LEU A N 1
ATOM 2327 C CA . LEU A 1 304 ? -11.766 -27.984 -16.188 1 96.25 304 LEU A CA 1
ATOM 2328 C C . LEU A 1 304 ? -12.586 -28.875 -15.266 1 96.25 304 LEU A C 1
ATOM 2330 O O . LEU A 1 304 ? -13.625 -28.453 -14.75 1 96.25 304 LEU A O 1
ATOM 2334 N N . LYS A 1 305 ? -12.156 -30.016 -15.078 1 93.31 305 LYS A N 1
ATOM 2335 C CA . LYS A 1 305 ? -12.93 -31.031 -14.375 1 93.31 305 LYS A CA 1
ATOM 2336 C C . LYS A 1 305 ? -12.906 -30.797 -12.867 1 93.31 305 LYS A C 1
ATOM 2338 O O . LYS A 1 305 ? -11.977 -30.172 -12.344 1 93.31 305 LYS A O 1
ATOM 2343 N N . LYS A 1 306 ? -13.891 -31.297 -12.227 1 94.19 306 LYS A N 1
ATOM 2344 C CA . LYS A 1 306 ? -13.898 -31.328 -10.766 1 94.19 306 LYS A CA 1
ATOM 2345 C C . LYS A 1 306 ? -12.805 -32.25 -10.227 1 94.19 306 LYS A C 1
ATOM 2347 O O . LYS A 1 306 ? -12.562 -33.312 -10.766 1 94.19 306 LYS A O 1
ATOM 2352 N N . VAL A 1 307 ? -12.055 -31.875 -9.273 1 90.69 307 VAL A N 1
ATOM 2353 C CA . VAL A 1 307 ? -10.953 -32.625 -8.68 1 90.69 307 VAL A CA 1
ATOM 2354 C C . VAL A 1 307 ? -11.492 -33.594 -7.637 1 90.69 307 VAL A C 1
ATOM 2356 O O . VAL A 1 307 ? -11.039 -34.75 -7.551 1 90.69 307 VAL A O 1
ATOM 2359 N N . ALA A 1 308 ? -12.398 -33.094 -6.832 1 75.88 308 ALA A N 1
ATOM 2360 C CA . ALA A 1 308 ? -13.078 -33.969 -5.867 1 75.88 308 ALA A CA 1
ATOM 2361 C C . ALA A 1 308 ? -14.586 -33.781 -5.922 1 75.88 308 ALA A C 1
ATOM 2363 O O . ALA A 1 308 ? -15.07 -32.688 -6.27 1 75.88 308 ALA A O 1
ATOM 2364 N N . MET B 1 1 ? -15.508 13.055 22.844 1 47.22 1 MET B N 1
ATOM 2365 C CA . MET B 1 1 ? -15.133 14.461 22.844 1 47.22 1 MET B CA 1
ATOM 2366 C C . MET B 1 1 ? -14.797 14.938 21.438 1 47.22 1 MET B C 1
ATOM 2368 O O . MET B 1 1 ? -14.016 14.297 20.734 1 47.22 1 MET B O 1
ATOM 2372 N N . SER B 1 2 ? -15.719 15.68 20.812 1 65.62 2 SER B N 1
ATOM 2373 C CA . SER B 1 2 ? -15.648 16.266 19.484 1 65.62 2 SER B CA 1
ATOM 2374 C C . SER B 1 2 ? -14.609 17.391 19.422 1 65.62 2 SER B C 1
ATOM 2376 O O . SER B 1 2 ? -14.562 18.25 20.312 1 65.62 2 SER B O 1
ATOM 2378 N N . PHE B 1 3 ? -13.383 17.094 18.906 1 81.31 3 PHE B N 1
ATOM 2379 C CA . PHE B 1 3 ? -12.438 18.188 18.703 1 81.31 3 PHE B CA 1
ATOM 2380 C C . PHE B 1 3 ? -12.625 18.828 17.344 1 81.31 3 PHE B C 1
ATOM 2382 O O . PHE B 1 3 ? -13.242 18.234 16.453 1 81.31 3 PHE B O 1
ATOM 2389 N N . ASP B 1 4 ? -12.359 20.109 17.297 1 92.81 4 ASP B N 1
ATOM 2390 C CA . ASP B 1 4 ? -12.461 20.953 16.109 1 92.81 4 ASP B CA 1
ATOM 2391 C C . ASP B 1 4 ? -11.18 20.875 15.281 1 92.81 4 ASP B C 1
ATOM 2393 O O . ASP B 1 4 ? -10.102 21.203 15.773 1 92.81 4 ASP B O 1
ATOM 2397 N N . LEU B 1 5 ? -11.305 20.469 14.062 1 96.94 5 LEU B N 1
ATOM 2398 C CA . LEU B 1 5 ? -10.141 20.328 13.195 1 96.94 5 LEU B CA 1
ATOM 2399 C C . LEU B 1 5 ? -10.086 21.469 12.188 1 96.94 5 LEU B C 1
ATOM 2401 O O . LEU B 1 5 ? -9.242 21.469 11.289 1 96.94 5 LEU B O 1
ATOM 2405 N N . LYS B 1 6 ? -10.984 22.484 12.344 1 97.38 6 LYS B N 1
ATOM 2406 C CA . LYS B 1 6 ? -11.031 23.625 11.438 1 97.38 6 LYS B CA 1
ATOM 2407 C C . LYS B 1 6 ? -9.867 24.578 11.695 1 97.38 6 LYS B C 1
ATOM 2409 O O . LYS B 1 6 ? -9.977 25.5 12.5 1 97.38 6 LYS B O 1
ATOM 2414 N N . GLY B 1 7 ? -8.852 24.453 11.062 1 98 7 GLY B N 1
ATOM 2415 C CA . GLY B 1 7 ? -7.59 25.188 11.164 1 98 7 GLY B CA 1
ATOM 2416 C C . GLY B 1 7 ? -6.426 24.438 10.539 1 98 7 GLY B C 1
ATOM 2417 O O . GLY B 1 7 ? -6.559 23.859 9.453 1 98 7 GLY B O 1
ATOM 2418 N N . LEU B 1 8 ? -5.297 24.578 11.156 1 98.62 8 LEU B N 1
ATOM 2419 C CA . LEU B 1 8 ? -4.129 23.875 10.633 1 98.62 8 LEU B CA 1
ATOM 2420 C C . LEU B 1 8 ? -3.877 22.578 11.391 1 98.62 8 LEU B C 1
ATOM 2422 O O . LEU B 1 8 ? -3.832 22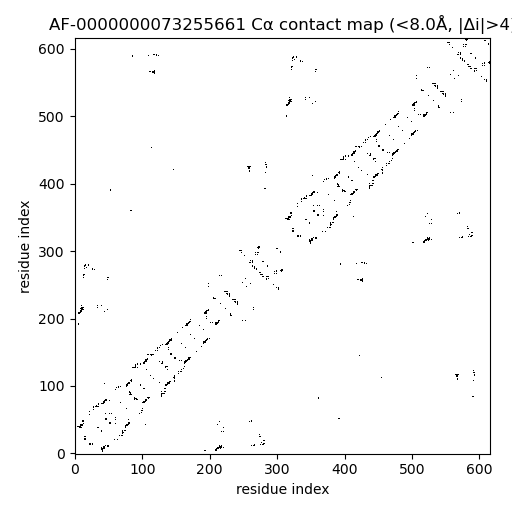.578 12.625 1 98.62 8 LEU B O 1
ATOM 2426 N N . VAL B 1 9 ? -3.811 21.5 10.695 1 98.62 9 VAL B N 1
ATOM 2427 C CA . VAL B 1 9 ? -3.521 20.172 11.234 1 98.62 9 VAL B CA 1
ATOM 2428 C C . VAL B 1 9 ? -2.268 19.609 10.57 1 98.62 9 VAL B C 1
ATOM 2430 O O . VAL B 1 9 ? -2.359 18.859 9.594 1 98.62 9 VAL B O 1
ATOM 2433 N N . PRO B 1 10 ? -1.11 19.922 11.141 1 98.69 10 PRO B N 1
ATOM 2434 C CA . PRO B 1 10 ? 0.136 19.438 10.547 1 98.69 10 PRO B CA 1
ATOM 2435 C C . PRO B 1 10 ? 0.249 17.906 10.578 1 98.69 10 PRO B C 1
ATOM 2437 O O . PRO B 1 10 ? -0.288 17.266 11.484 1 98.69 10 PRO B O 1
ATOM 2440 N N . ALA B 1 11 ? 0.871 17.359 9.609 1 98.19 11 ALA B N 1
ATOM 2441 C CA . ALA B 1 11 ? 1.347 15.977 9.594 1 98.19 11 ALA B CA 1
ATOM 2442 C C . ALA B 1 11 ? 2.861 15.914 9.766 1 98.19 11 ALA B C 1
ATOM 2444 O O . ALA B 1 11 ? 3.598 15.82 8.773 1 98.19 11 ALA B O 1
ATOM 2445 N N . PRO B 1 12 ? 3.32 15.883 10.961 1 98.5 12 PRO B N 1
ATOM 2446 C CA . PRO B 1 12 ? 4.762 15.984 11.203 1 98.5 12 PRO B CA 1
ATOM 2447 C C . PRO B 1 12 ? 5.52 14.719 10.805 1 98.5 12 PRO B C 1
ATOM 2449 O O . PRO B 1 12 ? 4.938 13.633 10.758 1 98.5 12 PRO B O 1
ATOM 2452 N N . VAL B 1 13 ? 6.797 14.883 10.539 1 98.5 13 VAL B N 1
ATOM 2453 C CA . VAL B 1 13 ? 7.73 13.773 10.336 1 98.5 13 VAL B CA 1
ATOM 2454 C C . VAL B 1 13 ? 7.957 13.047 11.656 1 98.5 13 VAL B C 1
ATOM 2456 O O . VAL B 1 13 ? 7.652 13.578 12.727 1 98.5 13 VAL B O 1
ATOM 2459 N N . THR B 1 14 ? 8.414 11.852 11.586 1 98.75 14 THR B N 1
ATOM 2460 C CA . THR B 1 14 ? 8.961 11.148 12.742 1 98.75 14 THR B CA 1
ATOM 2461 C C . THR B 1 14 ? 10.477 11.297 12.805 1 98.75 14 THR B C 1
ATOM 2463 O O . THR B 1 14 ? 11.188 10.805 11.93 1 98.75 14 THR B O 1
ATOM 2466 N N . PRO B 1 15 ? 10.969 11.953 13.828 1 98.75 15 PRO B N 1
ATOM 2467 C CA . PRO B 1 15 ? 12.422 12.07 13.961 1 98.75 15 PRO B CA 1
ATOM 2468 C C . PRO B 1 15 ? 13.086 10.742 14.336 1 98.75 15 PRO B C 1
ATOM 2470 O O . PRO B 1 15 ? 12.531 9.977 15.133 1 98.75 15 PRO B O 1
ATOM 2473 N N . PHE B 1 16 ? 14.211 10.508 13.734 1 98.69 16 PHE B N 1
ATOM 2474 C CA . PHE B 1 16 ? 15.031 9.344 14.062 1 98.69 16 PHE B CA 1
ATOM 2475 C C . PHE B 1 16 ? 16.406 9.773 14.562 1 98.69 16 PHE B C 1
ATOM 2477 O O . PHE B 1 16 ? 16.922 10.828 14.164 1 98.69 16 PHE B O 1
ATOM 2484 N N . THR B 1 17 ? 16.984 8.961 15.438 1 98.62 17 THR B N 1
ATOM 2485 C CA . THR B 1 17 ? 18.391 9.141 15.773 1 98.62 17 THR B CA 1
ATOM 2486 C C . THR B 1 17 ? 19.281 8.758 14.602 1 98.62 17 THR B C 1
ATOM 2488 O O . THR B 1 17 ? 18.812 8.18 13.617 1 98.62 17 THR B O 1
ATOM 2491 N N . LYS B 1 18 ? 20.531 9.094 14.703 1 97.69 18 LYS B N 1
ATOM 2492 C CA . LYS B 1 18 ? 21.453 8.836 13.602 1 97.69 18 LYS B CA 1
ATOM 2493 C C . LYS B 1 18 ? 21.578 7.34 13.328 1 97.69 18 LYS B C 1
ATOM 2495 O O . LYS B 1 18 ? 21.844 6.93 12.195 1 97.69 18 LYS B O 1
ATOM 2500 N N . ASP B 1 19 ? 21.312 6.504 14.336 1 96.44 19 ASP B N 1
ATOM 2501 C CA . ASP B 1 19 ? 21.406 5.059 14.156 1 96.44 19 ASP B CA 1
ATOM 2502 C C . ASP B 1 19 ? 20.047 4.465 13.789 1 96.44 19 ASP B C 1
ATOM 2504 O O . ASP B 1 19 ? 19.891 3.242 13.75 1 96.44 19 ASP B O 1
ATOM 2508 N N . GLY B 1 20 ? 19 5.289 13.617 1 96.31 20 GLY B N 1
ATOM 2509 C CA . GLY B 1 20 ? 17.766 4.84 13 1 96.31 20 GLY B CA 1
ATOM 2510 C C . GLY B 1 20 ? 16.672 4.523 14.008 1 96.31 20 GLY B C 1
ATOM 2511 O O . GLY B 1 20 ? 15.602 4.039 13.641 1 96.31 20 GLY B O 1
ATOM 2512 N N . LYS B 1 21 ? 16.969 4.809 15.273 1 97.94 21 LYS B N 1
ATOM 2513 C CA . LYS B 1 21 ? 15.914 4.605 16.266 1 97.94 21 LYS B CA 1
ATOM 2514 C C . LYS B 1 21 ? 14.992 5.82 16.359 1 97.94 21 LYS B C 1
ATOM 2516 O O . LYS B 1 21 ? 15.375 6.926 15.961 1 97.94 21 LYS B O 1
ATOM 2521 N N . VAL B 1 22 ? 13.766 5.609 16.828 1 98.69 22 VAL B N 1
ATOM 2522 C CA . VAL B 1 22 ? 12.867 6.742 17.031 1 98.69 22 VAL B CA 1
ATOM 2523 C C . VAL B 1 22 ? 13.484 7.723 18.016 1 98.69 22 VAL B C 1
ATOM 2525 O O . VAL B 1 22 ? 13.945 7.32 19.094 1 98.69 22 VAL B O 1
ATOM 2528 N N . ASP B 1 23 ? 13.547 8.953 17.672 1 98.81 23 ASP B N 1
ATOM 2529 C CA . ASP B 1 23 ? 14.141 9.992 18.5 1 98.81 23 ASP B CA 1
ATOM 2530 C C . ASP B 1 23 ? 13.086 10.68 19.359 1 98.81 23 ASP B C 1
ATOM 2532 O O . ASP B 1 23 ? 12.547 11.719 18.984 1 98.81 23 ASP B O 1
ATOM 2536 N N . PHE B 1 24 ? 12.898 10.188 20.578 1 98.75 24 PHE B N 1
ATOM 2537 C CA . PHE B 1 24 ? 11.828 10.656 21.453 1 98.75 24 PHE B CA 1
ATOM 2538 C C . PHE B 1 24 ? 12.102 12.078 21.922 1 98.75 24 PHE B C 1
ATOM 2540 O O . PHE B 1 24 ? 11.172 12.859 22.125 1 98.75 24 PHE B O 1
ATOM 2547 N N . GLU B 1 25 ? 13.344 12.406 22.109 1 98.62 25 GLU B N 1
ATOM 2548 C CA . GLU B 1 25 ? 13.68 13.773 22.5 1 98.62 25 GLU B CA 1
ATOM 2549 C C . GLU B 1 25 ? 13.32 14.766 21.406 1 98.62 25 GLU B C 1
ATOM 2551 O O . GLU B 1 25 ? 12.781 15.836 21.672 1 98.62 25 GLU B O 1
ATOM 2556 N N . ALA B 1 26 ? 13.672 14.398 20.188 1 98.75 26 ALA B N 1
ATOM 2557 C CA . ALA B 1 26 ? 13.328 15.266 19.062 1 98.75 26 ALA B CA 1
ATOM 2558 C C . ALA B 1 26 ? 11.812 15.359 18.891 1 98.75 26 ALA B C 1
ATOM 2560 O O . ALA B 1 26 ? 11.297 16.406 18.5 1 98.75 26 ALA B O 1
ATOM 2561 N N . ILE B 1 27 ? 11.109 14.25 19.141 1 98.81 27 ILE B N 1
ATOM 2562 C CA . ILE B 1 27 ? 9.648 14.273 19.094 1 98.81 27 ILE B CA 1
ATOM 2563 C C . ILE B 1 27 ? 9.109 15.266 20.125 1 98.81 27 ILE B C 1
ATOM 2565 O O . ILE B 1 27 ? 8.188 16.031 19.828 1 98.81 27 ILE B O 1
ATOM 2569 N N . GLN B 1 28 ? 9.695 15.234 21.297 1 98.62 28 GLN B N 1
ATOM 2570 C CA . GLN B 1 28 ? 9.281 16.188 22.328 1 98.62 28 GLN B CA 1
ATOM 2571 C C . GLN B 1 28 ? 9.461 17.625 21.859 1 98.62 28 GLN B C 1
ATOM 2573 O O . GLN B 1 28 ? 8.57 18.453 22.031 1 98.62 28 GLN B O 1
ATOM 2578 N N . ARG B 1 29 ? 10.578 17.938 21.25 1 98.25 29 ARG B N 1
ATOM 2579 C CA . ARG B 1 29 ? 10.859 19.281 20.766 1 98.25 29 ARG B CA 1
ATOM 2580 C C . ARG B 1 29 ? 9.875 19.672 19.672 1 98.25 29 ARG B C 1
ATOM 2582 O O . ARG B 1 29 ? 9.289 20.75 19.703 1 98.25 29 ARG B O 1
ATOM 2589 N N . LEU B 1 30 ? 9.695 18.781 18.734 1 98.62 30 LEU B N 1
ATOM 2590 C CA . LEU B 1 30 ? 8.836 19.047 17.578 1 98.62 30 LEU B CA 1
ATOM 2591 C C . LEU B 1 30 ? 7.383 19.203 18.016 1 98.62 30 LEU B C 1
ATOM 2593 O O . LEU B 1 30 ? 6.719 20.172 17.641 1 98.62 30 LEU B O 1
ATOM 2597 N N . GLY B 1 31 ? 6.906 18.219 18.766 1 98.62 31 GLY B N 1
ATOM 2598 C CA . GLY B 1 31 ? 5.527 18.266 19.234 1 98.62 31 GLY B CA 1
ATOM 2599 C C . GLY B 1 31 ? 5.23 19.453 20.125 1 98.62 31 GLY B C 1
ATOM 2600 O O . GLY B 1 31 ? 4.176 20.078 19.984 1 98.62 31 GLY B O 1
ATOM 2601 N N . SER B 1 32 ? 6.145 19.766 21.031 1 98.31 32 SER B N 1
ATOM 2602 C CA . SER B 1 32 ? 5.953 20.922 21.906 1 98.31 32 SER B CA 1
ATOM 2603 C C . SER B 1 32 ? 5.906 22.219 21.109 1 98.31 32 SER B C 1
ATOM 2605 O O . SER B 1 32 ? 5.098 23.094 21.406 1 98.31 32 SER B O 1
ATOM 2607 N N . TRP B 1 33 ? 6.789 22.312 20.172 1 98.31 33 TRP B N 1
ATOM 2608 C CA . TRP B 1 33 ? 6.812 23.516 19.328 1 98.31 33 TRP B CA 1
ATOM 2609 C C . TRP B 1 33 ? 5.5 23.672 18.578 1 98.31 33 TRP B C 1
ATOM 2611 O O . TRP B 1 33 ? 4.832 24.703 18.688 1 98.31 33 TRP B O 1
ATOM 2621 N N . LEU B 1 34 ? 5.062 22.641 17.844 1 98.5 34 LEU B N 1
ATOM 2622 C CA . LEU B 1 34 ? 3.828 22.719 17.062 1 98.5 34 LEU B CA 1
ATOM 2623 C C . LEU B 1 34 ? 2.623 22.906 17.984 1 98.5 34 LEU B C 1
ATOM 2625 O O . LEU B 1 34 ? 1.726 23.703 17.672 1 98.5 34 LEU B O 1
ATOM 2629 N N . GLY B 1 35 ? 2.629 22.203 19.109 1 97.81 35 GLY B N 1
ATOM 2630 C CA . GLY B 1 35 ? 1.528 22.297 20.047 1 97.81 35 GLY B CA 1
ATOM 2631 C C . GLY B 1 35 ? 1.392 23.672 20.672 1 97.81 35 GLY B C 1
ATOM 2632 O O . GLY B 1 35 ? 0.332 24.031 21.203 1 97.81 35 GLY B O 1
ATOM 2633 N N . SER B 1 36 ? 2.424 24.484 20.641 1 97.31 36 SER B N 1
ATOM 2634 C CA . SER B 1 36 ? 2.422 25.797 21.281 1 97.31 36 SER B CA 1
ATOM 2635 C C . SER B 1 36 ? 1.844 26.859 20.359 1 97.31 36 SER B C 1
ATOM 2637 O O . SER B 1 36 ? 1.541 27.969 20.797 1 97.31 36 SER B O 1
ATOM 2639 N N . ILE B 1 37 ? 1.642 26.531 19.141 1 97.5 37 ILE B N 1
ATOM 2640 C CA . ILE B 1 37 ? 1.227 27.516 18.141 1 97.5 37 ILE B CA 1
ATOM 2641 C C . ILE B 1 37 ? -0.298 27.594 18.109 1 97.5 37 ILE B C 1
ATOM 2643 O O . ILE B 1 37 ? -0.969 26.609 17.812 1 97.5 37 ILE B O 1
ATOM 2647 N N . ASP B 1 38 ? -0.794 28.797 18.344 1 97.31 38 ASP B N 1
ATOM 2648 C CA . ASP B 1 38 ? -2.236 29.016 18.281 1 97.31 38 ASP B CA 1
ATOM 2649 C C . ASP B 1 38 ? -2.762 28.797 16.859 1 97.31 38 ASP B C 1
ATOM 2651 O O . ASP B 1 38 ? -2.164 29.266 15.891 1 97.31 38 ASP B O 1
ATOM 2655 N N . GLY B 1 39 ? -3.791 28.016 16.734 1 97.5 39 GLY B N 1
ATOM 2656 C CA . GLY B 1 39 ? -4.398 27.75 15.445 1 97.5 39 GLY B CA 1
ATOM 2657 C C . GLY B 1 39 ? -4.152 26.344 14.953 1 97.5 39 GLY B C 1
ATOM 2658 O O . GLY B 1 39 ? -4.844 25.859 14.047 1 97.5 39 GLY B O 1
ATOM 2659 N N . ILE B 1 40 ? -3.125 25.719 15.508 1 98.38 40 ILE B N 1
ATOM 2660 C CA . ILE B 1 40 ? -2.957 24.297 15.242 1 98.38 40 ILE B CA 1
ATOM 2661 C C . ILE B 1 40 ? -4.012 23.5 16 1 98.38 40 ILE B C 1
ATOM 2663 O O . ILE B 1 40 ? -4.172 23.672 17.219 1 98.38 40 ILE B O 1
ATOM 2667 N N . LYS B 1 41 ? -4.719 22.641 15.289 1 98.5 41 LYS B N 1
ATOM 2668 C CA . LYS B 1 41 ? -5.914 22.016 15.844 1 98.5 41 LYS B CA 1
ATOM 2669 C C . LYS B 1 41 ? -5.676 20.531 16.125 1 98.5 41 LYS B C 1
ATOM 2671 O O . LYS B 1 41 ? -6.543 19.859 16.688 1 98.5 41 LYS B O 1
ATOM 2676 N N . GLY B 1 42 ? -4.555 20 15.812 1 98.38 42 GLY B N 1
ATOM 2677 C CA . GLY B 1 42 ? -4.133 18.625 15.984 1 98.38 42 GLY B CA 1
ATOM 2678 C C . GLY B 1 42 ? -2.889 18.266 15.195 1 98.38 42 GLY B C 1
ATOM 2679 O O . GLY B 1 42 ? -2.414 19.078 14.391 1 98.38 42 GLY B O 1
ATOM 2680 N N . LEU B 1 43 ? -2.316 17.141 15.469 1 98.81 43 LEU B N 1
ATOM 2681 C CA . LEU B 1 43 ? -1.194 16.609 14.703 1 98.81 43 LEU B CA 1
ATOM 2682 C C . LEU B 1 43 ? -1.515 15.219 14.172 1 98.81 43 LEU B C 1
ATOM 2684 O O . LEU B 1 43 ? -1.965 14.352 14.922 1 98.81 43 LEU B O 1
ATOM 2688 N N . VAL B 1 44 ? -1.375 15.039 12.906 1 98.75 44 VAL B N 1
ATOM 2689 C CA . VAL B 1 44 ? -1.504 13.711 12.312 1 98.75 44 VAL B CA 1
ATOM 2690 C C . VAL B 1 44 ? -0.136 13.031 12.258 1 98.75 44 VAL B C 1
ATOM 2692 O O . VAL B 1 44 ? 0.693 13.359 11.406 1 98.75 44 VAL B O 1
ATOM 2695 N N . VAL B 1 45 ? 0.033 12.047 13.062 1 98.81 45 VAL B N 1
ATOM 2696 C CA . VAL B 1 45 ? 1.312 11.344 13.125 1 98.81 45 VAL B CA 1
ATOM 2697 C C . VAL B 1 45 ? 1.192 9.992 12.422 1 98.81 45 VAL B C 1
ATOM 2699 O O . VAL B 1 45 ? 0.085 9.5 12.203 1 98.81 45 VAL B O 1
ATOM 2702 N N . LEU B 1 46 ? 2.305 9.453 11.977 1 98.19 46 LEU B N 1
ATOM 2703 C CA . LEU B 1 46 ? 2.391 8.156 11.32 1 98.19 46 LEU B CA 1
ATOM 2704 C C . LEU B 1 46 ? 1.735 8.203 9.945 1 98.19 46 LEU B C 1
ATOM 2706 O O . LEU B 1 46 ? 1.275 7.176 9.438 1 98.19 46 LEU B O 1
ATOM 2710 N N . GLY B 1 47 ? 1.545 9.383 9.383 1 94.94 47 GLY B N 1
ATOM 2711 C CA . GLY B 1 47 ? 1.17 9.477 7.984 1 94.94 47 GLY B CA 1
ATOM 2712 C C . GLY B 1 47 ? 2.32 9.188 7.039 1 94.94 47 GLY B C 1
ATOM 2713 O O . GLY B 1 47 ? 3.332 8.609 7.441 1 94.94 47 GLY B O 1
ATOM 2714 N N . HIS B 1 48 ? 2.191 9.562 5.812 1 92.31 48 HIS B N 1
ATOM 2715 C CA . HIS B 1 48 ? 3.268 9.359 4.848 1 92.31 48 HIS B CA 1
ATOM 2716 C C . HIS B 1 48 ? 4.508 10.156 5.23 1 92.31 48 HIS B C 1
ATOM 2718 O O . HIS B 1 48 ? 5.613 9.609 5.289 1 92.31 48 HIS B O 1
ATOM 2724 N N . ALA B 1 49 ? 4.352 11.398 5.555 1 93.19 49 ALA B N 1
ATOM 2725 C CA . ALA B 1 49 ? 5.473 12.234 5.98 1 93.19 49 ALA B CA 1
ATOM 2726 C C . ALA B 1 49 ? 6.109 11.688 7.258 1 93.19 49 ALA B C 1
ATOM 2728 O O . ALA B 1 49 ? 7.312 11.852 7.477 1 93.19 49 ALA B O 1
ATOM 2729 N N . GLY B 1 50 ? 5.293 11.07 8.039 1 96.56 50 GLY B N 1
ATOM 2730 C CA . GLY B 1 50 ? 5.742 10.555 9.32 1 96.56 50 GLY B CA 1
ATOM 2731 C C . GLY B 1 50 ? 6.398 9.188 9.219 1 96.56 50 GLY B C 1
ATOM 2732 O O . GLY B 1 50 ? 6.809 8.617 10.227 1 96.56 50 GLY B O 1
ATOM 2733 N N . GLU B 1 51 ? 6.465 8.633 8.039 1 96.81 51 GLU B N 1
ATOM 2734 C CA . GLU B 1 51 ? 7.102 7.336 7.824 1 96.81 51 GLU B CA 1
ATOM 2735 C C . GLU B 1 51 ? 6.477 6.262 8.711 1 96.81 51 GLU B C 1
ATOM 2737 O O . GLU B 1 51 ? 7.184 5.398 9.234 1 96.81 51 GLU B O 1
ATOM 2742 N N . GLY B 1 52 ? 5.16 6.359 8.945 1 96.69 52 GLY B N 1
ATOM 2743 C CA . GLY B 1 52 ? 4.48 5.457 9.859 1 96.69 52 GLY B CA 1
ATOM 2744 C C . GLY B 1 52 ? 4.621 3.996 9.477 1 96.69 52 GLY B C 1
ATOM 2745 O O . GLY B 1 52 ? 4.797 3.135 10.336 1 96.69 52 GLY B O 1
ATOM 2746 N N . THR B 1 53 ? 4.559 3.686 8.242 1 95.38 53 THR B N 1
ATOM 2747 C CA . THR B 1 53 ? 4.613 2.309 7.758 1 95.38 53 THR B CA 1
ATOM 2748 C C . THR B 1 53 ? 6.039 1.771 7.82 1 95.38 53 THR B C 1
ATOM 2750 O O . THR B 1 53 ? 6.277 0.589 7.559 1 95.38 53 THR B O 1
ATOM 2753 N N . PHE B 1 54 ? 7.012 2.641 8.148 1 97 54 PHE B N 1
ATOM 2754 C CA . PHE B 1 54 ? 8.398 2.225 8.289 1 97 54 PHE B CA 1
ATOM 2755 C C . PHE B 1 54 ? 8.688 1.776 9.711 1 97 54 PHE B C 1
ATOM 2757 O O . PHE B 1 54 ? 9.781 1.281 10.008 1 97 54 PHE B O 1
ATOM 2764 N N . LEU B 1 55 ? 7.711 1.931 10.547 1 98 55 LEU B N 1
ATOM 2765 C CA . LEU B 1 55 ? 7.844 1.593 11.961 1 98 55 LEU B CA 1
ATOM 2766 C C . LEU B 1 55 ? 7.188 0.251 12.266 1 98 55 LEU B C 1
ATOM 2768 O O . LEU B 1 55 ? 6.16 -0.089 11.672 1 98 55 LEU B O 1
ATOM 2772 N N . THR B 1 56 ? 7.793 -0.494 13.211 1 97.38 56 THR B N 1
ATOM 2773 C CA . THR B 1 56 ? 7.105 -1.662 13.75 1 97.38 56 THR B CA 1
ATOM 2774 C C . THR B 1 56 ? 5.859 -1.245 14.523 1 97.38 56 THR B C 1
ATOM 2776 O O . THR B 1 56 ? 5.695 -0.071 14.867 1 97.38 56 THR B O 1
ATOM 2779 N N . GLN B 1 57 ? 5.012 -2.209 14.805 1 97.62 57 GLN B N 1
ATOM 2780 C CA . GLN B 1 57 ? 3.791 -1.913 15.547 1 97.62 57 GLN B CA 1
ATOM 2781 C C . GLN B 1 57 ? 4.105 -1.278 16.891 1 97.62 57 GLN B C 1
ATOM 2783 O O . GLN B 1 57 ? 3.451 -0.318 17.312 1 97.62 57 GLN B O 1
ATOM 2788 N N . GLN B 1 58 ? 5.102 -1.818 17.531 1 98.38 58 GLN B N 1
ATOM 2789 C CA . GLN B 1 58 ? 5.473 -1.259 18.828 1 98.38 58 GLN B CA 1
ATOM 2790 C C . GLN B 1 58 ? 6.027 0.156 18.688 1 98.38 58 GLN B C 1
ATOM 2792 O O . GLN B 1 58 ? 5.711 1.039 19.484 1 98.38 58 GLN B O 1
ATOM 2797 N N . GLU B 1 59 ? 6.852 0.359 17.672 1 98.75 59 GLU B N 1
ATOM 2798 C CA . GLU B 1 59 ? 7.367 1.702 17.438 1 98.75 59 GLU B CA 1
ATOM 2799 C C . GLU B 1 59 ? 6.238 2.686 17.141 1 98.75 59 GLU B C 1
ATOM 2801 O O . GLU B 1 59 ? 6.309 3.854 17.531 1 98.75 59 GLU B O 1
ATOM 2806 N N . GLN B 1 60 ? 5.219 2.227 16.391 1 98.81 60 GLN B N 1
ATOM 2807 C CA . GLN B 1 60 ? 4.059 3.074 16.141 1 98.81 60 GLN B CA 1
ATOM 2808 C C . GLN B 1 60 ? 3.396 3.506 17.438 1 98.81 60 GLN B C 1
ATOM 2810 O O . GLN B 1 60 ? 3.109 4.691 17.641 1 98.81 60 GLN B O 1
ATOM 2815 N N . VAL B 1 61 ? 3.188 2.537 18.328 1 98.88 61 VAL B N 1
ATOM 2816 C CA . VAL B 1 61 ? 2.561 2.797 19.609 1 98.88 61 VAL B CA 1
ATOM 2817 C C . VAL B 1 61 ? 3.404 3.791 20.406 1 98.88 61 VAL B C 1
ATOM 2819 O O . VAL B 1 61 ? 2.885 4.781 20.938 1 98.88 61 VAL B O 1
ATOM 2822 N N . ASP B 1 62 ? 4.691 3.566 20.438 1 98.88 62 ASP B N 1
ATOM 2823 C CA . ASP B 1 62 ? 5.594 4.414 21.219 1 98.88 62 ASP B CA 1
ATOM 2824 C C . ASP B 1 62 ? 5.66 5.824 20.625 1 98.88 62 ASP B C 1
ATOM 2826 O O . ASP B 1 62 ? 5.773 6.805 21.375 1 98.88 62 ASP B O 1
ATOM 2830 N N . THR B 1 63 ? 5.633 5.906 19.312 1 98.88 63 THR B N 1
ATOM 2831 C CA . THR B 1 63 ? 5.656 7.203 18.641 1 98.88 63 THR B CA 1
ATOM 2832 C C . THR B 1 63 ? 4.398 8 18.969 1 98.88 63 THR B C 1
ATOM 2834 O O . THR B 1 63 ? 4.473 9.203 19.25 1 98.88 63 THR B O 1
ATOM 2837 N N . ILE B 1 64 ? 3.221 7.34 18.953 1 98.88 64 ILE B N 1
ATOM 2838 C CA . ILE B 1 64 ? 1.971 8.008 19.297 1 98.88 64 ILE B CA 1
ATOM 2839 C C . ILE B 1 64 ? 2.047 8.523 20.734 1 98.88 64 ILE B C 1
ATOM 2841 O O . ILE B 1 64 ? 1.765 9.695 21 1 98.88 64 ILE B O 1
ATOM 2845 N N . LYS B 1 65 ? 2.494 7.648 21.641 1 98.88 65 LYS B N 1
ATOM 2846 C CA . LYS B 1 65 ? 2.611 8.031 23.047 1 98.88 65 LYS B CA 1
ATOM 2847 C C . LYS B 1 65 ? 3.525 9.242 23.203 1 98.88 65 LYS B C 1
ATOM 2849 O O . LYS B 1 65 ? 3.23 10.148 23.984 1 98.88 65 LYS B O 1
ATOM 2854 N N . ALA B 1 66 ? 4.613 9.219 22.516 1 98.88 66 ALA B N 1
ATOM 2855 C CA . ALA B 1 66 ? 5.586 10.305 22.609 1 98.88 66 ALA B CA 1
ATOM 2856 C C . ALA B 1 66 ? 4.984 11.625 22.125 1 98.88 66 ALA B C 1
ATOM 2858 O O . ALA B 1 66 ? 5.184 12.664 22.766 1 98.88 66 ALA B O 1
ATOM 2859 N N . PHE B 1 67 ? 4.258 11.609 21.031 1 98.88 67 PHE B N 1
ATOM 2860 C CA . PHE B 1 67 ? 3.648 12.836 20.531 1 98.88 67 PHE B CA 1
ATOM 2861 C C . PHE B 1 67 ? 2.543 13.312 21.469 1 98.88 67 PHE B C 1
ATOM 2863 O O . PHE B 1 67 ? 2.387 14.516 21.688 1 98.88 67 PHE B O 1
ATOM 2870 N N . VAL B 1 68 ? 1.713 12.375 21.984 1 98.75 68 VAL B N 1
ATOM 2871 C CA . VAL B 1 68 ? 0.676 12.734 22.953 1 98.75 68 VAL B CA 1
ATOM 2872 C C . VAL B 1 68 ? 1.301 13.484 24.125 1 98.75 68 VAL B C 1
ATOM 2874 O O . VAL B 1 68 ? 0.811 14.539 24.531 1 98.75 68 VAL B O 1
ATOM 2877 N N . LYS B 1 69 ? 2.357 12.945 24.625 1 98.69 69 LYS B N 1
ATOM 2878 C CA . LYS B 1 69 ? 3.059 13.57 25.734 1 98.69 69 LYS B CA 1
ATOM 2879 C C . LYS B 1 69 ? 3.607 14.938 25.344 1 98.69 69 LYS B C 1
ATOM 2881 O O . LYS B 1 69 ? 3.537 15.891 26.125 1 98.69 69 LYS B O 1
ATOM 2886 N N . SER B 1 70 ? 4.102 15.07 24.172 1 98.75 70 SER B N 1
ATOM 2887 C CA . SER B 1 70 ? 4.812 16.266 23.719 1 98.75 70 SER B CA 1
ATOM 2888 C C . SER B 1 70 ? 3.881 17.469 23.641 1 98.75 70 SER B C 1
ATOM 2890 O O . SER B 1 70 ? 4.32 18.609 23.781 1 98.75 70 SER B O 1
ATOM 2892 N N . VAL B 1 71 ? 2.582 17.25 23.375 1 98.19 71 VAL B N 1
ATOM 2893 C CA . VAL B 1 71 ? 1.656 18.359 23.203 1 98.19 71 VAL B CA 1
ATOM 2894 C C . VAL B 1 71 ? 0.894 18.625 24.5 1 98.19 71 VAL B C 1
ATOM 2896 O O . VAL B 1 71 ? -0.001 19.469 24.547 1 98.19 71 VAL B O 1
ATOM 2899 N N . ASP B 1 72 ? 1.147 17.875 25.531 1 95 72 ASP B N 1
ATOM 2900 C CA . ASP B 1 72 ? 0.563 18.016 26.859 1 95 72 ASP B CA 1
ATOM 2901 C C . ASP B 1 72 ? -0.963 18 26.797 1 95 72 ASP B C 1
ATOM 2903 O O . ASP B 1 72 ? -1.623 18.828 27.422 1 95 72 ASP B O 1
ATOM 2907 N N . ASN B 1 73 ? -1.506 17.234 25.891 1 88.75 73 ASN B N 1
ATOM 2908 C CA . ASN B 1 73 ? -2.932 17.016 25.688 1 88.75 73 ASN B CA 1
ATOM 2909 C C . ASN B 1 73 ? -3.658 18.297 25.312 1 88.75 73 ASN B C 1
ATOM 2911 O O . ASN B 1 73 ? -4.875 18.406 25.5 1 88.75 73 ASN B O 1
ATOM 2915 N N . LYS B 1 74 ? -2.963 19.234 24.844 1 93.94 74 LYS B N 1
ATOM 2916 C CA . LYS B 1 74 ? -3.566 20.5 24.453 1 93.94 74 LYS B CA 1
ATOM 2917 C C . LYS B 1 74 ? -4.301 20.375 23.125 1 93.94 74 LYS B C 1
ATOM 2919 O O . LYS B 1 74 ? -5.297 21.062 22.891 1 93.94 74 LYS B O 1
ATOM 2924 N N . ILE B 1 75 ? -3.781 19.609 22.266 1 97.25 75 ILE B N 1
ATOM 2925 C CA . ILE B 1 75 ? -4.406 19.328 20.984 1 97.25 75 ILE B CA 1
ATOM 2926 C C . ILE B 1 75 ? -4.422 17.812 20.734 1 97.25 75 ILE B C 1
ATOM 2928 O O . ILE B 1 75 ? -3.604 17.078 21.297 1 97.25 75 ILE B O 1
ATOM 2932 N N . PRO B 1 76 ? -5.367 17.359 19.969 1 98.44 76 PRO B N 1
ATOM 2933 C CA . PRO B 1 76 ? -5.445 15.922 19.719 1 98.44 76 PRO B CA 1
ATOM 2934 C C . PRO B 1 76 ? -4.316 15.414 18.828 1 98.44 76 PRO B C 1
ATOM 2936 O O . PRO B 1 76 ? -3.906 16.109 17.891 1 98.44 76 PRO B O 1
ATOM 2939 N N . ILE B 1 77 ? -3.879 14.242 19.172 1 98.75 77 ILE B N 1
ATOM 2940 C CA . ILE B 1 77 ? -3.049 13.469 18.25 1 98.75 77 ILE B CA 1
ATOM 2941 C C . ILE B 1 77 ? -3.93 12.539 17.422 1 98.75 77 ILE B C 1
ATOM 2943 O O . ILE B 1 77 ? -4.801 11.852 17.969 1 98.75 77 ILE B O 1
ATOM 2947 N N . ILE B 1 78 ? -3.732 12.609 16.125 1 98.81 78 ILE B N 1
ATOM 2948 C CA . ILE B 1 78 ? -4.426 11.773 15.156 1 98.81 78 ILE B CA 1
ATOM 2949 C C . ILE B 1 78 ? -3.447 10.766 14.547 1 98.81 78 ILE B C 1
ATOM 2951 O O . ILE B 1 78 ? -2.359 11.141 14.102 1 98.81 78 ILE B O 1
ATOM 2955 N N . ALA B 1 79 ? -3.787 9.523 14.539 1 98.88 79 ALA B N 1
ATOM 2956 C CA . ALA B 1 79 ? -2.863 8.484 14.078 1 98.88 79 ALA B CA 1
ATOM 2957 C C . ALA B 1 79 ? -3.193 8.047 12.656 1 98.88 79 ALA B C 1
ATOM 2959 O O . ALA B 1 79 ? -4.363 7.844 12.32 1 98.88 79 ALA B O 1
ATOM 2960 N N . GLY B 1 80 ? -2.156 7.973 11.82 1 98.62 80 GLY B N 1
ATOM 2961 C CA . GLY B 1 80 ? -2.359 7.277 10.562 1 98.62 80 GLY B CA 1
ATOM 2962 C C . GLY B 1 80 ? -2.678 5.805 10.734 1 98.62 80 GLY B C 1
ATOM 2963 O O . GLY B 1 80 ? -1.964 5.09 11.438 1 98.62 80 GLY B O 1
ATOM 2964 N N . ILE B 1 81 ? -3.785 5.371 10.188 1 98.75 81 ILE B N 1
ATOM 2965 C CA . ILE B 1 81 ? -4.199 3.971 10.18 1 98.75 81 ILE B CA 1
ATOM 2966 C C . ILE B 1 81 ? -4.023 3.389 8.781 1 98.75 81 ILE B C 1
ATOM 2968 O O . ILE B 1 81 ? -4.773 3.729 7.859 1 98.75 81 ILE B O 1
ATOM 2972 N N . THR B 1 82 ? -3.082 2.455 8.633 1 96.69 82 THR B N 1
ATOM 2973 C CA . THR B 1 82 ? -2.645 2.117 7.281 1 96.69 82 THR B CA 1
ATOM 2974 C C . THR B 1 82 ? -2.803 0.623 7.02 1 96.69 82 THR B C 1
ATOM 2976 O O . THR B 1 82 ? -2.557 0.153 5.906 1 96.69 82 THR B O 1
ATOM 2979 N N . GLY B 1 83 ? -3.191 -0.135 8.023 1 96.12 83 GLY B N 1
ATOM 2980 C CA . GLY B 1 83 ? -3.402 -1.553 7.781 1 96.12 83 GLY B CA 1
ATOM 2981 C C . GLY B 1 83 ? -4.301 -1.825 6.59 1 96.12 83 GLY B C 1
ATOM 2982 O O . GLY B 1 83 ? -5.246 -1.074 6.332 1 96.12 83 GLY B O 1
ATOM 2983 N N . GLU B 1 84 ? -4.102 -2.949 5.871 1 94.19 84 GLU B N 1
ATOM 2984 C CA . GLU B 1 84 ? -4.77 -3.17 4.594 1 94.19 84 GLU B CA 1
ATOM 2985 C C . GLU B 1 84 ? -6.098 -3.896 4.789 1 94.19 84 GLU B C 1
ATOM 2987 O O . GLU B 1 84 ? -7.148 -3.412 4.355 1 94.19 84 GLU B O 1
ATOM 2992 N N . GLY B 1 85 ? -6.051 -5.094 5.418 1 95.81 85 GLY B N 1
ATOM 2993 C CA . GLY B 1 85 ? -7.309 -5.727 5.773 1 95.81 85 GLY B CA 1
ATOM 2994 C C . GLY B 1 85 ? -8.133 -4.914 6.754 1 95.81 85 GLY B C 1
ATOM 2995 O O . GLY B 1 85 ? -7.578 -4.246 7.633 1 95.81 85 GLY B O 1
ATOM 2996 N N . THR B 1 86 ? -9.453 -4.988 6.602 1 97.81 86 THR B N 1
ATOM 2997 C CA . THR B 1 86 ? -10.312 -4.18 7.461 1 97.81 86 THR B CA 1
ATOM 2998 C C . THR B 1 86 ? -10.094 -4.531 8.93 1 97.81 86 THR B C 1
ATOM 3000 O O . THR B 1 86 ? -9.961 -3.639 9.773 1 97.81 86 THR B O 1
ATOM 3003 N N . GLU B 1 87 ? -10.023 -5.758 9.195 1 97.62 87 GLU B N 1
ATOM 3004 C CA . GLU B 1 87 ? -9.773 -6.168 10.57 1 97.62 87 GLU B CA 1
ATOM 3005 C C . GLU B 1 87 ? -8.391 -5.715 11.039 1 97.62 87 GLU B C 1
ATOM 3007 O O . GLU B 1 87 ? -8.234 -5.27 12.18 1 97.62 87 GLU B O 1
ATOM 3012 N N . VAL B 1 88 ? -7.406 -5.867 10.203 1 97.88 88 VAL B N 1
ATOM 3013 C CA . VAL B 1 88 ? -6.043 -5.465 10.523 1 97.88 88 VAL B CA 1
ATOM 3014 C C . VAL B 1 88 ? -6 -3.967 10.805 1 97.88 88 VAL B C 1
ATOM 3016 O O . VAL B 1 88 ? -5.363 -3.527 11.773 1 97.88 88 VAL B O 1
ATOM 3019 N N . ALA B 1 89 ? -6.664 -3.223 10 1 98.5 89 ALA B N 1
ATOM 3020 C CA . ALA B 1 89 ? -6.754 -1.779 10.203 1 98.5 89 ALA B CA 1
ATOM 3021 C C . ALA B 1 89 ? -7.484 -1.455 11.508 1 98.5 89 ALA B C 1
ATOM 3023 O O . ALA B 1 89 ? -7.102 -0.534 12.227 1 98.5 89 ALA B O 1
ATOM 3024 N N . ALA B 1 90 ? -8.57 -2.193 11.781 1 98.81 90 ALA B N 1
ATOM 3025 C CA . ALA B 1 90 ? -9.336 -1.974 13.008 1 98.81 90 ALA B CA 1
ATOM 3026 C C . ALA B 1 90 ? -8.484 -2.221 14.242 1 98.81 90 ALA B C 1
ATOM 3028 O O . ALA B 1 90 ? -8.523 -1.442 15.195 1 98.81 90 ALA B O 1
ATOM 3029 N N . LEU B 1 91 ? -7.715 -3.275 14.195 1 98.75 91 LEU B N 1
ATOM 3030 C CA . LEU B 1 91 ? -6.84 -3.596 15.32 1 98.75 91 LEU B CA 1
ATOM 3031 C C . LEU B 1 91 ? -5.742 -2.551 15.469 1 98.75 91 LEU B C 1
ATOM 3033 O O . LEU B 1 91 ? -5.336 -2.225 16.578 1 98.75 91 LEU B O 1
ATOM 3037 N N . GLU B 1 92 ? -5.246 -2.055 14.344 1 98.75 92 GLU B N 1
ATOM 3038 C CA . GLU B 1 92 ? -4.301 -0.944 14.375 1 98.75 92 GLU B CA 1
ATOM 3039 C C . GLU B 1 92 ? -4.914 0.285 15.039 1 98.75 92 GLU B C 1
ATOM 3041 O O . GLU B 1 92 ? -4.262 0.957 15.844 1 98.75 92 GLU B O 1
ATOM 3046 N N . ALA B 1 93 ? -6.145 0.564 14.711 1 98.88 93 ALA B N 1
ATOM 3047 C CA . ALA B 1 93 ? -6.859 1.697 15.289 1 98.88 93 ALA B CA 1
ATOM 3048 C C . ALA B 1 93 ? -7.062 1.505 16.797 1 98.88 93 ALA B C 1
ATOM 3050 O O . ALA B 1 93 ? -6.977 2.463 17.562 1 98.88 93 ALA B O 1
ATOM 3051 N N . VAL B 1 94 ? -7.344 0.281 17.203 1 98.94 94 VAL B N 1
ATOM 3052 C CA . VAL B 1 94 ? -7.473 -0.021 18.625 1 98.94 94 VAL B CA 1
ATOM 3053 C C . VAL B 1 94 ? -6.164 0.302 19.344 1 98.94 94 VAL B C 1
ATOM 3055 O O . VAL B 1 94 ? -6.164 0.972 20.375 1 98.94 94 VAL B O 1
ATOM 3058 N N . ARG B 1 95 ? -5.004 -0.153 18.797 1 98.81 95 ARG B N 1
ATOM 3059 C CA . ARG B 1 95 ? -3.703 0.113 19.391 1 98.81 95 ARG B CA 1
ATOM 3060 C C . ARG B 1 95 ? -3.416 1.61 19.438 1 98.81 95 ARG B C 1
ATOM 3062 O O . ARG B 1 95 ? -2.855 2.111 20.422 1 98.81 95 ARG B O 1
ATOM 3069 N N . ALA B 1 96 ? -3.811 2.275 18.344 1 98.88 96 ALA B N 1
ATOM 3070 C CA . ALA B 1 96 ? -3.59 3.719 18.281 1 98.88 96 ALA B CA 1
ATOM 3071 C C . ALA B 1 96 ? -4.379 4.438 19.375 1 98.88 96 ALA B C 1
ATOM 3073 O O . ALA B 1 96 ? -3.846 5.316 20.062 1 98.88 96 ALA B O 1
ATOM 3074 N N . LYS B 1 97 ? -5.613 4.047 19.531 1 98.81 97 LYS B N 1
ATOM 3075 C CA . LYS B 1 97 ? -6.457 4.633 20.562 1 98.81 97 LYS B CA 1
ATOM 3076 C C . LYS B 1 97 ? -5.883 4.367 21.953 1 98.81 97 LYS B C 1
ATOM 3078 O O . LYS B 1 97 ? -5.816 5.277 22.781 1 98.81 97 LYS B O 1
ATOM 3083 N N . GLU B 1 98 ? -5.469 3.18 22.203 1 98.81 98 GLU B N 1
ATOM 3084 C CA . GLU B 1 98 ? -4.883 2.799 23.484 1 98.81 98 GLU B CA 1
ATOM 3085 C C . GLU B 1 98 ? -3.594 3.57 23.75 1 98.81 98 GLU B C 1
ATOM 3087 O O . GLU B 1 98 ? -3.258 3.848 24.906 1 98.81 98 GLU B O 1
ATOM 3092 N N . ALA B 1 99 ? -2.92 3.971 22.703 1 98.81 99 ALA B N 1
ATOM 3093 C CA . ALA B 1 99 ? -1.665 4.711 22.812 1 98.81 99 ALA B CA 1
ATOM 3094 C C . ALA B 1 99 ? -1.923 6.191 23.062 1 98.81 99 ALA B C 1
ATOM 3096 O O . ALA B 1 99 ? -0.993 6.953 23.344 1 98.81 99 ALA B O 1
ATOM 3097 N N . GLY B 1 100 ? -3.172 6.633 22.891 1 98.62 100 GLY B N 1
ATOM 3098 C CA . GLY B 1 100 ? -3.521 7.996 23.25 1 98.62 100 GLY B CA 1
ATOM 3099 C C . GLY B 1 100 ? -4.051 8.805 22.078 1 98.62 100 GLY B C 1
ATOM 3100 O O . GLY B 1 100 ? -4.445 9.961 22.25 1 98.62 100 GLY B O 1
ATOM 3101 N N . ALA B 1 101 ? -4.082 8.219 20.891 1 98.69 101 ALA B N 1
ATOM 3102 C CA . ALA B 1 101 ? -4.66 8.938 19.75 1 98.69 101 ALA B CA 1
ATOM 3103 C C . ALA B 1 101 ? -6.145 9.219 19.984 1 98.69 101 ALA B C 1
ATOM 3105 O O . ALA B 1 101 ? -6.871 8.375 20.5 1 98.69 101 ALA B O 1
ATOM 3106 N N . GLN B 1 102 ? -6.539 10.336 19.562 1 98.44 102 GLN B N 1
ATOM 3107 C CA . GLN B 1 102 ? -7.93 10.727 19.75 1 98.44 102 GLN B CA 1
ATOM 3108 C C . GLN B 1 102 ? -8.734 10.578 18.469 1 98.44 102 GLN B C 1
ATOM 3110 O O . GLN B 1 102 ? -9.961 10.656 18.484 1 98.44 102 GLN B O 1
ATOM 3115 N N . ALA B 1 103 ? -8.102 10.398 17.375 1 98.69 103 ALA B N 1
ATOM 3116 C CA . ALA B 1 103 ? -8.703 10.102 16.078 1 98.69 103 ALA B CA 1
ATOM 3117 C C . ALA B 1 103 ? -7.719 9.367 15.172 1 98.69 103 ALA B C 1
ATOM 3119 O O . ALA B 1 103 ? -6.559 9.172 15.539 1 98.69 103 ALA B O 1
ATOM 3120 N N . GLY B 1 104 ? -8.242 8.875 14.062 1 98.81 104 GLY B N 1
ATOM 3121 C CA . GLY B 1 104 ? -7.418 8.227 13.055 1 98.81 104 GLY B CA 1
ATOM 3122 C C . GLY B 1 104 ? -7.652 8.758 11.656 1 98.81 104 GLY B C 1
ATOM 3123 O O . GLY B 1 104 ? -8.781 9.086 11.289 1 98.81 104 GLY B O 1
ATOM 3124 N N . LEU B 1 105 ? -6.605 8.93 10.914 1 98.81 105 LEU B N 1
ATOM 3125 C CA . LEU B 1 105 ? -6.684 9.094 9.469 1 98.81 105 LEU B CA 1
ATOM 3126 C C . LEU B 1 105 ? -6.625 7.746 8.758 1 98.81 105 LEU B C 1
ATOM 3128 O O . LEU B 1 105 ? -5.566 7.121 8.688 1 98.81 105 LEU B O 1
ATOM 3132 N N . LEU B 1 106 ? -7.734 7.324 8.219 1 98.56 106 LEU B N 1
ATOM 3133 C CA . LEU B 1 106 ? -7.805 5.977 7.66 1 98.56 106 LEU B CA 1
ATOM 3134 C C . LEU B 1 106 ? -7.414 5.98 6.188 1 98.56 106 LEU B C 1
ATOM 3136 O O . LEU B 1 106 ? -8.078 6.617 5.367 1 98.56 106 LEU B O 1
ATOM 3140 N N . TYR B 1 107 ? -6.371 5.293 5.914 1 96.94 107 TYR B N 1
ATOM 3141 C CA . TYR B 1 107 ? -5.906 5.129 4.543 1 96.94 107 TYR B CA 1
ATOM 3142 C C . TYR B 1 107 ? -6.742 4.086 3.807 1 96.94 107 TYR B C 1
ATOM 3144 O O . TYR B 1 107 ? -7.25 3.145 4.418 1 96.94 107 TYR B O 1
ATOM 3152 N N . PRO B 1 108 ? -6.934 4.32 2.449 1 95 108 PRO B N 1
ATOM 3153 C CA . PRO B 1 108 ? -7.477 3.18 1.708 1 95 108 PRO B CA 1
ATOM 3154 C C . PRO B 1 108 ? -6.562 1.957 1.748 1 95 108 PRO B C 1
ATOM 3156 O O . PRO B 1 108 ? -5.355 2.092 1.964 1 95 108 PRO B O 1
ATOM 3159 N N . SER B 1 109 ? -7.207 0.793 1.583 1 92.44 109 SER B N 1
ATOM 3160 C CA . SER B 1 109 ? -6.395 -0.404 1.401 1 92.44 109 SER B CA 1
ATOM 3161 C C . SER B 1 109 ? -5.398 -0.229 0.259 1 92.44 109 SER B C 1
ATOM 3163 O O . SER B 1 109 ? -5.754 0.272 -0.81 1 92.44 109 SER B O 1
ATOM 3165 N N . HIS B 1 110 ? -4.238 -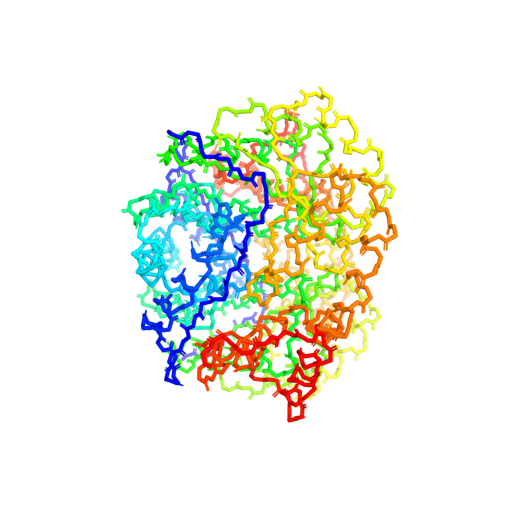0.617 0.435 1 86.94 110 HIS B N 1
ATOM 3166 C CA . HIS B 1 110 ? -3.186 -0.325 -0.532 1 86.94 110 HIS B CA 1
ATOM 3167 C C . HIS B 1 110 ? -3.43 -1.054 -1.849 1 86.94 110 HIS B C 1
ATOM 3169 O O . HIS B 1 110 ? -3.068 -0.553 -2.916 1 86.94 110 HIS B O 1
ATOM 3175 N N . GLY B 1 111 ? -3.98 -2.283 -1.786 1 87.56 111 GLY B N 1
ATOM 3176 C CA . GLY B 1 111 ? -4.324 -2.979 -3.016 1 87.56 111 GLY B CA 1
ATOM 3177 C C . GLY B 1 111 ? -5.238 -2.172 -3.922 1 87.56 111 GLY B C 1
ATOM 3178 O O . GLY B 1 111 ? -5.203 -2.328 -5.145 1 87.56 111 GLY B O 1
ATOM 3179 N N . TRP B 1 112 ? -6.016 -1.256 -3.311 1 91.88 112 TRP B N 1
ATOM 3180 C CA . TRP B 1 112 ? -6.961 -0.45 -4.078 1 91.88 112 TRP B CA 1
ATOM 3181 C C . TRP B 1 112 ? -6.23 0.564 -4.949 1 91.88 112 TRP B C 1
ATOM 3183 O O . TRP B 1 112 ? -6.766 1.021 -5.961 1 91.88 112 TRP B O 1
ATOM 3193 N N . LEU B 1 113 ? -5.027 0.937 -4.461 1 89.44 113 LEU B N 1
ATOM 3194 C CA . LEU B 1 113 ? -4.266 1.916 -5.227 1 89.44 113 LEU B CA 1
ATOM 3195 C C . LEU B 1 113 ? -4.016 1.419 -6.648 1 89.44 113 LEU B C 1
ATOM 3197 O O . LEU B 1 113 ? -4.043 2.203 -7.598 1 89.44 113 LEU B O 1
ATOM 3201 N N . ARG B 1 114 ? -3.859 0.094 -6.703 1 85.25 114 ARG B N 1
ATOM 3202 C CA . ARG B 1 114 ? -3.512 -0.537 -7.973 1 85.25 114 ARG B CA 1
ATOM 3203 C C . ARG B 1 114 ? -4.754 -1.071 -8.68 1 85.25 114 ARG B C 1
ATOM 3205 O O . ARG B 1 114 ? -4.883 -0.941 -9.898 1 85.25 114 ARG B O 1
ATOM 3212 N N . PHE B 1 115 ? -5.68 -1.643 -7.938 1 87.69 115 PHE B N 1
ATOM 3213 C CA . PHE B 1 115 ? -6.676 -2.51 -8.555 1 87.69 115 PHE B CA 1
ATOM 3214 C C . PHE B 1 115 ? -8.07 -1.901 -8.445 1 87.69 115 PHE B C 1
ATOM 3216 O O . PHE B 1 115 ? -9.016 -2.393 -9.062 1 87.69 115 PHE B O 1
ATOM 3223 N N . GLY B 1 116 ? -8.203 -0.793 -7.688 1 90.94 116 GLY B N 1
ATOM 3224 C CA . GLY B 1 116 ? -9.523 -0.26 -7.387 1 90.94 116 GLY B CA 1
ATOM 3225 C C . GLY B 1 116 ? -10.273 -1.072 -6.348 1 90.94 116 GLY B C 1
ATOM 3226 O O . GLY B 1 116 ? -9.688 -1.94 -5.695 1 90.94 116 GLY B O 1
ATOM 3227 N N . TYR B 1 117 ? -11.5 -0.736 -6.102 1 93.94 117 TYR B N 1
ATOM 3228 C CA . TYR B 1 117 ? -12.281 -1.387 -5.059 1 93.94 117 TYR B CA 1
ATOM 3229 C C . TYR B 1 117 ? -13.703 -1.647 -5.527 1 93.94 117 TYR B C 1
ATOM 3231 O O . TYR B 1 117 ? -14.18 -1.008 -6.469 1 93.94 117 TYR B O 1
ATOM 3239 N N . GLN B 1 118 ? -14.367 -2.623 -4.938 1 93.94 118 GLN B N 1
ATOM 3240 C CA . GLN B 1 118 ? -15.773 -2.895 -5.191 1 93.94 118 GLN B CA 1
ATOM 3241 C C . GLN B 1 118 ? -16.656 -1.801 -4.602 1 93.94 118 GLN B C 1
ATOM 3243 O O . GLN B 1 118 ? -16.375 -1.275 -3.523 1 93.94 118 GLN B O 1
ATOM 3248 N N . PRO B 1 119 ? -17.797 -1.48 -5.387 1 93.56 119 PRO B N 1
ATOM 3249 C CA . PRO B 1 119 ? -18.766 -0.571 -4.766 1 93.56 119 PRO B CA 1
ATOM 3250 C C . PRO B 1 119 ? -19.203 -1.033 -3.379 1 93.56 119 PRO B C 1
ATOM 3252 O O . PRO B 1 119 ? -19.516 -2.213 -3.186 1 93.56 119 PRO B O 1
ATOM 3255 N N . GLY B 1 120 ? -19.141 -0.105 -2.387 1 96.25 120 GLY B N 1
ATOM 3256 C CA . GLY B 1 120 ? -19.562 -0.427 -1.036 1 96.25 120 GLY B CA 1
ATOM 3257 C C . GLY B 1 120 ? -18.422 -0.787 -0.112 1 96.25 120 GLY B C 1
ATOM 3258 O O . GLY B 1 120 ? -18.531 -0.666 1.108 1 96.25 120 GLY B O 1
ATOM 3259 N N . ALA B 1 121 ? -17.297 -1.188 -0.651 1 96.75 121 ALA B N 1
ATOM 3260 C CA . ALA B 1 121 ? -16.172 -1.662 0.149 1 96.75 121 ALA B CA 1
ATOM 3261 C C . ALA B 1 121 ? -15.594 -0.54 1.012 1 96.75 121 ALA B C 1
ATOM 3263 O O . ALA B 1 121 ? -15.328 -0.734 2.201 1 96.75 121 ALA B O 1
ATOM 3264 N N . PRO B 1 122 ? -15.445 0.7 0.45 1 97.75 122 PRO B N 1
ATOM 3265 C CA . PRO B 1 122 ? -14.93 1.767 1.309 1 97.75 122 PRO B CA 1
ATOM 3266 C C . PRO B 1 122 ? -15.859 2.088 2.477 1 97.75 122 PRO B C 1
ATOM 3268 O O . PRO B 1 122 ? -15.398 2.293 3.602 1 97.75 122 PRO B O 1
ATOM 3271 N N . GLN B 1 123 ? -17.172 2.117 2.217 1 98.44 123 GLN B N 1
ATOM 3272 C CA . GLN B 1 123 ? -18.156 2.365 3.277 1 98.44 123 GLN B CA 1
ATOM 3273 C C . GLN B 1 123 ? -18.031 1.317 4.379 1 98.44 123 GLN B C 1
ATOM 3275 O O . GLN B 1 123 ? -18.031 1.655 5.566 1 98.44 123 GLN B O 1
ATOM 3280 N N . ASP B 1 124 ? -17.922 0.13 3.963 1 97.94 124 ASP B N 1
ATOM 3281 C CA . ASP B 1 124 ? -17.812 -0.969 4.918 1 97.94 124 ASP B CA 1
ATOM 3282 C C . ASP B 1 124 ? -16.547 -0.845 5.754 1 97.94 124 ASP B C 1
ATOM 3284 O O . ASP B 1 124 ? -16.562 -1.067 6.965 1 97.94 124 ASP B O 1
ATOM 3288 N N . ARG B 1 125 ? -15.477 -0.544 5.16 1 98.19 125 ARG B N 1
ATOM 3289 C CA . ARG B 1 125 ? -14.195 -0.409 5.84 1 98.19 125 ARG B CA 1
ATOM 3290 C C . ARG B 1 125 ? -14.266 0.644 6.941 1 98.19 125 ARG B C 1
ATOM 3292 O O . ARG B 1 125 ? -13.875 0.385 8.078 1 98.19 125 ARG B O 1
ATOM 3299 N N . TYR B 1 126 ? -14.781 1.818 6.602 1 98.75 126 TYR B N 1
ATOM 3300 C CA . TYR B 1 126 ? -14.898 2.879 7.598 1 98.75 126 TYR B CA 1
ATOM 3301 C C . TYR B 1 126 ? -15.82 2.455 8.734 1 98.75 126 TYR B C 1
ATOM 3303 O O . TYR B 1 126 ? -15.516 2.693 9.906 1 98.75 126 TYR B O 1
ATOM 3311 N N . LYS B 1 127 ? -16.891 1.832 8.406 1 98.69 127 LYS B N 1
ATOM 3312 C CA . LYS B 1 127 ? -17.859 1.374 9.406 1 98.69 127 LYS B CA 1
ATOM 3313 C C . LYS B 1 127 ? -17.219 0.386 10.375 1 98.69 127 LYS B C 1
ATOM 3315 O O . LYS B 1 127 ? -17.281 0.572 11.586 1 98.69 127 LYS B O 1
ATOM 3320 N N . VAL B 1 128 ? -16.547 -0.584 9.891 1 98.5 128 VAL B N 1
ATOM 3321 C CA . VAL B 1 128 ? -16 -1.666 10.711 1 98.5 128 VAL B CA 1
ATOM 3322 C C . VAL B 1 128 ? -14.852 -1.143 11.562 1 98.5 128 VAL B C 1
ATOM 3324 O O . VAL B 1 128 ? -14.766 -1.451 12.758 1 98.5 128 VAL B O 1
ATOM 3327 N N . VAL B 1 129 ? -13.969 -0.356 10.977 1 98.81 129 VAL B N 1
ATOM 3328 C CA . VAL B 1 129 ? -12.82 0.152 11.719 1 98.81 129 VAL B CA 1
ATOM 3329 C C . VAL B 1 129 ? -13.305 1.003 12.891 1 98.81 129 VAL B C 1
ATOM 3331 O O . VAL B 1 129 ? -12.781 0.887 14.008 1 98.81 129 VAL B O 1
ATOM 3334 N N . TYR B 1 130 ? -14.367 1.821 12.703 1 98.81 130 TYR B N 1
ATOM 3335 C CA . TYR B 1 130 ? -14.898 2.639 13.789 1 98.81 130 TYR B CA 1
ATOM 3336 C C . TYR B 1 130 ? -15.602 1.773 14.828 1 98.81 130 TYR B C 1
ATOM 3338 O O . TYR B 1 130 ? -15.398 1.957 16.031 1 98.81 130 TYR B O 1
ATOM 3346 N N . GLU B 1 131 ? -16.375 0.832 14.367 1 98.69 131 GLU B N 1
ATOM 3347 C CA . GLU B 1 131 ? -17.156 0.013 15.297 1 98.69 131 GLU B CA 1
ATOM 3348 C C . GLU B 1 131 ? -16.234 -0.804 16.203 1 98.69 131 GLU B C 1
ATOM 3350 O O . GLU B 1 131 ? -16.531 -0.991 17.391 1 98.69 131 GLU B O 1
ATOM 3355 N N . VAL B 1 132 ? -15.141 -1.263 15.703 1 98.62 132 VAL B N 1
ATOM 3356 C CA . VAL B 1 132 ? -14.234 -2.113 16.469 1 98.62 132 VAL B CA 1
ATOM 3357 C C . VAL B 1 132 ? -13.367 -1.252 17.375 1 98.62 132 VAL B C 1
ATOM 3359 O O . VAL B 1 132 ? -13.164 -1.585 18.547 1 98.62 132 VAL B O 1
ATOM 3362 N N . SER B 1 133 ? -12.883 -0.134 16.906 1 98.75 133 SER B N 1
ATOM 3363 C CA . SER B 1 133 ? -11.891 0.641 17.641 1 98.75 133 SER B CA 1
ATOM 3364 C C . SER B 1 133 ? -12.547 1.757 18.453 1 98.75 133 SER B C 1
ATOM 3366 O O . SER B 1 133 ? -11.969 2.25 19.422 1 98.75 133 SER B O 1
ATOM 3368 N N . LYS B 1 134 ? -13.703 2.244 17.938 1 98.62 134 LYS B N 1
ATOM 3369 C CA . LYS B 1 134 ? -14.398 3.42 18.453 1 98.62 134 LYS B CA 1
ATOM 3370 C C . LYS B 1 134 ? -13.531 4.668 18.328 1 98.62 134 LYS B C 1
ATOM 3372 O O . LYS B 1 134 ? -13.75 5.652 19.047 1 98.62 134 LYS B O 1
ATOM 3377 N N . LEU B 1 135 ? -12.477 4.621 17.547 1 98.62 135 LEU B N 1
ATOM 3378 C CA . LEU B 1 135 ? -11.656 5.785 17.234 1 98.62 135 LEU B CA 1
ATOM 3379 C C . LEU B 1 135 ? -12.305 6.617 16.125 1 98.62 135 LEU B C 1
ATOM 3381 O O . LEU B 1 135 ? -12.547 6.121 15.023 1 98.62 135 LEU B O 1
ATOM 3385 N N . PRO B 1 136 ? -12.68 7.863 16.438 1 98.62 136 PRO B N 1
ATOM 3386 C CA . PRO B 1 136 ? -13.148 8.711 15.336 1 98.62 136 PRO B CA 1
ATOM 3387 C C . PRO B 1 136 ? -12.188 8.719 14.148 1 98.62 136 PRO B C 1
ATOM 3389 O O . PRO B 1 136 ? -10.969 8.648 14.336 1 98.62 136 PRO B O 1
ATOM 3392 N N . LEU B 1 137 ? -12.773 8.812 12.922 1 98.75 137 LEU B N 1
ATOM 3393 C CA . LEU B 1 137 ? -11.945 8.656 11.727 1 98.75 137 LEU B CA 1
ATOM 3394 C C . LEU B 1 137 ? -12.07 9.883 10.828 1 98.75 137 LEU B C 1
ATOM 3396 O O . LEU B 1 137 ? -13.148 10.469 10.711 1 98.75 137 LEU B O 1
ATOM 3400 N N . ILE B 1 138 ? -10.984 10.203 10.211 1 98.75 138 ILE B N 1
ATOM 3401 C CA . ILE B 1 138 ? -10.961 11.172 9.125 1 98.75 138 ILE B CA 1
ATOM 3402 C C . ILE B 1 138 ? -11.039 10.438 7.781 1 98.75 138 ILE B C 1
ATOM 3404 O O . ILE B 1 138 ? -10.281 9.508 7.535 1 98.75 138 ILE B O 1
ATOM 3408 N N . LEU B 1 139 ? -12.031 10.836 6.977 1 98.56 139 LEU B N 1
ATOM 3409 C CA . LEU B 1 139 ? -12.188 10.344 5.613 1 98.56 139 LEU B CA 1
ATOM 3410 C C . LEU B 1 139 ? -11.078 10.875 4.711 1 98.56 139 LEU B C 1
ATOM 3412 O O . LEU B 1 139 ? -10.906 12.094 4.582 1 98.56 139 LEU B O 1
ATOM 3416 N N . PHE B 1 140 ? -10.367 9.953 4.133 1 98.12 140 PHE B N 1
ATOM 3417 C CA . PHE B 1 140 ? -9.242 10.352 3.289 1 98.12 140 PHE B CA 1
ATOM 3418 C C . PHE B 1 140 ? -9.586 10.172 1.815 1 98.12 140 PHE B C 1
ATOM 3420 O O . PHE B 1 140 ? -9.508 9.055 1.286 1 98.12 140 PHE B O 1
ATOM 3427 N N . GLN B 1 141 ? -9.906 11.305 1.148 1 97.19 141 GLN B N 1
ATOM 3428 C CA . GLN B 1 141 ? -10.016 11.328 -0.306 1 97.19 141 GLN B CA 1
ATOM 3429 C C . GLN B 1 141 ? -8.641 11.312 -0.967 1 97.19 141 GLN B C 1
ATOM 3431 O O . GLN B 1 141 ? -7.887 12.281 -0.86 1 97.19 141 GLN B O 1
ATOM 3436 N N . TYR B 1 142 ? -8.391 10.211 -1.586 1 92.25 142 TYR B N 1
ATOM 3437 C CA . TYR B 1 142 ? -7.078 9.977 -2.182 1 92.25 142 TYR B CA 1
ATOM 3438 C C . TYR B 1 142 ? -6.984 10.602 -3.566 1 92.25 142 TYR B C 1
ATOM 3440 O O . TYR B 1 142 ? -8.008 10.883 -4.199 1 92.25 142 TYR B O 1
ATOM 3448 N N . PRO B 1 143 ? -5.789 10.836 -4.086 1 87.56 143 PRO B N 1
ATOM 3449 C CA . PRO B 1 143 ? -5.629 11.57 -5.344 1 87.56 143 PRO B CA 1
ATOM 3450 C C . PRO B 1 143 ? -6.242 10.836 -6.535 1 87.56 143 PRO B C 1
ATOM 3452 O O . PRO B 1 143 ? -6.25 9.602 -6.57 1 87.56 143 PRO B O 1
ATOM 3455 N N . ASP B 1 144 ? -6.484 11.57 -7.57 1 86.69 144 ASP B N 1
ATOM 3456 C CA . ASP B 1 144 ? -7.203 11.094 -8.75 1 86.69 144 ASP B CA 1
ATOM 3457 C C . ASP B 1 144 ? -6.344 10.133 -9.57 1 86.69 144 ASP B C 1
ATOM 3459 O O . ASP B 1 144 ? -6.867 9.336 -10.344 1 86.69 144 ASP B O 1
ATOM 3463 N N . ASN B 1 145 ? -5.102 10.305 -9.477 1 81.06 145 ASN B N 1
ATOM 3464 C CA . ASN B 1 145 ? -4.223 9.477 -10.297 1 81.06 145 ASN B CA 1
ATOM 3465 C C . ASN B 1 145 ? -4.059 8.078 -9.711 1 81.06 145 ASN B C 1
ATOM 3467 O O . ASN B 1 145 ? -3.322 7.254 -10.258 1 81.06 145 ASN B O 1
ATOM 3471 N N . THR B 1 146 ? -4.723 7.758 -8.617 1 86.19 146 THR B N 1
ATOM 3472 C CA . THR B 1 146 ? -4.766 6.406 -8.062 1 86.19 146 THR B CA 1
ATOM 3473 C C . THR B 1 146 ? -6.141 5.781 -8.273 1 86.19 146 THR B C 1
ATOM 3475 O O . THR B 1 146 ? -7.133 6.492 -8.461 1 86.19 146 THR B O 1
ATOM 3478 N N . LYS B 1 147 ? -6.246 4.449 -8.188 1 89.31 147 LYS B N 1
ATOM 3479 C CA . LYS B 1 147 ? -7.523 3.76 -8.336 1 89.31 147 LYS B CA 1
ATOM 3480 C C . LYS B 1 147 ? -8.289 3.729 -7.023 1 89.31 147 LYS B C 1
ATOM 3482 O O . LYS B 1 147 ? -9.438 3.266 -6.977 1 89.31 147 LYS B O 1
ATOM 3487 N N . ALA B 1 148 ? -7.668 4.266 -5.965 1 91.56 148 ALA B N 1
ATOM 3488 C CA . ALA B 1 148 ? -8.32 4.316 -4.66 1 91.56 148 ALA B CA 1
ATOM 3489 C C . ALA B 1 148 ? -9.031 5.656 -4.453 1 91.56 148 ALA B C 1
ATOM 3491 O O . ALA B 1 148 ? -9.352 6.023 -3.32 1 91.56 148 ALA B O 1
ATOM 3492 N N . THR B 1 149 ? -9.352 6.348 -5.52 1 94.06 149 THR B N 1
ATOM 3493 C CA . THR B 1 149 ? -10.07 7.617 -5.445 1 94.06 149 THR B CA 1
ATOM 3494 C C . THR B 1 149 ? -11.57 7.383 -5.312 1 94.06 149 THR B C 1
ATOM 3496 O O . THR B 1 149 ? -12.141 6.551 -6.023 1 94.06 149 THR B O 1
ATOM 3499 N N . TYR B 1 150 ? -12.172 8.055 -4.34 1 97 150 TYR B N 1
ATOM 3500 C CA . TYR B 1 150 ? -13.594 7.863 -4.066 1 97 150 TYR B CA 1
ATOM 3501 C C . TYR B 1 150 ? -14.438 8.828 -4.891 1 97 150 TYR B C 1
ATOM 3503 O O . TYR B 1 150 ? -14.086 10 -5.039 1 97 150 TYR B O 1
ATOM 3511 N N . ASN B 1 151 ? -15.547 8.328 -5.469 1 96.31 151 ASN B N 1
ATOM 3512 C CA . ASN B 1 151 ? -16.5 9.227 -6.117 1 96.31 151 ASN B CA 1
ATOM 3513 C C . ASN B 1 151 ? -17.344 9.977 -5.094 1 96.31 151 ASN B C 1
ATOM 3515 O O . ASN B 1 151 ? -17.297 9.688 -3.898 1 96.31 151 ASN B O 1
ATOM 3519 N N . LEU B 1 152 ? -18.156 10.93 -5.539 1 97.81 152 LEU B N 1
ATOM 3520 C CA . LEU B 1 152 ? -18.875 11.836 -4.66 1 97.81 152 LEU B CA 1
ATOM 3521 C C . LEU B 1 152 ? -19.859 11.062 -3.781 1 97.81 152 LEU B C 1
ATOM 3523 O O . LEU B 1 152 ? -19.953 11.312 -2.576 1 97.81 152 LEU B O 1
ATOM 3527 N N . GLN B 1 153 ? -20.578 10.141 -4.344 1 98.56 153 GLN B N 1
ATOM 3528 C CA . GLN B 1 153 ? -21.562 9.391 -3.564 1 98.56 153 GLN B CA 1
ATOM 3529 C C . GLN B 1 153 ? -20.875 8.602 -2.447 1 98.56 153 GLN B C 1
ATOM 3531 O O . GLN B 1 153 ? -21.391 8.539 -1.329 1 98.56 153 GLN B O 1
ATOM 3536 N N . THR B 1 154 ? -19.75 7.969 -2.711 1 98.38 154 THR B N 1
ATOM 3537 C CA . THR B 1 154 ? -18.984 7.246 -1.701 1 98.38 154 THR B CA 1
ATOM 3538 C C . THR B 1 154 ? -18.531 8.188 -0.582 1 98.38 154 THR B C 1
ATOM 3540 O O . THR B 1 154 ? -18.641 7.844 0.598 1 98.38 154 THR B O 1
ATOM 3543 N N . LEU B 1 155 ? -18.062 9.344 -0.963 1 98.62 155 LEU B N 1
ATOM 3544 C CA . LEU B 1 155 ? -17.672 10.344 0.025 1 98.62 155 LEU B CA 1
ATOM 3545 C C . LEU B 1 155 ? -18.859 10.711 0.924 1 98.62 155 LEU B C 1
ATOM 3547 O O . LEU B 1 155 ? -18.719 10.742 2.148 1 98.62 155 LEU B O 1
ATOM 3551 N N . LEU B 1 156 ? -19.984 10.984 0.299 1 98.81 156 LEU B N 1
ATOM 3552 C CA . LEU B 1 156 ? -21.172 11.375 1.037 1 98.81 156 LEU B CA 1
ATOM 3553 C C . LEU B 1 156 ? -21.641 10.258 1.968 1 98.81 156 LEU B C 1
ATOM 3555 O O . LEU B 1 156 ? -22 10.508 3.121 1 98.81 156 LEU B O 1
ATOM 3559 N N . ASP B 1 157 ? -21.578 9.031 1.481 1 98.88 157 ASP B N 1
ATOM 3560 C CA . ASP B 1 157 ? -22 7.879 2.279 1 98.88 157 ASP B CA 1
ATOM 3561 C C . ASP B 1 157 ? -21.094 7.707 3.504 1 98.88 157 ASP B C 1
ATOM 3563 O O . ASP B 1 157 ? -21.594 7.484 4.613 1 98.88 157 ASP B O 1
ATOM 3567 N N . ILE B 1 158 ? -19.828 7.785 3.326 1 98.81 158 ILE B N 1
ATOM 3568 C CA . ILE B 1 158 ? -18.875 7.586 4.422 1 98.81 158 ILE B CA 1
ATOM 3569 C C . ILE B 1 158 ? -19 8.727 5.426 1 98.81 158 ILE B C 1
ATOM 3571 O O . ILE B 1 158 ? -19.016 8.5 6.637 1 98.81 158 ILE B O 1
ATOM 3575 N N . ALA B 1 159 ? -19.156 9.922 4.941 1 98.56 159 ALA B N 1
ATOM 3576 C CA . ALA B 1 159 ? -19.219 11.102 5.801 1 98.56 159 ALA B CA 1
ATOM 3577 C C . ALA B 1 159 ? -20.484 11.078 6.664 1 98.56 159 ALA B C 1
ATOM 3579 O O . ALA B 1 159 ? -20.562 11.781 7.676 1 98.56 159 ALA B O 1
ATOM 3580 N N . ALA B 1 160 ? -21.469 10.336 6.258 1 98.44 160 ALA B N 1
ATOM 3581 C CA . ALA B 1 160 ? -22.734 10.242 7.004 1 98.44 160 ALA B CA 1
ATOM 3582 C C . ALA B 1 160 ? -22.609 9.234 8.141 1 98.44 160 ALA B C 1
ATOM 3584 O O . ALA B 1 160 ? -23.469 9.188 9.031 1 98.44 160 ALA B O 1
ATOM 3585 N N . GLN B 1 161 ? -21.594 8.461 8.172 1 98.38 161 GLN B N 1
ATOM 3586 C CA . GLN B 1 161 ? -21.453 7.398 9.164 1 98.38 161 GLN B CA 1
ATOM 3587 C C . GLN B 1 161 ? -21.062 7.965 10.523 1 98.38 161 GLN B C 1
ATOM 3589 O O . GLN B 1 161 ? -20.328 8.953 10.602 1 98.38 161 GLN B O 1
ATOM 3594 N N . PRO B 1 162 ? -21.516 7.238 11.57 1 96.69 162 PRO B N 1
ATOM 3595 C CA . PRO B 1 162 ? -21 7.613 12.891 1 96.69 162 PRO B CA 1
ATOM 3596 C C . PRO B 1 162 ? -19.484 7.52 12.984 1 96.69 162 PRO B C 1
ATOM 3598 O O . PRO B 1 162 ? -18.875 6.582 12.453 1 96.69 162 PRO B O 1
ATOM 3601 N N . GLY B 1 163 ? -18.906 8.516 13.523 1 96.56 163 GLY B N 1
ATOM 3602 C CA . GLY B 1 163 ? -17.484 8.438 13.82 1 96.56 163 GLY B CA 1
ATOM 3603 C C . GLY B 1 163 ? -16.625 9.102 12.773 1 96.56 163 GLY B C 1
ATOM 3604 O O . GLY B 1 163 ? -15.406 9.211 12.938 1 96.56 163 GLY B O 1
ATOM 3605 N N . VAL B 1 164 ? -17.188 9.5 11.656 1 98.12 164 VAL B N 1
ATOM 3606 C CA . VAL B 1 164 ? -16.422 10.25 10.672 1 98.12 164 VAL B CA 1
ATOM 3607 C C . VAL B 1 164 ? -16.453 11.734 11.016 1 98.12 164 VAL B C 1
ATOM 3609 O O . VAL B 1 164 ? -17.516 12.344 11.062 1 98.12 164 VAL B O 1
ATOM 3612 N N . ILE B 1 165 ? -15.242 12.336 11.188 1 98.12 165 ILE B N 1
ATOM 3613 C CA . ILE B 1 165 ? -15.266 13.625 11.883 1 98.12 165 ILE B CA 1
ATOM 3614 C C . ILE B 1 165 ? -14.719 14.711 10.961 1 98.12 165 ILE B C 1
ATOM 3616 O O . ILE B 1 165 ? -14.844 15.906 11.258 1 98.12 165 ILE B O 1
ATOM 3620 N N . ALA B 1 166 ? -14.164 14.375 9.844 1 98.5 166 ALA B N 1
ATOM 3621 C CA . ALA B 1 166 ? -13.633 15.305 8.844 1 98.5 166 ALA B CA 1
ATOM 3622 C C . ALA B 1 166 ? -13.266 14.57 7.559 1 98.5 166 ALA B C 1
ATOM 3624 O O . ALA B 1 166 ? -13.266 13.336 7.516 1 98.5 166 ALA B O 1
ATOM 3625 N N . MET B 1 167 ? -13.047 15.305 6.555 1 98.38 167 MET B N 1
ATOM 3626 C CA . MET B 1 167 ? -12.484 14.789 5.312 1 98.38 167 MET B CA 1
ATOM 3627 C C . MET B 1 167 ? -11.148 15.461 5 1 98.38 167 MET B C 1
ATOM 3629 O O . MET B 1 167 ? -11.039 16.688 5.027 1 98.38 167 MET B O 1
ATOM 3633 N N . LYS B 1 168 ? -10.156 14.656 4.855 1 98.25 168 LYS B N 1
ATOM 3634 C CA . LYS B 1 168 ? -8.945 15.094 4.164 1 98.25 168 LYS B CA 1
ATOM 3635 C C . LYS B 1 168 ? -9.086 14.938 2.654 1 98.25 168 LYS B C 1
ATOM 3637 O O . LYS B 1 168 ? -9.164 13.812 2.146 1 98.25 168 LYS B O 1
ATOM 3642 N N . ASN B 1 169 ? -9.023 16.016 1.938 1 97.12 169 ASN B N 1
ATOM 3643 C CA . ASN B 1 169 ? -9.297 15.953 0.505 1 97.12 169 ASN B CA 1
ATOM 3644 C C . ASN B 1 169 ? -8.039 16.219 -0.317 1 97.12 169 ASN B C 1
ATOM 3646 O O . ASN B 1 169 ? -7.57 17.359 -0.388 1 97.12 169 ASN B O 1
ATOM 3650 N N . GLY B 1 170 ? -7.562 15.125 -0.948 1 92 170 GLY B N 1
ATOM 3651 C CA . GLY B 1 170 ? -6.328 15.211 -1.715 1 92 170 GLY B CA 1
ATOM 3652 C C . GLY B 1 170 ? -6.562 15.367 -3.205 1 92 170 GLY B C 1
ATOM 3653 O O . GLY B 1 170 ? -5.66 15.117 -4.012 1 92 170 GLY B O 1
ATOM 3654 N N . VAL B 1 171 ? -7.75 15.781 -3.658 1 88.94 171 VAL B N 1
ATOM 3655 C CA . VAL B 1 171 ? -8.07 15.953 -5.074 1 88.94 171 VAL B CA 1
ATOM 3656 C C . VAL B 1 171 ? -7.273 17.125 -5.637 1 88.94 171 VAL B C 1
ATOM 3658 O O . VAL B 1 171 ? -7.238 18.203 -5.043 1 88.94 171 VAL B O 1
ATOM 3661 N N . ARG B 1 172 ? -6.68 16.922 -6.73 1 88.56 172 ARG B N 1
ATOM 3662 C CA . ARG B 1 172 ? -5.914 17.938 -7.43 1 88.56 172 ARG B CA 1
ATOM 3663 C C . ARG B 1 172 ? -6.535 18.266 -8.781 1 88.56 172 ARG B C 1
ATOM 3665 O O . ARG B 1 172 ? -6 19.078 -9.539 1 88.56 172 ARG B O 1
ATOM 3672 N N . ASN B 1 173 ? -7.512 17.609 -9.094 1 93 173 ASN B N 1
ATOM 3673 C CA . ASN B 1 173 ? -8.328 17.875 -10.273 1 93 173 ASN B CA 1
ATOM 3674 C C . ASN B 1 173 ? -9.383 18.938 -9.992 1 93 173 ASN B C 1
ATOM 3676 O O . ASN B 1 173 ? -10.414 18.656 -9.383 1 93 173 ASN B O 1
ATOM 3680 N N . MET B 1 174 ? -9.117 20.062 -10.539 1 94.12 174 MET B N 1
ATOM 3681 C CA . MET B 1 174 ? -9.953 21.188 -10.148 1 94.12 174 MET B CA 1
ATOM 3682 C C . MET B 1 174 ? -11.352 21.047 -10.734 1 94.12 174 MET B C 1
ATOM 3684 O O . MET B 1 174 ? -12.312 21.609 -10.203 1 94.12 174 MET B O 1
ATOM 3688 N N . ARG B 1 175 ? -11.523 20.328 -11.938 1 94.69 175 ARG B N 1
ATOM 3689 C CA . ARG B 1 175 ? -12.875 20.031 -12.422 1 94.69 175 ARG B CA 1
ATOM 3690 C C . ARG B 1 175 ? -13.68 19.266 -11.367 1 94.69 175 ARG B C 1
ATOM 3692 O O . ARG B 1 175 ? -14.828 19.609 -11.102 1 94.69 175 ARG B O 1
ATOM 3699 N N . ARG B 1 176 ? -13.039 18.375 -10.734 1 94.5 176 ARG B N 1
ATOM 3700 C CA . ARG B 1 176 ? -13.695 17.609 -9.672 1 94.5 176 ARG B CA 1
ATOM 3701 C C . ARG B 1 176 ? -13.898 18.453 -8.43 1 94.5 176 ARG B C 1
ATOM 3703 O O . ARG B 1 176 ? -14.969 18.422 -7.812 1 94.5 176 ARG B O 1
ATOM 3710 N N . TRP B 1 177 ? -12.852 19.188 -8.133 1 95.62 177 TRP B N 1
ATOM 3711 C CA . TRP B 1 177 ? -12.922 20.047 -6.953 1 95.62 177 TRP B CA 1
ATOM 3712 C C . TRP B 1 177 ? -14.117 20.984 -7.039 1 95.62 177 TRP B C 1
ATOM 3714 O O . TRP B 1 177 ? -14.945 21.047 -6.125 1 95.62 177 TRP B O 1
ATOM 3724 N N . ASP B 1 178 ? -14.297 21.625 -8.141 1 96 178 ASP B N 1
ATOM 3725 C CA . ASP B 1 178 ? -15.32 22.656 -8.336 1 96 178 ASP B CA 1
ATOM 3726 C C . ASP B 1 178 ? -16.719 22.047 -8.375 1 96 178 ASP B C 1
ATOM 3728 O O . ASP B 1 178 ? -17.703 22.703 -8.031 1 96 178 ASP B O 1
ATOM 3732 N N . THR B 1 179 ? -16.766 20.812 -8.727 1 96.94 179 THR B N 1
ATOM 3733 C CA . THR B 1 179 ? -18.078 20.188 -8.883 1 96.94 179 THR B CA 1
ATOM 3734 C C . THR B 1 179 ? -18.469 19.438 -7.617 1 96.94 179 THR B C 1
ATOM 3736 O O . THR B 1 179 ? -19.656 19.406 -7.246 1 96.94 179 THR B O 1
ATOM 3739 N N . GLU B 1 180 ? -17.516 18.875 -6.922 1 97.19 180 GLU B N 1
ATOM 3740 C CA . GLU B 1 180 ? -17.828 17.953 -5.828 1 97.19 180 GLU B CA 1
ATOM 3741 C C . GLU B 1 180 ? -17.859 18.688 -4.488 1 97.19 180 GLU B C 1
ATOM 3743 O O . GLU B 1 180 ? -18.703 18.406 -3.641 1 97.19 180 GLU B O 1
ATOM 3748 N N . ILE B 1 181 ? -17.016 19.609 -4.309 1 97.19 181 ILE B N 1
ATOM 3749 C CA . ILE B 1 181 ? -16.859 20.234 -2.996 1 97.19 181 ILE B CA 1
ATOM 3750 C C . ILE B 1 181 ? -18.141 21.016 -2.645 1 97.19 181 ILE B C 1
ATOM 3752 O O . ILE B 1 181 ? -18.656 20.891 -1.538 1 97.19 181 ILE B O 1
ATOM 3756 N N . PRO B 1 182 ? -18.719 21.812 -3.59 1 97.56 182 PRO B N 1
ATOM 3757 C CA . PRO B 1 182 ? -19.969 22.516 -3.232 1 97.56 182 PRO B CA 1
ATOM 3758 C C . PRO B 1 182 ? -21.094 21.547 -2.84 1 97.56 182 PRO B C 1
ATOM 3760 O O . PRO B 1 182 ? -21.844 21.828 -1.912 1 97.56 182 PRO B O 1
ATOM 3763 N N . VAL B 1 183 ? -21.188 20.438 -3.486 1 98.56 183 VAL B N 1
ATOM 3764 C CA . VAL B 1 183 ? -22.219 19.453 -3.18 1 98.56 183 VAL B CA 1
ATOM 3765 C C . VAL B 1 183 ? -21.938 18.812 -1.821 1 98.56 183 VAL B C 1
ATOM 3767 O O . VAL B 1 183 ? -22.844 18.672 -0.992 1 98.56 183 VAL B O 1
ATOM 3770 N N . PHE B 1 184 ? -20.734 18.453 -1.569 1 98.5 184 PHE B N 1
ATOM 3771 C CA . PHE B 1 184 ? -20.359 17.844 -0.302 1 98.5 184 PHE B CA 1
ATOM 3772 C C . PHE B 1 184 ? -20.672 18.766 0.866 1 98.5 184 PHE B C 1
ATOM 3774 O O . PHE B 1 184 ? -21.266 18.328 1.86 1 98.5 184 PHE B O 1
ATOM 3781 N N . ARG B 1 185 ? -20.312 20.016 0.743 1 97.44 185 ARG B N 1
ATOM 3782 C CA . ARG B 1 185 ? -20.531 20.984 1.809 1 97.44 185 ARG B CA 1
ATOM 3783 C C . ARG B 1 185 ? -22.031 21.172 2.07 1 97.44 185 ARG B C 1
ATOM 3785 O O . ARG B 1 185 ? -22.438 21.359 3.217 1 97.44 185 ARG B O 1
ATOM 3792 N N . ARG B 1 186 ? -22.766 21.141 1.039 1 98.19 186 ARG B N 1
ATOM 3793 C CA . ARG B 1 186 ? -24.219 21.297 1.175 1 98.19 186 ARG B CA 1
ATOM 3794 C C . ARG B 1 186 ? -24.828 20.078 1.868 1 98.19 186 ARG B C 1
ATOM 3796 O O . ARG B 1 186 ? -25.656 20.219 2.77 1 98.19 186 ARG B O 1
ATOM 3803 N N . GLU B 1 187 ? -24.406 18.891 1.484 1 98.62 187 GLU B N 1
ATOM 3804 C CA . GLU B 1 187 ? -25.016 17.641 1.95 1 98.62 187 GLU B CA 1
ATOM 3805 C C . GLU B 1 187 ? -24.453 17.219 3.303 1 98.62 187 GLU B C 1
ATOM 3807 O O . GLU B 1 187 ? -25.109 16.516 4.062 1 98.62 187 GLU B O 1
ATOM 3812 N N . ARG B 1 188 ? -23.25 17.641 3.576 1 98.25 188 ARG B N 1
ATOM 3813 C CA . ARG B 1 188 ? -22.578 17.297 4.82 1 98.25 188 ARG B CA 1
ATOM 3814 C C . ARG B 1 188 ? -21.969 18.531 5.48 1 98.25 188 ARG B C 1
ATOM 3816 O O . ARG B 1 188 ? -20.766 18.594 5.707 1 98.25 188 ARG B O 1
ATOM 3823 N N . PRO B 1 189 ? -22.812 19.5 5.859 1 96.5 189 PRO B N 1
ATOM 3824 C CA . PRO B 1 189 ? -22.344 20.797 6.34 1 96.5 189 PRO B CA 1
ATOM 3825 C C . PRO B 1 189 ? -21.594 20.703 7.668 1 96.5 189 PRO B C 1
ATOM 3827 O O . PRO B 1 189 ? -20.828 21.594 8.023 1 96.5 189 PRO B O 1
ATOM 3830 N N . ASN B 1 190 ? -21.781 19.594 8.352 1 95.62 190 ASN B N 1
ATOM 3831 C CA . ASN B 1 190 ? -21.172 19.469 9.672 1 95.62 190 ASN B CA 1
ATOM 3832 C C . ASN B 1 190 ? -19.859 18.703 9.617 1 95.62 190 ASN B C 1
ATOM 3834 O O . ASN B 1 190 ? -19.219 18.484 10.648 1 95.62 190 ASN B O 1
ATOM 3838 N N . VAL B 1 191 ? -19.391 18.266 8.469 1 97.75 191 VAL B N 1
ATOM 3839 C CA . VAL B 1 191 ? -18.125 17.562 8.297 1 97.75 191 VAL B CA 1
ATOM 3840 C C . VAL B 1 191 ? -17.078 18.5 7.723 1 97.75 191 VAL B C 1
ATOM 3842 O O . VAL B 1 191 ? -17.141 18.875 6.547 1 97.75 191 VAL B O 1
ATOM 3845 N N . PRO B 1 192 ? -16.109 18.875 8.555 1 97.88 192 PRO B N 1
ATOM 3846 C CA . PRO B 1 192 ? -15.062 19.781 8.055 1 97.88 192 PRO B CA 1
ATOM 3847 C C . PRO B 1 192 ? -14.32 19.203 6.848 1 97.88 192 PRO B C 1
ATOM 3849 O O . PRO B 1 192 ? -14.031 18 6.805 1 97.88 192 PRO B O 1
ATOM 3852 N N . VAL B 1 193 ? -14.039 20.094 5.898 1 98 193 VAL B N 1
ATOM 3853 C CA . VAL B 1 193 ? -13.219 19.75 4.738 1 98 193 VAL B CA 1
ATOM 3854 C C . VAL B 1 193 ? -11.82 20.344 4.898 1 98 193 VAL B C 1
ATOM 3856 O O . VAL B 1 193 ? -11.664 21.578 4.941 1 98 193 VAL B O 1
ATOM 3859 N N . LEU B 1 194 ? -10.867 19.484 5.031 1 98.31 194 LEU B N 1
ATOM 3860 C CA . LEU B 1 194 ? -9.469 19.891 5.121 1 98.31 194 LEU B CA 1
ATOM 3861 C C . LEU B 1 194 ? -8.727 19.578 3.824 1 98.31 194 LEU B C 1
ATOM 3863 O O . LEU B 1 194 ? -8.656 18.422 3.402 1 98.31 194 LEU B O 1
ATOM 3867 N N . THR B 1 195 ? -8.227 20.672 3.184 1 97.12 195 THR B N 1
ATOM 3868 C CA . THR B 1 195 ? -7.465 20.422 1.967 1 97.12 195 THR B CA 1
ATOM 3869 C C . THR B 1 195 ? -6.094 19.828 2.297 1 97.12 195 THR B C 1
ATOM 3871 O O . THR B 1 195 ? -5.598 20 3.412 1 97.12 195 THR B O 1
ATOM 3874 N N . CYS B 1 196 ? -5.707 19.109 1.286 1 93.25 196 CYS B N 1
ATOM 3875 C CA . CYS B 1 196 ? -4.352 18.562 1.392 1 93.25 196 CYS B CA 1
ATOM 3876 C C . CYS B 1 196 ? -3.613 18.688 0.065 1 93.25 196 CYS B C 1
ATOM 3878 O O . CYS B 1 196 ? -4.129 19.281 -0.888 1 93.25 196 CYS B O 1
ATOM 3880 N N . HIS B 1 197 ? -2.354 18.359 -0.052 1 84.81 197 HIS B N 1
ATOM 3881 C CA . HIS B 1 197 ? -1.369 18.531 -1.114 1 84.81 197 HIS B CA 1
ATOM 3882 C C . HIS B 1 197 ? -0.816 19.953 -1.125 1 84.81 197 HIS B C 1
ATOM 3884 O O . HIS B 1 197 ? -1.443 20.859 -1.672 1 84.81 197 HIS B O 1
ATOM 3890 N N . ASP B 1 198 ? 0.224 20.109 -0.853 1 85.75 198 ASP B N 1
ATOM 3891 C CA . ASP B 1 198 ? 0.903 21.344 -0.468 1 85.75 198 ASP B CA 1
ATOM 3892 C C . ASP B 1 198 ? 1.086 22.266 -1.67 1 85.75 198 ASP B C 1
ATOM 3894 O O . ASP B 1 198 ? 1.05 23.484 -1.53 1 85.75 198 ASP B O 1
ATOM 3898 N N . GLU B 1 199 ? 1.05 21.703 -2.836 1 89.69 199 GLU B N 1
ATOM 3899 C CA . GLU B 1 199 ? 1.25 22.484 -4.051 1 89.69 199 GLU B CA 1
ATOM 3900 C C . GLU B 1 199 ? -0.06 23.094 -4.535 1 89.69 199 GLU B C 1
ATOM 3902 O O . GLU B 1 199 ? -0.062 23.938 -5.438 1 89.69 199 GLU B O 1
ATOM 3907 N N . TYR B 1 200 ? -1.174 22.781 -3.869 1 92.19 200 TYR B N 1
ATOM 3908 C CA . TYR B 1 200 ? -2.475 23.219 -4.363 1 92.19 200 TYR B CA 1
ATOM 3909 C C . TYR B 1 200 ? -3.195 24.062 -3.322 1 92.19 200 TYR B C 1
ATOM 3911 O O . TYR B 1 200 ? -4.395 24.328 -3.445 1 92.19 200 TYR B O 1
ATOM 3919 N N . LEU B 1 201 ? -2.525 24.516 -2.346 1 96.12 201 LEU B N 1
ATOM 3920 C CA . LEU B 1 201 ? -3.182 25.172 -1.224 1 96.12 201 LEU B CA 1
ATOM 3921 C C . LEU B 1 201 ? -3.822 26.484 -1.664 1 96.12 201 LEU B C 1
ATOM 3923 O O . LEU B 1 201 ? -4.934 26.812 -1.241 1 96.12 201 LEU B O 1
ATOM 3927 N N . LEU B 1 202 ? -3.139 27.25 -2.551 1 96.44 202 LEU B N 1
ATOM 3928 C CA . LEU B 1 202 ? -3.73 28.5 -3.023 1 96.44 202 LEU B CA 1
ATOM 3929 C C . LEU B 1 202 ? -5.062 28.234 -3.723 1 96.44 202 LEU B C 1
ATOM 3931 O O . LEU B 1 202 ? -6.031 28.969 -3.516 1 96.44 202 LEU B O 1
ATOM 3935 N N . HIS B 1 203 ? -5.188 27.156 -4.457 1 95 203 HIS B N 1
ATOM 3936 C CA . HIS B 1 203 ? -6.332 26.875 -5.32 1 95 203 HIS B CA 1
ATOM 3937 C C . HIS B 1 203 ? -7.504 26.328 -4.516 1 95 203 HIS B C 1
ATOM 3939 O O . HIS B 1 203 ? -8.648 26.359 -4.98 1 95 203 HIS B O 1
ATOM 3945 N N . THR B 1 204 ? -7.18 25.891 -3.268 1 96.44 204 THR B N 1
ATOM 3946 C CA . THR B 1 204 ? -8.227 25.188 -2.525 1 96.44 204 THR B CA 1
ATOM 3947 C C . THR B 1 204 ? -8.555 25.938 -1.231 1 96.44 204 THR B C 1
ATOM 3949 O O . THR B 1 204 ? -9.57 25.656 -0.591 1 96.44 204 THR B O 1
ATOM 3952 N N . ALA B 1 205 ? -7.793 26.938 -0.895 1 96.56 205 ALA B N 1
ATOM 3953 C CA . ALA B 1 205 ? -7.859 27.578 0.415 1 96.56 205 ALA B CA 1
ATOM 3954 C C . ALA B 1 205 ? -9.195 28.281 0.614 1 96.56 205 ALA B C 1
ATOM 3956 O O . ALA B 1 205 ? -9.625 28.5 1.749 1 96.56 205 ALA B O 1
ATOM 3957 N N . PHE B 1 206 ? -9.922 28.547 -0.423 1 96.25 206 PHE B N 1
ATOM 3958 C CA . PHE B 1 206 ? -11.086 29.422 -0.353 1 96.25 206 PHE B CA 1
ATOM 3959 C C . PHE B 1 206 ? -12.352 28.609 -0.091 1 96.25 206 PHE B C 1
ATOM 3961 O O . PHE B 1 206 ? -13.398 29.172 0.242 1 96.25 206 PHE B O 1
ATOM 3968 N N . ASP B 1 207 ? -12.281 27.234 -0.213 1 94.38 207 ASP B N 1
ATOM 3969 C CA . ASP B 1 207 ? -13.461 26.391 -0.158 1 94.38 207 ASP B CA 1
ATOM 3970 C C . ASP B 1 207 ? -13.375 25.406 1.015 1 94.38 207 ASP B C 1
ATOM 3972 O O . ASP B 1 207 ? -14.195 24.5 1.125 1 94.38 207 ASP B O 1
ATOM 3976 N N . VAL B 1 208 ? -12.414 25.609 1.859 1 96.12 208 VAL B N 1
ATOM 3977 C CA . VAL B 1 208 ? -12.18 24.562 2.852 1 96.12 208 VAL B CA 1
ATOM 3978 C C . VAL B 1 208 ? -12.227 25.156 4.254 1 96.12 208 VAL B C 1
ATOM 3980 O O . VAL B 1 208 ? -12.289 26.391 4.41 1 96.12 208 VAL B O 1
ATOM 3983 N N . ASP B 1 209 ? -12.219 24.266 5.277 1 97.44 209 ASP B N 1
ATOM 3984 C CA . ASP B 1 209 ? -12.289 24.672 6.676 1 97.44 209 ASP B CA 1
ATOM 3985 C C . ASP B 1 209 ? -10.898 24.719 7.309 1 97.44 209 ASP B C 1
ATOM 3987 O O . ASP B 1 209 ? -10.719 25.297 8.391 1 97.44 209 ASP B O 1
ATOM 3991 N N . GLY B 1 210 ? -9.93 24.156 6.648 1 97.94 210 GLY B N 1
ATOM 3992 C CA . GLY B 1 210 ? -8.57 24.078 7.164 1 97.94 210 GLY B CA 1
ATOM 3993 C C . GLY B 1 210 ? -7.641 23.266 6.277 1 97.94 210 GLY B C 1
ATOM 3994 O O . GLY B 1 210 ? -7.957 23.016 5.113 1 97.94 210 GLY B O 1
ATOM 3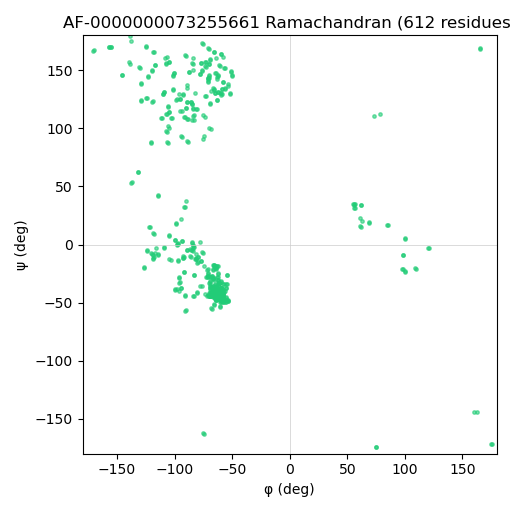995 N N . MET B 1 211 ? -6.453 23.031 6.805 1 98.44 211 MET B N 1
ATOM 3996 C CA . MET B 1 211 ? -5.422 22.312 6.059 1 98.44 211 MET B CA 1
ATOM 3997 C C . MET B 1 211 ? -4.848 21.172 6.887 1 98.44 211 MET B C 1
ATOM 3999 O O . MET B 1 211 ? -4.484 21.359 8.047 1 98.44 211 MET B O 1
ATOM 4003 N N . LEU B 1 212 ? -4.883 19.969 6.383 1 98.25 212 LEU B N 1
ATOM 4004 C CA . LEU B 1 212 ? -4.137 18.828 6.906 1 98.25 212 LEU B CA 1
ATOM 4005 C C . LEU B 1 212 ? -2.975 18.469 5.984 1 98.25 212 LEU B C 1
ATOM 4007 O O . LEU B 1 212 ? -3.154 17.75 4.996 1 98.25 212 LEU B O 1
ATOM 4011 N N . VAL B 1 213 ? -1.766 18.938 6.301 1 97.56 213 VAL B N 1
ATOM 4012 C CA . VAL B 1 213 ? -0.66 18.922 5.348 1 97.56 213 VAL B CA 1
ATOM 4013 C C . VAL B 1 213 ? 0.655 18.688 6.086 1 97.56 213 VAL B C 1
ATOM 4015 O O . VAL B 1 213 ? 0.815 19.109 7.234 1 97.56 213 VAL B O 1
ATOM 4018 N N . GLY B 1 214 ? 1.55 17.984 5.422 1 96.25 214 GLY B N 1
ATOM 4019 C CA . GLY B 1 214 ? 2.918 17.906 5.906 1 96.25 214 GLY B CA 1
ATOM 4020 C C . GLY B 1 214 ? 3.592 19.266 5.996 1 96.25 214 GLY B C 1
ATOM 4021 O O . GLY B 1 214 ? 4.375 19.516 6.918 1 96.25 214 GLY B O 1
ATOM 4022 N N . TYR B 1 215 ? 3.227 20.156 5.121 1 95.81 215 TYR B N 1
ATOM 4023 C CA . TYR B 1 215 ? 3.748 21.516 5.023 1 95.81 215 TYR B CA 1
ATOM 4024 C C . TYR B 1 215 ? 3.596 22.25 6.348 1 95.81 215 TYR B C 1
ATOM 4026 O O . TYR B 1 215 ? 4.434 23.078 6.703 1 95.81 215 TYR B O 1
ATOM 4034 N N . GLY B 1 216 ? 2.555 21.953 7.047 1 97.44 216 GLY B N 1
ATOM 4035 C CA . GLY B 1 216 ? 2.289 22.578 8.328 1 97.44 216 GLY B CA 1
ATOM 4036 C C . GLY B 1 216 ? 3.352 22.281 9.375 1 97.44 216 GLY B C 1
ATOM 4037 O O . GLY B 1 216 ? 3.471 23 10.367 1 97.44 216 GLY B O 1
ATOM 4038 N N . GLY B 1 217 ? 4.125 21.234 9.117 1 97.44 217 GLY B N 1
ATOM 4039 C CA . GLY B 1 217 ? 5.176 20.844 10.047 1 97.44 217 GLY B CA 1
ATOM 4040 C C . GLY B 1 217 ? 6.402 21.734 9.969 1 97.44 217 GLY B C 1
ATOM 4041 O O . GLY B 1 217 ? 7.23 21.734 10.883 1 97.44 217 GLY B O 1
ATOM 4042 N N . ILE B 1 218 ? 6.5 22.562 8.859 1 98.06 218 ILE B N 1
ATOM 4043 C CA . ILE B 1 218 ? 7.723 23.344 8.711 1 98.06 218 ILE B CA 1
ATOM 4044 C C . ILE B 1 218 ? 7.371 24.812 8.539 1 98.06 218 ILE B C 1
ATOM 4046 O O . ILE B 1 218 ? 8.211 25.688 8.758 1 98.06 218 ILE B O 1
ATOM 4050 N N . ALA B 1 219 ? 6.156 25.109 8.148 1 98.12 219 ALA B N 1
ATOM 4051 C CA . ALA B 1 219 ? 5.758 26.5 7.887 1 98.12 219 ALA B CA 1
ATOM 4052 C C . ALA B 1 219 ? 4.371 26.781 8.461 1 98.12 219 ALA B C 1
ATOM 4054 O O . ALA B 1 219 ? 3.498 27.297 7.766 1 98.12 219 ALA B O 1
ATOM 4055 N N . PRO B 1 220 ? 4.219 26.484 9.758 1 98.31 220 PRO B N 1
ATOM 4056 C CA . PRO B 1 220 ? 2.879 26.641 10.328 1 98.31 220 PRO B CA 1
ATOM 4057 C C . PRO B 1 220 ? 2.414 28.109 10.328 1 98.31 220 PRO B C 1
ATOM 4059 O O . PRO B 1 220 ? 1.245 28.375 10.047 1 98.31 220 PRO B O 1
ATOM 4062 N N . GLU B 1 221 ? 3.252 29.078 10.516 1 97.81 221 GLU B N 1
ATOM 4063 C CA . GLU B 1 221 ? 2.861 30.469 10.703 1 97.81 221 GLU B CA 1
ATOM 4064 C C . GLU B 1 221 ? 2.256 31.047 9.43 1 97.81 221 GLU B C 1
ATOM 4066 O O . GLU B 1 221 ? 1.106 31.5 9.43 1 97.81 221 GLU B O 1
ATOM 4071 N N . PRO B 1 222 ? 2.955 30.984 8.336 1 98.19 222 PRO B N 1
ATOM 4072 C CA . PRO B 1 222 ? 2.338 31.531 7.121 1 98.19 222 PRO B CA 1
ATOM 4073 C C . PRO B 1 222 ? 1.115 30.734 6.676 1 98.19 222 PRO B C 1
ATOM 4075 O O . PRO B 1 222 ? 0.193 31.297 6.078 1 98.19 222 PRO B O 1
ATOM 4078 N N . LEU B 1 223 ? 1.019 29.438 6.938 1 98.5 223 LEU B N 1
ATOM 4079 C CA . LEU B 1 223 ? -0.136 28.641 6.527 1 98.5 223 LEU B CA 1
ATOM 4080 C C . LEU B 1 223 ? -1.375 29.047 7.324 1 98.5 223 LEU B C 1
ATOM 4082 O O . LEU B 1 223 ? -2.492 29.016 6.801 1 98.5 223 LEU B O 1
ATOM 4086 N N . LEU B 1 224 ? -1.15 29.375 8.617 1 98.62 224 LEU B N 1
ATOM 4087 C CA . LEU B 1 224 ? -2.268 29.891 9.406 1 98.62 224 LEU B CA 1
ATOM 4088 C C . LEU B 1 224 ? -2.787 31.203 8.82 1 98.62 224 LEU B C 1
ATOM 4090 O O . LEU B 1 224 ? -4 31.422 8.766 1 98.62 224 LEU B O 1
ATOM 4094 N N . GLU B 1 225 ? -1.87 32.031 8.328 1 98.62 225 GLU B N 1
ATOM 4095 C CA . GLU B 1 225 ? -2.27 33.25 7.648 1 98.62 225 GLU B CA 1
ATOM 4096 C C . GLU B 1 225 ? -3.002 32.938 6.348 1 98.62 225 GLU B C 1
ATOM 4098 O O . GLU B 1 225 ? -3.945 33.656 5.977 1 98.62 225 GLU B O 1
ATOM 4103 N N . LEU B 1 226 ? -2.559 31.922 5.645 1 98.62 226 LEU B N 1
ATOM 4104 C CA . LEU B 1 226 ? -3.207 31.531 4.395 1 98.62 226 LEU B CA 1
ATOM 4105 C C . LEU B 1 226 ? -4.629 31.047 4.652 1 98.62 226 LEU B C 1
ATOM 4107 O O . LEU B 1 226 ? -5.543 31.359 3.883 1 98.62 226 LEU B O 1
ATOM 4111 N N . ILE B 1 227 ? -4.801 30.266 5.695 1 98.56 227 ILE B N 1
ATOM 4112 C CA . ILE B 1 227 ? -6.133 29.797 6.066 1 98.56 227 ILE B CA 1
ATOM 4113 C C . ILE B 1 227 ? -7.035 30.984 6.363 1 98.56 227 ILE B C 1
ATOM 4115 O O . ILE B 1 227 ? -8.18 31.031 5.891 1 98.56 227 ILE B O 1
ATOM 4119 N N . LYS B 1 228 ? -6.516 31.984 7.129 1 98.5 228 LYS B N 1
ATOM 4120 C CA . LYS B 1 228 ? -7.277 33.188 7.441 1 98.5 228 LYS B CA 1
ATOM 4121 C C . LYS B 1 228 ? -7.645 33.938 6.172 1 98.5 228 LYS B C 1
ATOM 4123 O O . LYS B 1 228 ? -8.781 34.406 6.016 1 98.5 228 LYS B O 1
ATOM 4128 N N . ALA B 1 229 ? -6.695 34.094 5.293 1 98.69 229 ALA B N 1
ATOM 4129 C CA . ALA B 1 229 ? -6.938 34.781 4.027 1 98.69 229 ALA B CA 1
ATOM 4130 C C . ALA B 1 229 ? -7.984 34.031 3.197 1 98.69 229 ALA B C 1
ATOM 4132 O O . ALA B 1 229 ? -8.836 34.688 2.564 1 98.69 229 ALA B O 1
ATOM 4133 N N . GLY B 1 230 ? -7.879 32.719 3.139 1 98 230 GLY B N 1
ATOM 4134 C CA . GLY B 1 230 ? -8.859 31.922 2.426 1 98 230 GLY B CA 1
ATOM 4135 C C . GLY B 1 230 ? -10.266 32.094 2.963 1 98 230 GLY B C 1
ATOM 4136 O O . GLY B 1 230 ? -11.211 32.281 2.195 1 98 230 GLY B O 1
ATOM 4137 N N . LYS B 1 231 ? -10.406 32.031 4.27 1 97.25 231 LYS B N 1
ATOM 4138 C CA . LYS B 1 231 ? -11.711 32.188 4.91 1 97.25 231 LYS B CA 1
ATOM 4139 C C . LYS B 1 231 ? -12.289 33.562 4.621 1 97.25 231 LYS B C 1
ATOM 4141 O O . LYS B 1 231 ? -13.508 33.719 4.465 1 97.25 231 LYS B O 1
ATOM 4146 N N . ALA B 1 232 ? -11.422 34.5 4.516 1 98.12 232 ALA B N 1
ATOM 4147 C CA . ALA B 1 232 ? -11.828 35.906 4.246 1 98.12 232 ALA B CA 1
ATOM 4148 C C . ALA B 1 232 ? -12.031 36.125 2.752 1 98.12 232 ALA B C 1
ATOM 4150 O O . ALA B 1 232 ? -12.453 37.188 2.336 1 98.12 232 ALA B O 1
ATOM 4151 N N . LYS B 1 233 ? -11.734 35.156 1.963 1 98 233 LYS B N 1
ATOM 4152 C CA . LYS B 1 233 ? -11.781 35.281 0.507 1 98 233 LYS B CA 1
ATOM 4153 C C . LYS B 1 233 ? -10.906 36.438 0.014 1 98 233 LYS B C 1
ATOM 4155 O O . LYS B 1 233 ? -11.281 37.156 -0.916 1 98 233 LYS B O 1
ATOM 4160 N N . ASP B 1 234 ? -9.891 36.625 0.753 1 98.44 234 ASP B N 1
ATOM 4161 C CA . ASP B 1 234 ? -8.898 37.656 0.401 1 98.44 234 ASP B CA 1
ATOM 4162 C C . ASP B 1 234 ? -7.816 37.062 -0.507 1 98.44 234 ASP B C 1
ATOM 4164 O O . ASP B 1 234 ? -6.73 36.719 -0.041 1 98.44 234 ASP B O 1
ATOM 4168 N N . TYR B 1 235 ? -8.086 37.125 -1.78 1 98.25 235 TYR B N 1
ATOM 4169 C CA . TYR B 1 235 ? -7.18 36.5 -2.742 1 98.25 235 TYR B CA 1
ATOM 4170 C C . TYR B 1 235 ? -5.828 37.188 -2.742 1 98.25 235 TYR B C 1
ATOM 4172 O O . TYR B 1 235 ? -4.785 36.562 -2.887 1 98.25 235 TYR B O 1
ATOM 4180 N N . ALA B 1 236 ? -5.828 38.469 -2.66 1 98.56 236 ALA B N 1
ATOM 4181 C CA . ALA B 1 236 ? -4.57 39.188 -2.699 1 98.56 236 ALA B CA 1
ATOM 4182 C C . ALA B 1 236 ? -3.631 38.75 -1.583 1 98.56 236 ALA B C 1
ATOM 4184 O O . ALA B 1 236 ? -2.453 38.469 -1.826 1 98.56 236 ALA B O 1
ATOM 4185 N N . LYS B 1 237 ? -4.16 38.656 -0.393 1 98.62 237 LYS B N 1
ATOM 4186 C CA . LYS B 1 237 ? -3.355 38.219 0.742 1 98.62 237 LYS B CA 1
ATOM 4187 C C . LYS B 1 237 ? -2.938 36.75 0.583 1 98.62 237 LYS B C 1
ATOM 4189 O O . LYS B 1 237 ? -1.799 36.406 0.89 1 98.62 237 LYS B O 1
ATOM 4194 N N . ALA B 1 238 ? -3.859 35.906 0.144 1 98.56 238 ALA B N 1
ATOM 4195 C CA . ALA B 1 238 ? -3.547 34.5 -0.085 1 98.56 238 ALA B CA 1
ATOM 4196 C C . ALA B 1 238 ? -2.41 34.344 -1.093 1 98.56 238 ALA B C 1
ATOM 4198 O O . ALA B 1 238 ? -1.496 33.562 -0.89 1 98.56 238 ALA B O 1
ATOM 4199 N N . ARG B 1 239 ? -2.465 35.125 -2.18 1 98.38 239 ARG B N 1
ATOM 4200 C CA . ARG B 1 239 ? -1.438 35.094 -3.215 1 98.38 239 ARG B CA 1
ATOM 4201 C C . ARG B 1 239 ? -0.09 35.562 -2.666 1 98.38 239 ARG B C 1
ATOM 4203 O O . ARG B 1 239 ? 0.943 34.969 -2.973 1 98.38 239 ARG B O 1
ATOM 4210 N N . GLU B 1 240 ? -0.118 36.562 -1.881 1 98.56 240 GLU B N 1
ATOM 4211 C CA . GLU B 1 240 ? 1.104 37.062 -1.252 1 98.56 240 GLU B CA 1
ATOM 4212 C C . GLU B 1 240 ? 1.781 35.969 -0.429 1 98.56 240 GLU B C 1
ATOM 4214 O O . GLU B 1 240 ? 2.99 35.75 -0.543 1 98.56 240 GLU B O 1
ATOM 4219 N N . ILE B 1 241 ? 1.018 35.312 0.377 1 98.31 241 ILE B N 1
ATOM 4220 C CA . ILE B 1 241 ? 1.543 34.25 1.227 1 98.31 241 ILE B CA 1
ATOM 4221 C C . ILE B 1 241 ? 2.039 33.094 0.36 1 98.31 241 ILE B C 1
ATOM 4223 O O . ILE B 1 241 ? 3.102 32.531 0.62 1 98.31 241 ILE B O 1
ATOM 4227 N N . HIS B 1 242 ? 1.231 32.719 -0.656 1 98.19 242 HIS B N 1
ATOM 4228 C CA . HIS B 1 242 ? 1.631 31.688 -1.604 1 98.19 242 HIS B CA 1
ATOM 4229 C C . HIS B 1 242 ? 2.99 32 -2.221 1 98.19 242 HIS B C 1
ATOM 4231 O O . HIS B 1 242 ? 3.869 31.141 -2.268 1 98.19 242 HIS B O 1
ATOM 4237 N N . ASP B 1 243 ? 3.148 33.219 -2.693 1 98.19 243 ASP B N 1
ATOM 4238 C CA . ASP B 1 243 ? 4.391 33.625 -3.344 1 98.19 243 ASP B CA 1
ATOM 4239 C C . ASP B 1 243 ? 5.559 33.594 -2.361 1 98.19 243 ASP B C 1
ATOM 4241 O O . ASP B 1 243 ? 6.676 33.219 -2.73 1 98.19 243 ASP B O 1
ATOM 4245 N N . GLN B 1 244 ? 5.336 34 -1.124 1 97.88 244 GLN B N 1
ATOM 4246 C CA . GLN B 1 244 ? 6.352 33.938 -0.076 1 97.88 244 GLN B CA 1
ATOM 4247 C C . GLN B 1 244 ? 6.832 32.5 0.137 1 97.88 244 GLN B C 1
ATOM 4249 O O . GLN B 1 244 ? 8.031 32.25 0.314 1 97.88 244 GLN B O 1
ATOM 4254 N N . LEU B 1 245 ? 5.906 31.547 0.057 1 97.94 245 LEU B N 1
ATOM 4255 C CA . LEU B 1 245 ? 6.191 30.172 0.411 1 97.94 245 LEU B CA 1
ATOM 4256 C C . LEU B 1 245 ? 6.637 29.375 -0.812 1 97.94 245 LEU B C 1
ATOM 4258 O O . LEU B 1 245 ? 7.164 28.266 -0.681 1 97.94 245 LEU B O 1
ATOM 4262 N N . LEU B 1 246 ? 6.508 29.906 -2.02 1 97.44 246 LEU B N 1
ATOM 4263 C CA . LEU B 1 246 ? 6.703 29.172 -3.262 1 97.44 246 LEU B CA 1
ATOM 4264 C C . LEU B 1 246 ? 8.109 28.594 -3.332 1 97.44 246 LEU B C 1
ATOM 4266 O O . LEU B 1 246 ? 8.289 27.438 -3.756 1 97.44 246 LEU B O 1
ATOM 4270 N N . PRO B 1 247 ? 9.219 29.328 -2.908 1 97.25 247 PRO B N 1
ATOM 4271 C CA . PRO B 1 247 ? 10.539 28.688 -2.926 1 97.25 247 PRO B CA 1
ATOM 4272 C C . PRO B 1 247 ? 10.609 27.438 -2.066 1 97.25 247 PRO B C 1
ATOM 4274 O O . PRO B 1 247 ? 11.258 26.453 -2.449 1 97.25 247 PRO B O 1
ATOM 4277 N N . VAL B 1 248 ? 9.961 27.406 -0.923 1 97.62 248 VAL B N 1
ATOM 4278 C CA . VAL B 1 248 ? 9.938 26.25 -0.036 1 97.62 248 VAL B CA 1
ATOM 4279 C C . VAL B 1 248 ? 9.133 25.109 -0.676 1 97.62 248 VAL B C 1
ATOM 4281 O O . VAL B 1 248 ? 9.555 23.953 -0.657 1 97.62 248 VAL B O 1
ATOM 4284 N N . THR B 1 249 ? 7.938 25.484 -1.257 1 96.69 249 THR B N 1
ATOM 4285 C CA . THR B 1 249 ? 7.105 24.5 -1.938 1 96.69 249 THR B CA 1
ATOM 4286 C C . THR B 1 249 ? 7.891 23.781 -3.033 1 96.69 249 THR B C 1
ATOM 4288 O O . THR B 1 249 ? 7.84 22.562 -3.146 1 96.69 249 THR B O 1
ATOM 4291 N N . LYS B 1 250 ? 8.617 24.562 -3.824 1 95.56 250 LYS B N 1
ATOM 4292 C CA . LYS B 1 250 ? 9.414 23.984 -4.902 1 95.56 250 LYS B CA 1
ATOM 4293 C C . LYS B 1 250 ? 10.5 23.062 -4.355 1 95.56 250 LYS B C 1
ATOM 4295 O O . LYS B 1 250 ? 10.68 21.938 -4.84 1 95.56 250 LYS B O 1
ATOM 4300 N N . ALA B 1 251 ? 11.188 23.484 -3.33 1 95.5 251 ALA B N 1
ATOM 4301 C CA . ALA B 1 251 ? 12.328 22.766 -2.785 1 95.5 251 ALA B CA 1
ATOM 4302 C C . ALA B 1 251 ? 11.891 21.453 -2.131 1 95.5 251 ALA B C 1
ATOM 4304 O O . ALA B 1 251 ? 12.625 20.469 -2.152 1 95.5 251 ALA B O 1
ATOM 4305 N N . VAL B 1 252 ? 10.68 21.438 -1.651 1 94.88 252 VAL B N 1
ATOM 4306 C CA . VAL B 1 252 ? 10.242 20.297 -0.862 1 94.88 252 VAL B CA 1
ATOM 4307 C C . VAL B 1 252 ? 9.406 19.359 -1.733 1 94.88 252 VAL B C 1
ATOM 4309 O O . VAL B 1 252 ? 9.578 18.141 -1.688 1 94.88 252 VAL B O 1
ATOM 4312 N N . TYR B 1 253 ? 8.555 19.906 -2.637 1 91.31 253 TYR B N 1
ATOM 4313 C CA . TYR B 1 253 ? 7.5 19.062 -3.186 1 91.31 253 TYR B CA 1
ATOM 4314 C C . TYR B 1 253 ? 7.641 18.922 -4.699 1 91.31 253 TYR B C 1
ATOM 4316 O O . TYR B 1 253 ? 6.938 18.141 -5.324 1 91.31 253 TYR B O 1
ATOM 4324 N N . HIS B 1 254 ? 8.477 19.719 -5.359 1 88.25 254 HIS B N 1
ATOM 4325 C CA . HIS B 1 254 ? 8.664 19.578 -6.797 1 88.25 254 HIS B CA 1
ATOM 4326 C C . HIS B 1 254 ? 9.82 18.625 -7.109 1 88.25 254 HIS B C 1
ATOM 4328 O O . HIS B 1 254 ? 10.539 18.812 -8.094 1 88.25 254 HIS B O 1
ATOM 4334 N N . ARG B 1 255 ? 9.984 17.703 -6.285 1 82.94 255 ARG B N 1
ATOM 4335 C CA . ARG B 1 255 ? 11.055 16.719 -6.441 1 82.94 255 ARG B CA 1
ATOM 4336 C C . ARG B 1 255 ? 10.562 15.5 -7.238 1 82.94 255 ARG B C 1
ATOM 4338 O O . ARG B 1 255 ? 9.367 15.352 -7.477 1 82.94 255 ARG B O 1
ATOM 4345 N N . GLY B 1 256 ? 11.516 14.711 -7.75 1 73.12 256 GLY B N 1
ATOM 4346 C CA . GLY B 1 256 ? 11.203 13.562 -8.586 1 73.12 256 GLY B CA 1
ATOM 4347 C C . GLY B 1 256 ? 10.25 12.578 -7.93 1 73.12 256 GLY B C 1
ATOM 4348 O O . GLY B 1 256 ? 9.281 12.141 -8.547 1 73.12 256 GLY B O 1
ATOM 4349 N N . SER B 1 257 ? 10.547 12.203 -6.723 1 76.94 257 SER B N 1
ATOM 4350 C CA . SER B 1 257 ? 9.648 11.375 -5.93 1 76.94 257 SER B CA 1
ATOM 4351 C C . SER B 1 257 ? 9.031 12.172 -4.785 1 76.94 257 SER B C 1
ATOM 4353 O O . SER B 1 257 ? 9.742 12.852 -4.043 1 76.94 257 SER B O 1
ATOM 4355 N N . HIS B 1 258 ? 7.734 12.031 -4.699 1 77 258 HIS B N 1
ATOM 4356 C CA . HIS B 1 258 ? 7.062 12.734 -3.609 1 77 258 HIS B CA 1
ATOM 4357 C C . HIS B 1 258 ? 7.508 12.203 -2.252 1 77 258 HIS B C 1
ATOM 4359 O O . HIS B 1 258 ? 7.367 12.883 -1.235 1 77 258 HIS B O 1
ATOM 4365 N N . MET B 1 259 ? 8.078 11 -2.305 1 81.75 259 MET B N 1
ATOM 4366 C CA . MET B 1 259 ? 8.586 10.445 -1.055 1 81.75 259 MET B CA 1
ATOM 4367 C C . MET B 1 259 ? 9.789 11.242 -0.551 1 81.75 259 MET B C 1
ATOM 4369 O O . MET B 1 259 ? 10.016 11.336 0.656 1 81.75 259 MET B O 1
ATOM 4373 N N . GLU B 1 260 ? 10.492 11.859 -1.454 1 90.25 260 GLU B N 1
ATOM 4374 C CA . GLU B 1 260 ? 11.625 12.711 -1.087 1 90.25 260 GLU B CA 1
ATOM 4375 C C . GLU B 1 260 ? 11.172 13.922 -0.276 1 90.25 260 GLU B C 1
ATOM 4377 O O . GLU B 1 260 ? 11.977 14.547 0.414 1 90.25 260 GLU B O 1
ATOM 4382 N N . GLY B 1 261 ? 9.938 14.188 -0.43 1 92.94 261 GLY B N 1
ATOM 4383 C CA . GLY B 1 261 ? 9.375 15.273 0.347 1 92.94 261 GLY B CA 1
ATOM 4384 C C . GLY B 1 261 ? 9.586 15.117 1.841 1 92.94 261 GLY B C 1
ATOM 4385 O O . GLY B 1 261 ? 9.867 16.078 2.543 1 92.94 261 GLY B O 1
ATOM 4386 N N . THR B 1 262 ? 9.508 13.898 2.307 1 95.19 262 THR B N 1
ATOM 4387 C CA . THR B 1 262 ? 9.719 13.617 3.723 1 95.19 262 THR B CA 1
ATOM 4388 C C . THR B 1 262 ? 11.141 13.984 4.141 1 95.19 262 THR B C 1
ATOM 4390 O O . THR B 1 262 ? 11.344 14.586 5.191 1 95.19 262 THR B O 1
ATOM 4393 N N . VAL B 1 263 ? 12.086 13.648 3.307 1 96.69 263 VAL B N 1
ATOM 4394 C CA . VAL B 1 263 ? 13.484 13.961 3.6 1 96.69 263 VAL B CA 1
ATOM 4395 C C . VAL B 1 263 ? 13.688 15.469 3.596 1 96.69 263 VAL B C 1
ATOM 4397 O O . VAL B 1 263 ? 14.359 16.016 4.48 1 96.69 263 VAL B O 1
ATOM 4400 N N . ALA B 1 264 ? 13.094 16.078 2.623 1 97.31 264 ALA B N 1
ATOM 4401 C CA . ALA B 1 264 ? 13.188 17.531 2.502 1 97.31 264 ALA B CA 1
ATOM 4402 C C . ALA B 1 264 ? 12.539 18.234 3.695 1 97.31 264 ALA B C 1
ATOM 4404 O O . ALA B 1 264 ? 13.047 19.25 4.18 1 97.31 264 ALA B O 1
ATOM 4405 N N . LEU B 1 265 ? 11.43 17.703 4.145 1 97.88 265 LEU B N 1
ATOM 4406 C CA . LEU B 1 265 ? 10.781 18.25 5.328 1 97.88 265 LEU B CA 1
ATOM 4407 C C . LEU B 1 265 ? 11.711 18.203 6.535 1 97.88 265 LEU B C 1
ATOM 4409 O O . LEU B 1 265 ? 11.758 19.156 7.328 1 97.88 265 LEU B O 1
ATOM 4413 N N . LYS B 1 266 ? 12.469 17.125 6.656 1 98.5 266 LYS B N 1
ATOM 4414 C CA . LYS B 1 266 ? 13.383 17 7.785 1 98.5 266 LYS B CA 1
ATOM 4415 C C . LYS B 1 266 ? 14.531 18 7.672 1 98.5 266 LYS B C 1
ATOM 4417 O O . LYS B 1 266 ? 14.953 18.578 8.672 1 98.5 266 LYS B O 1
ATOM 4422 N N . HIS B 1 267 ? 15.016 18.219 6.477 1 98.31 267 HIS B N 1
ATOM 4423 C CA . HIS B 1 267 ? 16.031 19.25 6.277 1 98.31 267 HIS B CA 1
ATOM 4424 C C . HIS B 1 267 ? 15.5 20.641 6.598 1 98.31 267 HIS B C 1
ATOM 4426 O O . HIS B 1 267 ? 16.219 21.484 7.129 1 98.31 267 HIS B O 1
ATOM 4432 N N . ALA B 1 268 ? 14.266 20.875 6.215 1 98.44 268 ALA B N 1
ATOM 4433 C CA . ALA B 1 268 ? 13.633 22.156 6.543 1 98.44 268 ALA B CA 1
ATOM 4434 C C . ALA B 1 268 ? 13.562 22.359 8.055 1 98.44 268 ALA B C 1
ATOM 4436 O O . ALA B 1 268 ? 13.773 23.469 8.547 1 98.44 268 ALA B O 1
ATOM 4437 N N . LEU B 1 269 ? 13.281 21.281 8.781 1 98.62 269 LEU B N 1
ATOM 4438 C CA . LEU B 1 269 ? 13.203 21.359 10.234 1 98.62 269 LEU B CA 1
ATOM 4439 C C . LEU B 1 269 ? 14.586 21.594 10.836 1 98.62 269 LEU B C 1
ATOM 4441 O O . LEU B 1 269 ? 14.719 22.234 11.883 1 98.62 269 LEU B O 1
ATOM 4445 N N . VAL B 1 270 ? 15.609 21.062 10.195 1 98.31 270 VAL B N 1
ATOM 4446 C CA . VAL B 1 270 ? 16.969 21.391 10.602 1 98.31 270 VAL B CA 1
ATOM 4447 C C . VAL B 1 270 ? 17.219 22.891 10.422 1 98.31 270 VAL B C 1
ATOM 4449 O O . VAL B 1 270 ? 17.75 23.547 11.328 1 98.31 270 VAL B O 1
ATOM 4452 N N . ALA B 1 271 ? 16.812 23.391 9.305 1 98.06 271 ALA B N 1
ATOM 4453 C CA . ALA B 1 271 ? 16.984 24.812 9.023 1 98.06 271 ALA B CA 1
ATOM 4454 C C . ALA B 1 271 ? 16.234 25.672 10.047 1 98.06 271 ALA B C 1
ATOM 4456 O O . ALA B 1 271 ? 16.688 26.75 10.414 1 98.06 271 ALA B O 1
ATOM 4457 N N . ARG B 1 272 ? 15.117 25.172 10.516 1 97.75 272 ARG B N 1
ATOM 4458 C CA . ARG B 1 272 ? 14.289 25.891 11.484 1 97.75 272 ARG B CA 1
ATOM 4459 C C . ARG B 1 272 ? 14.852 25.75 12.891 1 97.75 272 ARG B C 1
ATOM 4461 O O . ARG B 1 272 ? 14.406 26.438 13.812 1 97.75 272 ARG B O 1
ATOM 4468 N N . GLY B 1 273 ? 15.82 24.875 13.102 1 97.69 273 GLY B N 1
ATOM 4469 C CA . GLY B 1 273 ? 16.469 24.672 14.391 1 97.69 273 GLY B CA 1
ATOM 4470 C C . GLY B 1 273 ? 15.719 23.719 15.297 1 97.69 273 GLY B C 1
ATOM 4471 O O . GLY B 1 273 ? 15.914 23.719 16.516 1 97.69 273 GLY B O 1
ATOM 4472 N N . ILE B 1 274 ? 14.828 22.953 14.742 1 97.81 274 ILE B N 1
ATOM 4473 C CA . ILE B 1 274 ? 14.023 22.016 15.516 1 97.81 274 ILE B CA 1
ATOM 4474 C C . ILE B 1 274 ? 14.711 20.656 15.586 1 97.81 274 ILE B C 1
ATOM 4476 O O . ILE B 1 274 ? 14.719 20 16.625 1 97.81 274 ILE B O 1
ATOM 4480 N N . LEU B 1 275 ? 15.25 20.219 14.438 1 98.31 275 LEU B N 1
ATOM 4481 C CA . LEU B 1 275 ? 16 18.969 14.367 1 98.31 275 LEU B CA 1
ATOM 4482 C C . LEU B 1 275 ? 17.484 19.234 14.195 1 98.31 275 LEU B C 1
ATOM 4484 O O . LEU B 1 275 ? 17.891 20.266 13.633 1 98.31 275 LEU B O 1
ATOM 4488 N N . ASP B 1 276 ? 18.312 18.25 14.609 1 97.56 276 ASP B N 1
ATOM 4489 C CA . ASP B 1 276 ? 19.75 18.375 14.461 1 97.56 276 ASP B CA 1
ATOM 4490 C C . ASP B 1 276 ? 20.219 17.766 13.148 1 97.56 276 ASP B C 1
ATOM 4492 O O . ASP B 1 276 ? 21.297 18.094 12.648 1 97.56 276 ASP B O 1
ATOM 4496 N N . HIS B 1 277 ? 19.516 16.906 12.633 1 98 277 HIS B N 1
ATOM 4497 C CA . HIS B 1 277 ? 19.828 16.203 11.398 1 98 277 HIS B CA 1
ATOM 4498 C C . HIS B 1 277 ? 18.578 15.641 10.742 1 98 277 HIS B C 1
ATOM 4500 O O . HIS B 1 277 ? 17.5 15.68 11.328 1 98 277 HIS B O 1
ATOM 4506 N N . ALA B 1 278 ? 18.688 15.148 9.516 1 98.06 278 ALA B N 1
ATOM 4507 C CA . ALA B 1 278 ? 17.547 14.742 8.695 1 98.06 278 ALA B CA 1
ATOM 4508 C C . ALA B 1 278 ? 17.562 13.234 8.445 1 98.06 278 ALA B C 1
ATOM 4510 O O . ALA B 1 278 ? 17.25 12.781 7.344 1 98.06 278 ALA B O 1
ATOM 4511 N N . THR B 1 279 ? 17.875 12.422 9.445 1 98.06 279 THR B N 1
ATOM 4512 C CA . THR B 1 279 ? 17.953 10.977 9.297 1 98.06 279 THR B CA 1
ATOM 4513 C C . THR B 1 279 ? 16.594 10.398 8.898 1 98.06 279 THR B C 1
ATOM 4515 O O . THR B 1 279 ? 15.562 10.789 9.453 1 98.06 279 THR B O 1
ATOM 4518 N N . VAL B 1 280 ? 16.562 9.578 7.898 1 97.31 280 VAL B N 1
ATOM 4519 C CA . VAL B 1 280 ? 15.375 8.852 7.477 1 97.31 280 VAL B CA 1
ATOM 4520 C C . VAL B 1 280 ? 15.625 7.348 7.59 1 97.31 280 VAL B C 1
ATOM 4522 O O . VAL B 1 280 ? 16.766 6.91 7.762 1 97.31 280 VAL B O 1
ATOM 4525 N N . ARG B 1 281 ? 14.562 6.582 7.523 1 96.62 281 ARG B N 1
ATOM 4526 C CA . ARG B 1 281 ? 14.664 5.125 7.477 1 96.62 281 ARG B CA 1
ATOM 4527 C C . ARG B 1 281 ? 14.492 4.609 6.055 1 96.62 281 ARG B C 1
ATOM 4529 O O . ARG B 1 281 ? 13.703 5.156 5.277 1 96.62 281 ARG B O 1
ATOM 4536 N N . SER B 1 282 ? 15.188 3.535 5.824 1 94.69 282 SER B N 1
ATOM 4537 C CA . SER B 1 282 ? 14.984 2.812 4.574 1 94.69 282 SER B CA 1
ATOM 4538 C C . SER B 1 282 ? 13.547 2.324 4.445 1 94.69 282 SER B C 1
ATOM 4540 O O . SER B 1 282 ? 12.961 1.835 5.418 1 94.69 282 SER B O 1
ATOM 4542 N N . PRO B 1 283 ? 12.906 2.621 3.223 1 94.94 283 PRO B N 1
ATOM 4543 C CA . PRO B 1 283 ? 13.555 2.697 1.91 1 94.94 283 PRO B CA 1
ATOM 4544 C C . PRO B 1 283 ? 13.844 4.133 1.477 1 94.94 283 PRO B C 1
ATOM 4546 O O . PRO B 1 283 ? 14.312 4.359 0.36 1 94.94 283 PRO B O 1
ATOM 4549 N N . LEU B 1 284 ? 13.578 5.121 2.305 1 95.94 284 LEU B N 1
ATOM 4550 C CA . LEU B 1 284 ? 14 6.473 1.954 1 95.94 284 LEU B CA 1
ATOM 4551 C C . LEU B 1 284 ? 15.516 6.598 2.039 1 95.94 284 LEU B C 1
ATOM 4553 O O . LEU B 1 284 ? 16.156 5.973 2.891 1 95.94 284 LEU B O 1
ATOM 4557 N N . LEU B 1 285 ? 16.062 7.371 1.186 1 95.5 285 LEU B N 1
ATOM 4558 C CA . LEU B 1 285 ? 17.5 7.668 1.168 1 95.5 285 LEU B CA 1
ATOM 4559 C C . LEU B 1 285 ? 17.75 9.156 1.412 1 95.5 285 LEU B C 1
ATOM 4561 O O . LEU B 1 285 ? 16.859 9.984 1.167 1 95.5 285 LEU B O 1
ATOM 4565 N N . PRO B 1 286 ? 18.953 9.445 1.937 1 95.69 286 PRO B N 1
ATOM 4566 C CA . PRO B 1 286 ? 19.297 10.867 1.993 1 95.69 286 PRO B CA 1
ATOM 4567 C C . PRO B 1 286 ? 19.234 11.547 0.625 1 95.69 286 PRO B C 1
ATOM 4569 O O . PRO B 1 286 ? 19.406 10.883 -0.402 1 95.69 286 PRO B O 1
ATOM 4572 N N . LEU B 1 287 ? 18.969 12.828 0.606 1 95.44 287 LEU B N 1
ATOM 4573 C CA . LEU B 1 287 ? 18.969 13.578 -0.644 1 95.44 287 LEU B CA 1
ATOM 4574 C C . LEU B 1 287 ? 20.391 13.727 -1.186 1 95.44 287 LEU B C 1
ATOM 4576 O O . LEU B 1 287 ? 21.359 13.617 -0.433 1 95.44 287 LEU B O 1
ATOM 4580 N N . PRO B 1 288 ? 20.469 13.914 -2.484 1 91.81 288 PRO B N 1
ATOM 4581 C CA . PRO B 1 288 ? 21.812 14.117 -3.057 1 91.81 288 PRO B CA 1
ATOM 4582 C C . PRO B 1 288 ? 22.516 15.336 -2.477 1 91.81 288 PRO B C 1
ATOM 4584 O O . PRO B 1 288 ? 21.875 16.219 -1.907 1 91.81 288 PRO B O 1
ATOM 4587 N N . GLU B 1 289 ? 23.766 15.328 -2.705 1 92.62 289 GLU B N 1
ATOM 4588 C CA . GLU B 1 289 ? 24.578 16.438 -2.238 1 92.62 289 GLU B CA 1
ATOM 4589 C C . GLU B 1 289 ? 24.062 17.766 -2.789 1 92.62 289 GLU B C 1
ATOM 4591 O O . GLU B 1 289 ? 23.703 17.859 -3.967 1 92.62 289 GLU B O 1
ATOM 4596 N N . GLY B 1 290 ? 23.953 18.766 -1.964 1 93.69 290 GLY B N 1
ATOM 4597 C CA . GLY B 1 290 ? 23.531 20.078 -2.393 1 93.69 290 GLY B CA 1
ATOM 4598 C C . GLY B 1 290 ? 22.062 20.359 -2.1 1 93.69 290 GLY B C 1
ATOM 4599 O O . GLY B 1 290 ? 21.656 21.516 -1.971 1 93.69 290 GLY B O 1
ATOM 4600 N N . ALA B 1 291 ? 21.266 19.328 -1.96 1 93.12 291 ALA B N 1
ATOM 4601 C CA . ALA B 1 291 ? 19.828 19.484 -1.742 1 93.12 291 ALA B CA 1
ATOM 4602 C C . ALA B 1 291 ? 19.547 20.188 -0.411 1 93.12 291 ALA B C 1
ATOM 4604 O O . ALA B 1 291 ? 18.625 21 -0.309 1 93.12 291 ALA B O 1
ATOM 4605 N N . GLU B 1 292 ? 20.328 19.859 0.557 1 95.06 292 GLU B N 1
ATOM 4606 C CA . GLU B 1 292 ? 20.156 20.484 1.867 1 95.06 292 GLU B CA 1
ATOM 4607 C C . GLU B 1 292 ? 20.344 21.984 1.791 1 95.06 292 GLU B C 1
ATOM 4609 O O . GLU B 1 292 ? 19.578 22.75 2.383 1 95.06 292 GLU B O 1
ATOM 4614 N N . GLY B 1 293 ? 21.359 22.406 1.068 1 96.56 293 GLY B N 1
ATOM 4615 C CA . GLY B 1 293 ? 21.594 23.828 0.895 1 96.56 293 GLY B CA 1
ATOM 4616 C C . GLY B 1 293 ? 20.453 24.547 0.197 1 96.56 293 GLY B C 1
ATOM 4617 O O . GLY B 1 293 ? 20.094 25.672 0.566 1 96.56 293 GLY B O 1
ATOM 4618 N N . GLU B 1 294 ? 19.938 23.844 -0.765 1 96.38 294 GLU B N 1
ATOM 4619 C CA . GLU B 1 294 ? 18.797 24.391 -1.49 1 96.38 294 GLU B CA 1
ATOM 4620 C C . GLU B 1 294 ? 17.594 24.578 -0.57 1 96.38 294 GLU B C 1
ATOM 4622 O O . GLU B 1 294 ? 16.906 25.609 -0.623 1 96.38 294 GLU B O 1
ATOM 4627 N N . ILE B 1 295 ? 17.344 23.656 0.266 1 97.69 295 ILE B N 1
ATOM 4628 C CA . ILE B 1 295 ? 16.203 23.703 1.176 1 97.69 295 ILE B CA 1
ATOM 4629 C C . ILE B 1 295 ? 16.406 24.781 2.229 1 97.69 295 ILE B C 1
ATOM 4631 O O . ILE B 1 295 ? 15.5 25.562 2.523 1 97.69 295 ILE B O 1
ATOM 4635 N N . HIS B 1 296 ? 17.625 24.875 2.727 1 97.62 296 HIS B N 1
ATOM 4636 C CA . HIS B 1 296 ? 17.938 25.906 3.705 1 97.62 296 HIS B CA 1
ATOM 4637 C C . HIS B 1 296 ? 17.766 27.297 3.109 1 97.62 296 HIS B C 1
ATOM 4639 O O . HIS B 1 296 ? 17.234 28.203 3.762 1 97.62 296 HIS B O 1
ATOM 4645 N N . SER B 1 297 ? 18.203 27.438 1.904 1 97.81 297 SER B N 1
ATOM 4646 C CA . SER B 1 297 ? 18.062 28.719 1.215 1 97.81 297 SER B CA 1
ATOM 4647 C C . SER B 1 297 ? 16.594 29.078 1.021 1 97.81 297 SER B C 1
ATOM 4649 O O . SER B 1 297 ? 16.203 30.234 1.164 1 97.81 297 SER B O 1
ATOM 4651 N N . ALA B 1 298 ? 15.812 28.109 0.665 1 98 298 ALA B N 1
ATOM 4652 C CA . ALA B 1 298 ? 14.391 28.344 0.461 1 98 298 ALA B CA 1
ATOM 4653 C C . ALA B 1 298 ? 13.711 28.781 1.755 1 98 298 ALA B C 1
ATOM 4655 O O . ALA B 1 298 ? 12.867 29.672 1.746 1 98 298 ALA B O 1
ATOM 4656 N N . ILE B 1 299 ? 14.102 28.141 2.859 1 98.12 299 ILE B N 1
ATOM 4657 C CA . ILE B 1 299 ? 13.562 28.484 4.168 1 98.12 299 ILE B CA 1
ATOM 4658 C C . ILE B 1 299 ? 13.922 29.938 4.508 1 98.12 299 ILE B C 1
ATOM 4660 O O . ILE B 1 299 ? 13.078 30.688 4.996 1 98.12 299 ILE B O 1
ATOM 4664 N N . SER B 1 300 ? 15.109 30.297 4.191 1 97.06 300 SER B N 1
ATOM 4665 C CA . SER B 1 300 ? 15.57 31.656 4.434 1 97.06 300 SER B CA 1
ATOM 4666 C C . SER B 1 300 ? 14.836 32.656 3.547 1 97.06 300 SER B C 1
ATOM 4668 O O . SER B 1 300 ? 14.406 33.719 4.016 1 97.06 300 SER B O 1
ATOM 4670 N N . MET B 1 301 ? 14.68 32.312 2.348 1 96.81 301 MET B N 1
ATOM 4671 C CA . MET B 1 301 ? 14.016 33.188 1.386 1 96.81 301 MET B CA 1
ATOM 4672 C C . MET B 1 301 ? 12.57 33.469 1.786 1 96.81 301 MET B C 1
ATOM 4674 O O . MET B 1 301 ? 12.039 34.531 1.541 1 96.81 301 MET B O 1
ATOM 4678 N N . ALA B 1 302 ? 11.992 32.469 2.402 1 97.06 302 ALA B N 1
ATOM 4679 C CA . ALA B 1 302 ? 10.586 32.594 2.807 1 97.06 302 ALA B CA 1
ATOM 4680 C C . ALA B 1 302 ? 10.461 33.281 4.16 1 97.06 302 ALA B C 1
ATOM 4682 O O . ALA B 1 302 ? 9.352 33.438 4.684 1 97.06 302 ALA B O 1
ATOM 4683 N N . SER B 1 303 ? 11.547 33.688 4.746 1 95.94 303 SER B N 1
ATOM 4684 C CA . SER B 1 303 ? 11.609 34.406 6.016 1 95.94 303 SER B CA 1
ATOM 4685 C C . SER B 1 303 ? 11.039 33.562 7.152 1 95.94 303 SER B C 1
ATOM 4687 O O . SER B 1 303 ? 10.32 34.094 8.008 1 95.94 303 SER B O 1
ATOM 4689 N N . LEU B 1 304 ? 11.25 32.25 7.055 1 96.25 304 LEU B N 1
ATOM 4690 C CA . LEU B 1 304 ? 10.914 31.359 8.172 1 96.25 304 LEU B CA 1
ATOM 4691 C C . LEU B 1 304 ? 12.047 31.328 9.188 1 96.25 304 LEU B C 1
ATOM 4693 O O . LEU B 1 304 ? 13.117 30.781 8.906 1 96.25 304 LEU B O 1
ATOM 4697 N N . LYS B 1 305 ? 11.828 31.859 10.281 1 93.25 305 LYS B N 1
ATOM 4698 C CA . LYS B 1 305 ? 12.875 32.062 11.281 1 93.25 305 LYS B CA 1
ATOM 4699 C C . LYS B 1 305 ? 13.211 30.766 12.008 1 93.25 305 LYS B C 1
ATOM 4701 O O . LYS B 1 305 ? 12.375 29.859 12.086 1 93.25 305 LYS B O 1
ATOM 4706 N N . LYS B 1 306 ? 14.383 30.734 12.516 1 94.25 306 LYS B N 1
ATOM 4707 C CA . LYS B 1 306 ? 14.766 29.641 13.406 1 94.25 306 LYS B CA 1
ATOM 4708 C C . LYS B 1 306 ? 13.969 29.688 14.703 1 94.25 306 LYS B C 1
ATOM 4710 O O . LYS B 1 306 ? 13.727 30.766 15.258 1 94.25 306 LYS B O 1
ATOM 4715 N N . VAL B 1 307 ? 13.453 28.641 15.188 1 91.12 307 VAL B N 1
ATOM 4716 C CA . VAL B 1 307 ? 12.641 28.547 16.406 1 91.12 307 VAL B CA 1
ATOM 4717 C C . VAL B 1 307 ? 13.547 28.438 17.625 1 91.12 307 VAL B C 1
ATOM 4719 O O . VAL B 1 307 ? 13.281 29.047 18.656 1 91.12 307 VAL B O 1
ATOM 4722 N N . ALA B 1 308 ? 14.555 27.609 17.484 1 76.5 308 ALA B N 1
ATOM 4723 C CA . ALA B 1 308 ? 15.555 27.5 18.531 1 76.5 308 ALA B CA 1
ATOM 4724 C C . ALA B 1 308 ? 16.969 27.594 17.969 1 76.5 308 ALA B C 1
ATOM 4726 O O . ALA B 1 308 ? 17.203 27.234 16.812 1 76.5 308 ALA B O 1
#

Secondary structure (DSSP, 8-state):
------SEEE-----B-TTSSB-HHHHHHHHHHHHTSTTB--EEESSTTTTGGGS-HHHHHHHHHHHHHHTTTSS-EEEEE--SSHHHHHHHHHHHHHTT-SEEEEPPPHHHHHH---TTHHHHHHHHHHHHH---EEEEE--TTSS-PPPHHHHHHHHTSTTEEEEEE----HHHHHHHHHHHHHH-TTS-EEE--GGGHHHHTTS-SEEEEGGGGT-HHHHHHHHHHHHTT-HHHHHHHHHHHHHHHHHHHSSSSTTHHHHHHHHHHHHHTS-S-----TTS-PPPTTHHHHHHHHHHHTT-----/------SEEE-----B-TTSSB-HHHHHHHHHHHHTSTTB--EEESSTTTTGGGS-HHHHHHHHHHHHHHTTTSS-EEEEE--SSHHHHHHHHHHHHHTT-SEEEEPPPHHHHHH---TTHHHHHHHHHHHHH---EEEEE--TTSTTPPPHHHHHHHHTSTTEEEEEE----HHHHHHHHHHHHHH-TTS-EEE--GGGHHHHTTS-SEEEEGGGGT-HHHHHHHHHHHHTT-HHHHHHHHHHHHHHHHHHHSSSSTTHHHHHHHHHHHHHTS-S-----TTS-PPPTTHHHHHHHHHHHTT-----

pLDDT: mean 96.01, std 5.21, range [47.06, 98.94]

Radius of gyration: 24.78 Å; Cα contacts (8 Å, |Δi|>4): 1341; chains: 2; bounding box: 50×73×60 Å

Nearest PDB structures (foldseek):
  5c55-assembly1_A  TM=8.870E-01  e=2.821E-17  Corynebacterium glutamicum ATCC 13032
  5c54-assembly1_D  TM=8.771E-01  e=2.950E-16  Corynebacterium glutamicum ATCC 13032
  7c0d-assembly1_A  TM=8.669E-01  e=2.759E-14  Azospirillum brasilense
  7c0c-assembly1_B  TM=8.553E-01  e=5.436E-14  Azospirillum brasilense
  3fkk-assembly1_A  TM=8.510E-01  e=1.063E-12  Azospirillum brasilense

Organism: Gibberella zeae (strain ATCC MYA-4620 / CBS 123657 / FGSC 9075 / NRRL 31084 / PH-1) (NCBI:txid229533)

Sequence (616 aa):
MSFDLKGLVPAPVTPFTKDGKVDFEAIQRLGSWLGSIDGIKGLVVLGHAGEGTFLTQQEQVDTIKAFVKSVDNKIPIIAGITGEGTEVAALEAVRAKEAGAQAGLLYPSHGWLRFGYQPGAPQDRYKVVYEVSKLPLILFQYPDNTKATYNLQTLLDIAAQPGVIAMKNGVRNMRRWDTEIPVFRRERPNVPVLTCHDEYLLHTAFDVDGMLVGYGGIAPEPLLELIKAGKAKDYAKAREIHDQLLPVTKAVYHRGSHMEGTVALKHALVARGILDHATVRSPLLPLPEGAEGEIHSAISMASLKKVAMSFDLKGLVPAPVTPFTKDGKVDFEAIQRLGSWLGSIDGIKGLVVLGHAGEGTFLTQQEQVDTIKAFVKSVDNKIPIIAGITGEGTEVAALEAVRAKEAGAQAGLLYPSHGWLRFGYQPGAPQDRYKVVYEVSKLPLILFQYPDNTKATYNLQTLLDIAAQPGVIAMKNGVRNMRRWDTEIPVFRRERPNVPVLTCHDEYLLHTAFDVDGMLVGYGGIAPEPLLELIKAGKAKDYAKAREIHDQLLPVTKAVYHRGSHMEGTVALKHALVARGILDHATVRSPLLPLPEGAEGEIHSAISMASLKKVA

Foldseek 3Di:
DFFDQLFAAAAAAFDADPVGHGDLVLLLLLLLVLLVDPRHAEYEALPLLHVNVVDDLVSLLVSLLSSCVSNVVSHAYEYEQADQDLVRSLVSLQSSVVSRGQAYEYDYRPVCQAVNDDPPVVLVSLQSSCVSRVHQYEAEQDEPNGSPGDDLVRVLSNLPDPRHAAYEHAYPPVVRVVVRLVVSCVSRVRHFYAYEDPLCCLVCLQRGSYHYYNVCSQPVVLRSVLNVCSPVVPSVSNVVSCVLLVLLCCLQQVDPDNSSNSQLSQLSCCLLVSDVHRDDDPPDDHDDPPSSVSNSVSCVSSVRHRPD/DFFDQQFAAAAAAFDADPVGHGDLVLLLLLLLVLLVDPRHAEYEALPLLHVNVVDDLVSLLVSLLSSCVSNVVSHFYEYEQADQDLVRSLVSLQSSVVSRGQAYEYDYRPVCQAVNDDPPVVLVSLQSSCVSRVHQYEAEQDEPNGNPGDDLVSVLSNLPDPRHAAYEHAYPPVVCVVVRLVVSCVSRVRHFYAYEDPLCCLVCLQRGSYHYYNVCSQPVVLRSVLNVCSPVVPSVSNVVSCVLLVLLCCLQQVDPDNSSNSQLSQLSCCLLVSDVHRDDDPPDDHDDPPSSVSNSVSCVSSVRHRPD

Solvent-accessible surface area (backbone atoms only — not comparable to full-atom values): 30906 Å² total; per-residue (Å²): 134,89,77,67,63,70,24,36,25,21,22,34,64,58,48,36,36,94,88,63,45,79,24,62,69,50,32,33,50,48,28,34,54,57,58,66,40,88,60,50,36,29,38,35,36,37,33,81,47,16,46,28,63,46,41,49,73,66,52,45,36,52,50,45,35,42,41,39,59,23,28,68,69,72,44,47,33,24,31,42,29,65,42,44,7,31,63,40,22,14,52,48,37,35,49,38,39,75,31,55,30,63,28,28,40,43,46,66,38,61,69,17,43,77,31,23,69,59,95,64,28,67,50,49,38,56,51,50,27,24,71,71,33,67,38,32,28,30,43,54,40,38,40,72,92,38,43,46,41,70,53,68,67,57,50,54,55,41,57,68,37,84,50,40,64,29,30,41,38,35,65,76,49,60,74,54,47,70,59,43,49,63,52,46,47,69,78,38,69,84,45,47,39,20,40,32,55,79,90,44,44,82,83,46,34,64,81,40,50,25,37,48,27,52,59,41,57,70,44,44,67,62,50,52,50,31,45,52,21,14,72,66,65,34,59,69,59,28,49,51,48,46,60,44,42,42,54,40,50,48,60,30,61,68,46,94,21,53,58,50,23,39,47,39,48,33,39,38,27,30,57,26,38,62,38,94,60,50,49,70,58,49,55,55,68,82,75,60,90,63,51,60,58,51,34,38,48,20,36,53,72,41,69,55,67,59,79,93,135,90,77,66,62,70,25,34,24,20,22,34,65,57,50,36,35,93,88,62,45,80,23,62,68,48,33,32,50,48,29,34,54,55,59,67,40,88,58,51,34,29,38,34,36,37,33,79,48,15,48,28,63,46,40,49,74,66,52,46,36,50,51,45,34,43,41,38,58,24,28,68,70,72,46,49,33,24,32,42,29,64,43,44,6,29,64,40,21,14,53,48,36,34,48,38,39,74,32,56,30,62,26,27,41,44,49,68,39,61,68,17,43,77,31,23,67,58,93,63,27,66,50,49,35,55,51,50,28,23,72,71,34,67,37,32,29,30,43,55,40,39,39,72,93,37,43,51,40,67,54,67,68,57,50,52,56,41,59,69,37,88,49,41,63,29,32,40,38,35,65,78,48,60,74,53,48,70,60,44,49,63,52,47,46,70,77,38,69,85,45,45,39,20,40,31,56,78,91,45,45,81,84,44,33,65,80,40,48,25,36,47,27,51,58,41,58,71,43,45,68,62,48,53,52,32,46,52,21,15,72,64,65,33,58,70,58,28,50,52,47,47,61,44,41,40,53,40,49,47,58,30,60,68,47,92,22,54,58,51,24,39,46,36,49,32,39,38,26,30,57,25,37,62,37,94,62,51,48,69,59,50,54,54,68,82,73,62,89,63,49,60,59,51,33,38,49,19,38,54,73,42,66,54,67,59,78,90